Protein AF-0000000075098647 (afdb_homodimer)

Radius of gyration: 39.61 Å; Cα contacts (8 Å, |Δi|>4): 464; chains: 2; bounding box: 93×156×138 Å

pLDDT: mean 81.9, std 24.17, range [17.69, 98.62]

Structure (mmCIF, N/CA/C/O backbone):
data_AF-0000000075098647-model_v1
#
loop_
_entity.id
_entity.type
_entity.pdbx_description
1 polymer 'Serine/threonine-protein phosphatase 6 regulatory subunit 3-B'
#
loop_
_atom_site.group_PDB
_atom_site.id
_atom_site.type_symbol
_atom_site.label_atom_id
_atom_site.label_alt_id
_atom_site.label_comp_id
_atom_site.label_asym_id
_atom_site.label_entity_id
_atom_site.label_seq_id
_atom_site.pdbx_PDB_ins_code
_atom_site.Cartn_x
_atom_site.Cartn_y
_atom_site.Cartn_z
_atom_site.occupancy
_atom_site.B_iso_or_equiv
_atom_site.auth_seq_id
_atom_site.auth_comp_id
_atom_site.auth_asym_id
_atom_site.auth_atom_id
_atom_site.pdbx_PDB_model_num
ATOM 1 N N . MET A 1 1 ? 39.938 -48.656 -31.016 1 31.88 1 MET A N 1
ATOM 2 C CA . MET A 1 1 ? 39.312 -47.531 -30.344 1 31.88 1 MET A CA 1
ATOM 3 C C . MET A 1 1 ? 37.781 -47.656 -30.406 1 31.88 1 MET A C 1
ATOM 5 O O . MET A 1 1 ? 37.219 -47.656 -31.5 1 31.88 1 MET A O 1
ATOM 9 N N . PHE A 1 2 ? 37.094 -48.531 -29.656 1 39.03 2 PHE A N 1
ATOM 10 C CA . PHE A 1 2 ? 35.656 -48.781 -29.531 1 39.03 2 PHE A CA 1
ATOM 11 C C . PHE A 1 2 ? 34.938 -47.5 -29.188 1 39.03 2 PHE A C 1
ATOM 13 O O . PHE A 1 2 ? 35.188 -46.875 -28.141 1 39.03 2 PHE A O 1
ATOM 20 N N . TRP A 1 3 ? 34.656 -46.594 -30.109 1 39.22 3 TRP A N 1
ATOM 21 C CA . TRP A 1 3 ? 33.688 -45.5 -29.891 1 39.22 3 TRP A CA 1
ATOM 22 C C . TRP A 1 3 ? 32.469 -46.031 -29.125 1 39.22 3 TRP A C 1
ATOM 24 O O . TRP A 1 3 ? 31.75 -46.906 -29.609 1 39.22 3 TRP A O 1
ATOM 34 N N . SER A 1 4 ? 32.531 -46.312 -27.906 1 43.91 4 SER A N 1
ATOM 35 C CA . SER A 1 4 ? 31.312 -46.406 -27.109 1 43.91 4 SER A CA 1
ATOM 36 C C . SER A 1 4 ? 30.328 -45.312 -27.516 1 43.91 4 SER A C 1
ATOM 38 O O . SER A 1 4 ? 30.578 -44.125 -27.281 1 43.91 4 SER A O 1
ATOM 40 N N . GLY A 1 5 ? 29.734 -45.281 -28.672 1 44.09 5 GLY A N 1
ATOM 41 C CA . GLY A 1 5 ? 28.641 -44.406 -29.062 1 44.09 5 GLY A CA 1
ATOM 42 C C . GLY A 1 5 ? 27.734 -44.031 -27.906 1 44.09 5 GLY A C 1
ATOM 43 O O . GLY A 1 5 ? 27.094 -44.906 -27.312 1 44.09 5 GLY A O 1
ATOM 44 N N . ASN A 1 6 ? 28.094 -43.219 -27.016 1 45.75 6 ASN A N 1
ATOM 45 C CA . ASN A 1 6 ? 27.188 -42.562 -26.078 1 45.75 6 ASN A CA 1
ATOM 46 C C . ASN A 1 6 ? 25.812 -42.312 -26.703 1 45.75 6 ASN A C 1
ATOM 48 O O . ASN A 1 6 ? 25.641 -41.344 -27.438 1 45.75 6 ASN A O 1
ATOM 52 N N . TYR A 1 7 ? 25.031 -43.219 -27.172 1 46.91 7 TYR A N 1
ATOM 53 C CA . TYR A 1 7 ? 23.641 -43.125 -27.578 1 46.91 7 TYR A CA 1
ATOM 54 C C . TYR A 1 7 ? 22.859 -42.219 -26.625 1 46.91 7 TYR A C 1
ATOM 56 O O 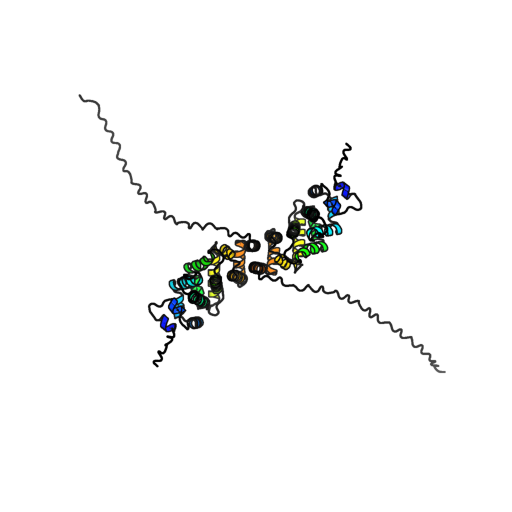. TYR A 1 7 ? 22.641 -42.594 -25.469 1 46.91 7 TYR A O 1
ATOM 64 N N . ILE A 1 8 ? 23.094 -41 -26.656 1 53.91 8 ILE A N 1
ATOM 65 C CA . ILE A 1 8 ? 22.188 -40.094 -25.953 1 53.91 8 ILE A CA 1
ATOM 66 C C . ILE A 1 8 ? 20.75 -40.5 -26.203 1 53.91 8 ILE A C 1
ATOM 68 O O . ILE A 1 8 ? 20.266 -40.438 -27.328 1 53.91 8 ILE A O 1
ATOM 72 N N . VAL A 1 9 ? 20.281 -41.438 -25.594 1 59.53 9 VAL A N 1
ATOM 73 C CA . VAL A 1 9 ? 18.891 -41.906 -25.672 1 59.53 9 VAL A CA 1
ATOM 74 C C . VAL A 1 9 ? 17.953 -40.719 -25.562 1 59.53 9 VAL A C 1
ATOM 76 O O . VAL A 1 9 ? 17.922 -40.031 -24.547 1 59.53 9 VAL A O 1
ATOM 79 N N . VAL A 1 10 ? 17.734 -40.125 -26.75 1 66.88 10 VAL A N 1
ATOM 80 C CA . VAL A 1 10 ? 16.703 -39.094 -26.797 1 66.88 10 VAL A CA 1
ATOM 81 C C . VAL A 1 10 ? 15.406 -39.625 -26.203 1 66.88 10 VAL A C 1
ATOM 83 O O . VAL A 1 10 ? 14.875 -40.625 -26.641 1 66.88 10 VAL A O 1
ATOM 86 N N . ARG A 1 11 ? 15.07 -39.125 -25.031 1 78.94 11 ARG A N 1
ATOM 87 C CA . ARG A 1 11 ? 13.812 -39.469 -24.391 1 78.94 11 ARG A CA 1
ATOM 88 C C . ARG A 1 11 ? 12.648 -38.656 -24.953 1 78.94 11 ARG A C 1
ATOM 90 O O . ARG A 1 11 ? 12.453 -37.5 -24.578 1 78.94 11 ARG A O 1
ATOM 97 N N . GLU A 1 12 ? 11.969 -39.312 -25.969 1 88.44 12 GLU A N 1
ATOM 98 C CA . GLU A 1 12 ? 10.82 -38.656 -26.594 1 88.44 12 GLU A CA 1
ATOM 99 C C . GLU A 1 12 ? 9.539 -38.906 -25.797 1 88.44 12 GLU A C 1
ATOM 101 O O . GLU A 1 12 ? 9.25 -40.062 -25.422 1 88.44 12 GLU A O 1
ATOM 106 N N . LEU A 1 13 ? 8.797 -37.906 -25.609 1 92.31 13 LEU A N 1
ATOM 107 C CA . LEU A 1 13 ? 7.652 -37.906 -24.703 1 92.31 13 LEU A CA 1
ATOM 108 C C . LEU A 1 13 ? 6.574 -38.875 -25.188 1 92.31 13 LEU A C 1
ATOM 110 O O . LEU A 1 13 ? 5.996 -39.625 -24.406 1 92.31 13 LEU A O 1
ATOM 114 N N . ASN A 1 14 ? 6.348 -38.906 -26.516 1 91.81 14 ASN A N 1
ATOM 115 C CA . ASN A 1 14 ? 5.277 -39.719 -27.062 1 91.81 14 ASN A CA 1
ATOM 116 C C . ASN A 1 14 ? 5.52 -41.188 -26.781 1 91.81 14 ASN A C 1
ATOM 118 O O . ASN A 1 14 ? 4.574 -41.969 -26.562 1 91.81 14 ASN A O 1
ATOM 122 N N . PHE A 1 15 ? 6.719 -41.531 -26.844 1 91.12 15 PHE A N 1
ATOM 123 C CA . PHE A 1 15 ? 7.059 -42.938 -26.547 1 91.12 15 PHE A CA 1
ATOM 124 C C . PHE A 1 15 ? 6.926 -43.188 -25.047 1 91.12 15 PHE A C 1
ATOM 126 O O . PHE A 1 15 ? 6.43 -44.25 -24.656 1 91.12 15 PHE A O 1
ATOM 133 N N . LEU A 1 16 ? 7.332 -42.312 -24.312 1 93 16 LEU A N 1
ATOM 134 C CA . LEU A 1 16 ? 7.281 -42.406 -22.859 1 93 16 LEU A CA 1
ATOM 135 C C . LEU A 1 16 ? 5.84 -42.562 -22.375 1 93 16 LEU A C 1
ATOM 137 O O . LEU A 1 16 ? 5.555 -43.375 -21.5 1 93 16 LEU A O 1
ATOM 141 N N . LEU A 1 17 ? 4.926 -41.875 -22.938 1 94.56 17 LEU A N 1
ATOM 142 C CA . LEU A 1 17 ? 3.543 -41.812 -22.484 1 94.56 17 LEU A CA 1
ATOM 143 C C . LEU A 1 17 ? 2.807 -43.125 -22.812 1 94.56 17 LEU A C 1
ATOM 145 O O . LEU A 1 17 ? 1.731 -43.375 -22.266 1 94.56 17 LEU A O 1
ATOM 149 N N . LYS A 1 18 ? 3.371 -43.875 -23.656 1 91.75 18 LYS A N 1
ATOM 150 C CA . LYS A 1 18 ? 2.775 -45.156 -24.016 1 91.75 18 LYS A CA 1
ATOM 151 C C . LYS A 1 18 ? 3.166 -46.25 -23.016 1 91.75 18 LYS A C 1
ATOM 153 O O . LYS A 1 18 ? 2.549 -47.312 -22.984 1 91.75 18 LYS A O 1
ATOM 158 N N . GLU A 1 19 ? 4.082 -45.938 -22.297 1 91 19 GLU A N 1
ATOM 159 C CA . GLU A 1 19 ? 4.531 -46.906 -21.281 1 91 19 GLU A CA 1
ATOM 160 C C . GLU A 1 19 ? 3.543 -47 -20.125 1 91 19 GLU A C 1
ATOM 162 O O . GLU A 1 19 ? 2.902 -46 -19.781 1 91 19 GLU A O 1
ATOM 167 N N . GLU A 1 20 ? 3.291 -48.125 -19.453 1 88.25 20 GLU A N 1
ATOM 168 C CA . GLU A 1 20 ? 2.279 -48.375 -18.438 1 88.25 20 GLU A CA 1
ATOM 169 C C . GLU A 1 20 ? 2.627 -47.656 -17.125 1 88.25 20 GLU A C 1
ATOM 171 O O . GLU A 1 20 ? 1.74 -47.156 -16.422 1 88.25 20 GLU A O 1
ATOM 176 N N . ASN A 1 21 ? 3.861 -47.5 -16.734 1 90.81 21 ASN A N 1
ATOM 177 C CA . ASN A 1 21 ? 4.215 -46.938 -15.43 1 90.81 21 ASN A CA 1
ATOM 178 C C . ASN A 1 21 ? 5.109 -45.719 -15.57 1 90.81 21 ASN A C 1
ATOM 180 O O . ASN A 1 21 ? 6.102 -45.562 -14.852 1 90.81 21 ASN A O 1
ATOM 184 N N . VAL A 1 22 ? 4.594 -44.875 -16.438 1 94.56 22 VAL A N 1
ATOM 185 C CA . VAL A 1 22 ? 5.402 -43.656 -16.656 1 94.56 22 VAL A CA 1
ATOM 186 C C . VAL A 1 22 ? 5.246 -42.719 -15.453 1 94.56 22 VAL A C 1
ATOM 188 O O . VAL A 1 22 ? 4.145 -42.562 -14.93 1 94.56 22 VAL A O 1
ATOM 191 N N . THR A 1 23 ? 6.328 -42.156 -14.977 1 94.94 23 THR A N 1
ATOM 192 C CA . THR A 1 23 ? 6.32 -41.25 -13.844 1 94.94 23 THR A CA 1
ATOM 193 C C . THR A 1 23 ? 6.449 -39.812 -14.305 1 94.94 23 THR A C 1
ATOM 195 O O . THR A 1 23 ? 6.891 -39.562 -15.43 1 94.94 23 THR A O 1
ATOM 198 N N . LEU A 1 24 ? 6.043 -38.938 -13.461 1 96 24 LEU A N 1
ATOM 199 C CA . LEU A 1 24 ? 6.188 -37.5 -13.781 1 96 24 LEU A CA 1
ATOM 200 C C . LEU A 1 24 ? 7.652 -37.156 -14 1 96 24 LEU A C 1
ATOM 202 O O . LEU A 1 24 ? 7.973 -36.375 -14.906 1 96 24 LEU A O 1
ATOM 206 N N . THR A 1 25 ? 8.531 -37.656 -13.164 1 92.94 25 THR A N 1
ATOM 207 C CA . THR A 1 25 ? 9.953 -37.406 -13.289 1 92.94 25 THR A CA 1
ATOM 208 C C . THR A 1 25 ? 10.453 -37.719 -14.688 1 92.94 25 THR A C 1
ATOM 210 O O . THR A 1 25 ? 11.164 -36.938 -15.312 1 92.94 25 THR A O 1
ATOM 213 N N . GLN A 1 26 ? 10.07 -38.844 -15.172 1 93.88 26 GLN A N 1
ATOM 214 C CA . GLN A 1 26 ? 10.453 -39.25 -16.516 1 93.88 26 GLN A CA 1
ATOM 215 C C . GLN A 1 26 ? 9.898 -38.281 -17.562 1 93.88 26 GLN A C 1
ATOM 217 O O . GLN A 1 26 ? 10.594 -37.938 -18.531 1 93.88 26 GLN A O 1
ATOM 222 N N . VAL A 1 27 ? 8.695 -37.906 -17.359 1 96.12 27 VAL A N 1
ATOM 223 C CA . VAL A 1 27 ? 8.047 -37 -18.297 1 96.12 27 VAL A CA 1
ATOM 224 C C . VAL A 1 27 ? 8.758 -35.625 -18.297 1 96.12 27 VAL A C 1
ATOM 226 O O . VAL A 1 27 ? 9.031 -35.062 -19.359 1 96.12 27 VAL A O 1
ATOM 229 N N . LEU A 1 28 ? 9.133 -35.125 -17.109 1 95.19 28 LEU A N 1
ATOM 230 C CA . LEU A 1 28 ? 9.781 -33.844 -16.984 1 95.19 28 LEU A CA 1
ATOM 231 C C . LEU A 1 28 ? 11.188 -33.875 -17.562 1 95.19 28 LEU A C 1
ATOM 233 O O . LEU A 1 28 ? 11.742 -32.844 -17.922 1 95.19 28 LEU A O 1
ATOM 237 N N . GLU A 1 29 ? 11.742 -35.031 -17.672 1 92.75 29 GLU A N 1
ATOM 238 C CA . GLU A 1 29 ? 13.102 -35.188 -18.172 1 92.75 29 GLU A CA 1
ATOM 239 C C . GLU A 1 29 ? 13.102 -35.438 -19.688 1 92.75 29 GLU A C 1
ATOM 241 O O . GLU A 1 29 ? 14.164 -35.469 -20.297 1 92.75 29 GLU A O 1
ATOM 246 N N . ALA A 1 30 ? 11.891 -35.562 -20.219 1 95.19 30 ALA A N 1
ATOM 247 C CA . ALA A 1 30 ? 11.812 -35.75 -21.656 1 95.19 30 ALA A CA 1
ATOM 248 C C . ALA A 1 30 ? 12.383 -34.531 -22.391 1 95.19 30 ALA A C 1
ATOM 250 O O . ALA A 1 30 ? 12.141 -33.375 -22 1 95.19 30 ALA A O 1
ATOM 251 N N . ASP A 1 31 ? 13.125 -34.75 -23.438 1 93.44 31 ASP A N 1
ATOM 252 C CA . ASP A 1 31 ? 13.844 -33.688 -24.156 1 93.44 31 ASP A CA 1
ATOM 253 C C . ASP A 1 31 ? 12.867 -32.719 -24.828 1 93.44 31 ASP A C 1
ATOM 255 O O . ASP A 1 31 ? 13.188 -31.547 -25 1 93.44 31 ASP A O 1
ATOM 259 N N . ASP A 1 32 ? 11.703 -33.219 -25.125 1 96.25 32 ASP A N 1
ATOM 260 C CA . ASP A 1 32 ? 10.789 -32.406 -25.922 1 96.25 32 ASP A CA 1
ATOM 261 C C . ASP A 1 32 ? 9.555 -32 -25.125 1 96.25 32 ASP A C 1
ATOM 263 O O . ASP A 1 32 ? 8.508 -31.703 -25.703 1 96.25 32 ASP A O 1
ATOM 267 N N . ILE A 1 33 ? 9.617 -32.094 -23.844 1 96.62 33 ILE A N 1
ATOM 268 C CA . ILE A 1 33 ? 8.445 -31.875 -23 1 96.62 33 ILE A CA 1
ATOM 269 C C . ILE A 1 33 ? 7.859 -30.5 -23.281 1 96.62 33 ILE A C 1
ATOM 271 O O . ILE A 1 33 ? 6.645 -30.359 -23.453 1 96.62 33 ILE A O 1
ATOM 275 N N . LEU A 1 34 ? 8.664 -29.484 -23.312 1 96.31 34 LEU A N 1
ATOM 276 C CA . LEU A 1 34 ? 8.172 -28.125 -23.516 1 96.31 34 LEU A CA 1
ATOM 277 C C . LEU A 1 34 ? 7.617 -27.953 -24.922 1 96.31 34 LEU A C 1
ATOM 279 O O . LEU A 1 34 ? 6.641 -27.219 -25.125 1 96.31 34 LEU A O 1
ATOM 283 N N . GLN A 1 35 ? 8.188 -28.578 -25.875 1 96.06 35 GLN A N 1
ATOM 284 C CA . GLN A 1 35 ? 7.676 -28.578 -27.234 1 96.06 35 GLN A CA 1
ATOM 285 C C . GLN A 1 35 ? 6.297 -29.219 -27.312 1 96.06 35 GLN A C 1
ATOM 287 O O . GLN A 1 35 ? 5.398 -28.703 -27.984 1 96.06 35 GLN A O 1
ATOM 292 N N . GLU A 1 36 ? 6.219 -30.281 -26.656 1 96.38 36 GLU A N 1
ATOM 293 C CA . GLU A 1 36 ? 4.945 -31 -26.641 1 96.38 36 GLU A CA 1
ATOM 294 C C . GLU A 1 36 ? 3.865 -30.203 -25.922 1 96.38 36 GLU A C 1
ATOM 296 O O . GLU A 1 36 ? 2.688 -30.266 -26.281 1 96.38 36 GLU A O 1
ATOM 301 N N . CYS A 1 37 ? 4.238 -29.484 -24.906 1 95.69 37 CYS A N 1
ATOM 302 C CA . CYS A 1 37 ? 3.293 -28.578 -24.25 1 95.69 37 CYS A CA 1
ATOM 303 C C . CYS A 1 37 ? 2.791 -27.531 -25.234 1 95.69 37 CYS A C 1
ATOM 305 O O . CYS A 1 37 ? 1.588 -27.281 -25.328 1 95.69 37 CYS A O 1
ATOM 307 N N . LYS A 1 38 ? 3.682 -26.922 -25.922 1 94 38 LYS A N 1
ATOM 308 C CA . LYS A 1 38 ? 3.328 -25.906 -26.922 1 94 38 LYS A CA 1
ATOM 309 C C . LYS A 1 38 ? 2.406 -26.484 -27.984 1 94 38 LYS A C 1
ATOM 311 O O . LYS A 1 38 ? 1.498 -25.812 -28.469 1 94 38 LYS A O 1
ATOM 316 N N . ALA A 1 39 ? 2.607 -27.719 -28.312 1 94.19 39 ALA A N 1
ATOM 317 C CA . ALA A 1 39 ? 1.833 -28.406 -29.344 1 94.19 39 ALA A CA 1
ATOM 318 C C . ALA A 1 39 ? 0.483 -28.859 -28.797 1 94.19 39 ALA A C 1
ATOM 320 O O . ALA A 1 39 ? -0.333 -29.422 -29.531 1 94.19 39 ALA A O 1
ATOM 321 N N . ASP A 1 40 ? 0.302 -28.641 -27.609 1 95.38 40 ASP A N 1
ATOM 322 C CA . ASP A 1 40 ? -0.944 -29.016 -26.938 1 95.38 40 ASP A CA 1
ATOM 323 C C . ASP A 1 40 ? -1.213 -30.516 -27.109 1 95.38 40 ASP A C 1
ATOM 325 O O . ASP A 1 40 ? -2.314 -30.922 -27.5 1 95.38 40 ASP A O 1
ATOM 329 N N . ASN A 1 41 ? -0.28 -31.328 -26.812 1 95.06 41 ASN A N 1
ATOM 330 C CA . ASN A 1 41 ? -0.353 -32.781 -26.938 1 95.06 41 ASN A CA 1
ATOM 331 C C . ASN A 1 41 ? -1.434 -33.375 -26.031 1 95.06 41 ASN A C 1
ATOM 333 O O . ASN A 1 41 ? -1.358 -33.25 -24.812 1 95.06 41 ASN A O 1
ATOM 337 N N . LYS A 1 42 ? -2.369 -34.062 -26.578 1 94.62 42 LYS A N 1
ATOM 338 C CA . LYS A 1 42 ? -3.555 -34.531 -25.875 1 94.62 42 LYS A CA 1
ATOM 339 C C . LYS A 1 42 ? -3.188 -35.594 -24.828 1 94.62 42 LYS A C 1
ATOM 341 O O . LYS A 1 42 ? -3.738 -35.594 -23.734 1 94.62 42 LYS A O 1
ATOM 346 N N . ALA A 1 43 ? -2.326 -36.469 -25.25 1 94.94 43 ALA A N 1
ATOM 347 C CA . ALA A 1 43 ? -1.898 -37.5 -24.328 1 94.94 43 ALA A CA 1
ATOM 348 C C . ALA A 1 43 ? -1.191 -36.906 -23.109 1 94.94 43 ALA A C 1
ATOM 350 O O . ALA A 1 43 ? -1.364 -37.406 -22 1 94.94 43 ALA A O 1
ATOM 351 N N . LEU A 1 44 ? -0.411 -35.906 -23.375 1 96.69 44 LEU A N 1
ATOM 352 C CA . LEU A 1 44 ? 0.28 -35.219 -22.297 1 96.69 44 LEU A CA 1
ATOM 353 C C . LEU A 1 44 ? -0.715 -34.562 -21.359 1 96.69 44 LEU A C 1
ATOM 355 O O . LEU A 1 44 ? -0.584 -34.625 -20.141 1 96.69 44 LEU A O 1
ATOM 359 N N . ILE A 1 45 ? -1.696 -33.938 -21.922 1 96.19 45 ILE A N 1
ATOM 360 C CA . ILE A 1 45 ? -2.734 -33.281 -21.141 1 96.19 45 ILE A CA 1
ATOM 361 C C . ILE A 1 45 ? -3.43 -34.312 -20.234 1 96.19 45 ILE A C 1
ATOM 363 O O . ILE A 1 45 ? -3.621 -34.062 -19.031 1 96.19 45 ILE A O 1
ATOM 367 N N . GLN A 1 46 ? -3.73 -35.406 -20.812 1 95.12 46 GLN A N 1
ATOM 368 C CA . GLN A 1 46 ? -4.398 -36.469 -20.047 1 95.12 46 GLN A CA 1
ATOM 369 C C . GLN A 1 46 ? -3.527 -36.938 -18.906 1 95.12 46 GLN A C 1
ATOM 371 O O . GLN A 1 46 ? -4.02 -37.188 -17.797 1 95.12 46 GLN A O 1
ATOM 376 N N . PHE A 1 47 ? -2.342 -37.062 -19.172 1 96.81 47 PHE A N 1
ATOM 377 C CA . PHE A 1 47 ? -1.405 -37.5 -18.156 1 96.81 47 PHE A CA 1
ATOM 378 C C . PHE A 1 47 ? -1.282 -36.469 -17.047 1 96.81 47 PHE A C 1
ATOM 380 O O . PHE A 1 47 ? -1.395 -36.812 -15.859 1 96.81 47 PHE A O 1
ATOM 387 N N . LEU A 1 48 ? -1.082 -35.219 -17.406 1 97.25 48 LEU A N 1
ATOM 388 C CA . LEU A 1 48 ? -0.783 -34.156 -16.453 1 97.25 48 LEU A CA 1
ATOM 389 C C . LEU A 1 48 ? -2.01 -33.812 -15.617 1 97.25 48 LEU A C 1
ATOM 391 O O . LEU A 1 48 ? -1.883 -33.25 -14.516 1 97.25 48 LEU A O 1
ATOM 395 N N . THR A 1 49 ? -3.197 -34.094 -16.094 1 95.69 49 THR A N 1
ATOM 396 C CA . THR A 1 49 ? -4.418 -33.688 -15.406 1 95.69 49 THR A CA 1
ATOM 397 C C . THR A 1 49 ? -4.902 -34.781 -14.461 1 95.69 49 THR A C 1
ATOM 399 O O . THR A 1 49 ? -5.934 -34.625 -13.797 1 95.69 49 THR A O 1
ATOM 402 N N . LYS A 1 50 ? -4.145 -35.906 -14.461 1 95.25 50 LYS A N 1
ATOM 403 C CA . LYS A 1 50 ? -4.414 -36.875 -13.406 1 95.25 50 LYS A CA 1
ATOM 404 C C . LYS A 1 50 ? -4.207 -36.25 -12.023 1 95.25 50 LYS A C 1
ATOM 406 O O . LYS A 1 50 ? -3.246 -35.5 -11.805 1 95.25 50 LYS A O 1
ATOM 411 N N . PRO A 1 51 ? -5.062 -36.594 -11.07 1 95.31 51 PRO A N 1
ATOM 412 C CA . PRO A 1 51 ? -4.98 -35.969 -9.75 1 95.31 51 PRO A CA 1
ATOM 413 C C . PRO A 1 51 ? -3.623 -36.156 -9.078 1 95.31 51 PRO A C 1
ATOM 415 O O . PRO A 1 51 ? -3.062 -35.219 -8.508 1 95.31 51 PRO A O 1
ATOM 418 N N . GLU A 1 52 ? -3.158 -37.375 -9.195 1 96.62 52 GLU A N 1
ATOM 419 C CA . GLU A 1 52 ? -1.891 -37.688 -8.539 1 96.62 52 GLU A CA 1
ATOM 420 C C . GLU A 1 52 ? -0.736 -36.906 -9.188 1 96.62 52 GLU A C 1
ATOM 422 O O . GLU A 1 52 ? 0.223 -36.531 -8.508 1 96.62 52 GLU A O 1
ATOM 427 N N . VAL A 1 53 ? -0.8 -36.781 -10.492 1 97.38 53 VAL A N 1
ATOM 428 C CA . VAL A 1 53 ? 0.255 -36.062 -11.211 1 97.38 53 VAL A CA 1
ATOM 429 C C . VAL A 1 53 ? 0.188 -34.562 -10.898 1 97.38 53 VAL A C 1
ATOM 431 O O . VAL A 1 53 ? 1.218 -33.938 -10.664 1 97.38 53 VAL A O 1
ATOM 434 N N . LEU A 1 54 ? -1.015 -34.031 -10.852 1 97.25 54 LEU A N 1
ATOM 435 C CA . LEU A 1 54 ? -1.193 -32.625 -10.477 1 97.25 54 LEU A CA 1
ATOM 436 C C . LEU A 1 54 ? -0.646 -32.375 -9.07 1 97.25 54 LEU A C 1
ATOM 438 O O . LEU A 1 54 ? 0 -31.344 -8.828 1 97.25 54 LEU A O 1
ATOM 442 N N . ALA A 1 55 ? -0.906 -33.281 -8.195 1 97.94 55 ALA A N 1
ATOM 443 C CA . ALA A 1 55 ? -0.39 -33.188 -6.836 1 97.94 55 ALA A CA 1
ATOM 444 C C . ALA A 1 55 ? 1.133 -33.094 -6.832 1 97.94 55 ALA A C 1
ATOM 446 O O . ALA A 1 55 ? 1.706 -32.25 -6.133 1 97.94 55 ALA A O 1
ATOM 447 N N . GLU A 1 56 ? 1.702 -33.906 -7.617 1 97.25 56 GLU A N 1
ATOM 448 C CA . GLU A 1 56 ? 3.16 -33.906 -7.691 1 97.25 56 GLU A CA 1
ATOM 449 C C . GLU A 1 56 ? 3.686 -32.625 -8.305 1 97.25 56 GLU A C 1
ATOM 451 O O . GLU A 1 56 ? 4.695 -32.062 -7.848 1 97.25 56 GLU A O 1
ATOM 456 N N . LEU A 1 57 ? 3.078 -32.156 -9.344 1 97.62 57 LEU A N 1
ATOM 457 C CA . LEU A 1 57 ? 3.471 -30.906 -9.984 1 97.62 57 LEU A CA 1
ATOM 458 C C . LEU A 1 57 ? 3.434 -29.75 -8.992 1 97.62 57 LEU A C 1
ATOM 460 O O . LEU A 1 57 ? 4.398 -29 -8.883 1 97.62 57 LEU A O 1
ATOM 464 N N . ILE A 1 58 ? 2.338 -29.656 -8.234 1 98.25 58 ILE A N 1
ATOM 465 C CA . ILE A 1 58 ? 2.176 -28.562 -7.27 1 98.25 58 ILE A CA 1
ATOM 466 C C . ILE A 1 58 ? 3.211 -28.703 -6.156 1 98.25 58 ILE A C 1
ATOM 468 O O . ILE A 1 58 ? 3.783 -27.703 -5.707 1 98.25 58 ILE A O 1
ATOM 472 N N . THR A 1 59 ? 3.451 -29.875 -5.738 1 97 59 THR A N 1
ATOM 473 C CA . THR A 1 59 ? 4.441 -30.125 -4.695 1 97 59 THR A CA 1
ATOM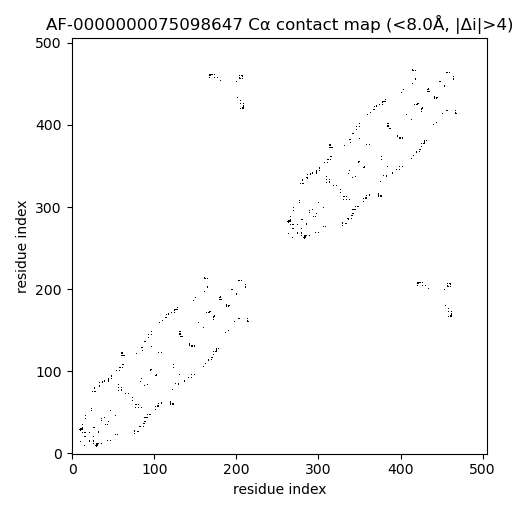 474 C C . THR A 1 59 ? 5.828 -29.672 -5.148 1 97 59 THR A C 1
ATOM 476 O O . THR A 1 59 ? 6.551 -29.031 -4.387 1 97 59 THR A O 1
ATOM 479 N N . LEU A 1 60 ? 6.191 -29.938 -6.344 1 95.5 60 LEU A N 1
ATOM 480 C CA . LEU A 1 60 ? 7.504 -29.594 -6.875 1 95.5 60 LEU A CA 1
ATOM 481 C C . LEU A 1 60 ? 7.723 -28.078 -6.836 1 95.5 60 LEU A C 1
ATOM 483 O O . LEU A 1 60 ? 8.836 -27.625 -6.582 1 95.5 60 LEU A O 1
ATOM 487 N N . ILE A 1 61 ? 6.66 -27.328 -7.023 1 97.31 61 ILE A N 1
ATOM 488 C CA . ILE A 1 61 ? 6.859 -25.891 -7.172 1 97.31 61 ILE A CA 1
ATOM 489 C C . ILE A 1 61 ? 6.625 -25.203 -5.832 1 97.31 61 ILE A C 1
ATOM 491 O O . ILE A 1 61 ? 6.836 -23.984 -5.707 1 97.31 61 ILE A O 1
ATOM 495 N N . THR A 1 62 ? 6.211 -25.938 -4.77 1 97.12 62 THR A N 1
ATOM 496 C CA . THR A 1 62 ? 5.863 -25.266 -3.52 1 97.12 62 THR A CA 1
ATOM 497 C C . THR A 1 62 ? 6.703 -25.812 -2.365 1 97.12 62 THR A C 1
ATOM 499 O O . THR A 1 62 ? 6.707 -25.234 -1.272 1 97.12 62 THR A O 1
ATOM 502 N N . GLU A 1 63 ? 7.32 -26.906 -2.604 1 94.5 63 GLU A N 1
ATOM 503 C CA . GLU A 1 63 ? 8.109 -27.5 -1.531 1 94.5 63 GLU A CA 1
ATOM 504 C C . GLU A 1 63 ? 9.594 -27.547 -1.89 1 94.5 63 GLU A C 1
ATOM 506 O O . GLU A 1 63 ? 9.953 -27.844 -3.029 1 94.5 63 GLU A O 1
ATOM 511 N N . GLU A 1 64 ? 10.359 -27.156 -0.94 1 90.56 64 GLU A N 1
ATOM 512 C CA . GLU A 1 64 ? 11.805 -27.234 -1.137 1 90.56 64 GLU A CA 1
ATOM 513 C C . GLU A 1 64 ? 12.273 -28.688 -1.255 1 90.56 64 GLU A C 1
ATOM 515 O O . GLU A 1 64 ? 11.797 -29.547 -0.525 1 90.56 64 GLU A O 1
ATOM 520 N N . PRO A 1 65 ? 13.164 -28.922 -2.227 1 82.69 65 PRO A N 1
ATOM 521 C CA . PRO A 1 65 ? 13.695 -30.281 -2.344 1 82.69 65 PRO A CA 1
ATOM 522 C C . PRO A 1 65 ? 14.523 -30.703 -1.129 1 82.69 65 PRO A C 1
ATOM 524 O O . PRO A 1 65 ? 15.023 -29.844 -0.397 1 82.69 65 PRO A O 1
ATOM 527 N N . PRO A 1 66 ? 14.477 -32 -0.931 1 75.75 66 PRO A N 1
ATOM 528 C CA . PRO A 1 66 ? 15.312 -32.5 0.176 1 75.75 66 PRO A CA 1
ATOM 529 C C . PRO A 1 66 ? 16.797 -32.156 -0.017 1 75.75 66 PRO A C 1
ATOM 531 O O . PRO A 1 66 ? 17.266 -32.062 -1.152 1 75.75 66 PRO A O 1
ATOM 534 N N . LYS A 1 67 ? 17.453 -31.75 1.027 1 70.88 67 LYS A N 1
ATOM 535 C CA . LYS A 1 67 ? 18.844 -31.312 1.036 1 70.88 67 LYS A CA 1
ATOM 536 C C . LYS A 1 67 ? 19.766 -32.406 0.497 1 70.88 67 LYS A C 1
ATOM 538 O O . LYS A 1 67 ? 20.891 -32.125 0.05 1 70.88 67 LYS A O 1
ATOM 543 N N . ASN A 1 68 ? 19.391 -33.625 0.483 1 67.69 68 ASN A N 1
ATOM 544 C CA . ASN A 1 68 ? 20.281 -34.719 0.095 1 67.69 68 ASN A CA 1
ATOM 545 C C . ASN A 1 68 ? 20.406 -34.812 -1.422 1 67.69 68 ASN A C 1
ATOM 547 O O . ASN A 1 68 ? 21.125 -35.688 -1.931 1 67.69 68 ASN A O 1
ATOM 551 N N . VAL A 1 69 ? 19.688 -34.062 -2.143 1 61.97 69 VAL A N 1
ATOM 552 C CA . VAL A 1 69 ? 19.75 -34.125 -3.6 1 61.97 69 VAL A CA 1
ATOM 553 C C . VAL A 1 69 ? 20.672 -33.031 -4.133 1 61.97 69 VAL A C 1
ATOM 555 O O . VAL A 1 69 ? 20.844 -32 -3.504 1 61.97 69 VAL A O 1
ATOM 558 N N . GLU A 1 70 ? 21.438 -33.344 -5.09 1 60.66 70 GLU A N 1
ATOM 559 C CA . GLU A 1 70 ? 22.344 -32.406 -5.742 1 60.66 70 GLU A CA 1
ATOM 560 C C . GLU A 1 70 ? 21.609 -31.094 -6.113 1 60.66 70 GLU A C 1
ATOM 562 O O . GLU A 1 70 ? 20.5 -31.141 -6.645 1 60.66 70 GLU A O 1
ATOM 567 N N . LEU A 1 71 ? 22.156 -30 -5.652 1 56.59 71 LEU A N 1
ATOM 568 C CA . LEU A 1 71 ? 21.594 -28.672 -5.766 1 56.59 71 LEU A CA 1
ATOM 569 C C . LEU A 1 71 ? 21.125 -28.391 -7.191 1 56.59 71 LEU A C 1
ATOM 571 O O . LEU A 1 71 ? 20.031 -27.844 -7.398 1 56.59 71 LEU A O 1
ATOM 575 N N . ALA A 1 72 ? 22.031 -28.781 -8.102 1 58.34 72 ALA A N 1
ATOM 576 C CA . ALA A 1 72 ? 21.797 -28.484 -9.508 1 58.34 72 ALA A CA 1
ATOM 577 C C . ALA A 1 72 ? 20.516 -29.141 -10 1 58.34 72 ALA A C 1
ATOM 579 O O . ALA A 1 72 ? 19.781 -28.562 -10.805 1 58.34 72 ALA A O 1
ATOM 580 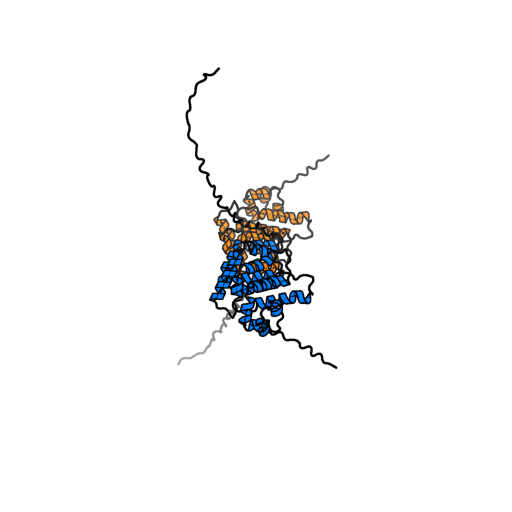N N . SER A 1 73 ? 20.297 -30.281 -9.461 1 64.69 73 SER A N 1
ATOM 581 C CA . SER A 1 73 ? 19.141 -31.047 -9.922 1 64.69 73 SER A CA 1
ATOM 582 C C . SER A 1 73 ? 17.891 -30.703 -9.117 1 64.69 73 SER A C 1
ATOM 584 O O . SER A 1 73 ? 16.766 -30.875 -9.602 1 64.69 73 SER A O 1
ATOM 586 N N . GLN A 1 74 ? 18.188 -30.125 -7.996 1 65.06 74 GLN A N 1
ATOM 587 C CA . GLN A 1 74 ? 17.109 -29.969 -7.031 1 65.06 74 GLN A CA 1
ATOM 588 C C . GLN A 1 74 ? 16.016 -29.062 -7.582 1 65.06 74 GLN A C 1
ATOM 590 O O . GLN A 1 74 ? 14.828 -29.406 -7.523 1 65.06 74 GLN A O 1
ATOM 595 N N . TYR A 1 75 ? 16.5 -28.062 -8.352 1 81.88 75 TYR A N 1
ATOM 596 C CA . TYR A 1 75 ? 15.445 -27.141 -8.75 1 81.88 75 TYR A CA 1
ATOM 597 C C . TYR A 1 75 ? 15.141 -27.266 -10.242 1 81.88 75 TYR A C 1
ATOM 599 O O . TYR A 1 75 ? 14.258 -26.578 -10.766 1 81.88 75 TYR A O 1
ATOM 607 N N . ARG A 1 76 ? 15.812 -28.281 -10.758 1 89.31 76 ARG A N 1
ATOM 608 C CA . ARG A 1 76 ? 15.547 -28.469 -12.18 1 89.31 76 ARG A CA 1
ATOM 609 C C . ARG A 1 76 ? 14.117 -28.938 -12.414 1 89.31 76 ARG A C 1
ATOM 611 O O . ARG A 1 76 ? 13.406 -28.391 -13.258 1 89.31 76 ARG A O 1
ATOM 618 N N . HIS A 1 77 ? 13.734 -29.938 -11.703 1 92.44 77 HIS A N 1
ATOM 619 C CA . HIS A 1 77 ? 12.383 -30.469 -11.867 1 92.44 77 HIS A CA 1
ATOM 620 C C . HIS A 1 77 ? 11.344 -29.422 -11.484 1 92.44 77 HIS A C 1
ATOM 622 O O . HIS A 1 77 ? 10.305 -29.297 -12.141 1 92.44 77 HIS A O 1
ATOM 628 N N . ALA A 1 78 ? 11.672 -28.719 -10.477 1 94.62 78 ALA A N 1
ATOM 629 C CA . ALA A 1 78 ? 10.758 -27.656 -10.078 1 94.62 78 ALA A CA 1
ATOM 630 C C . ALA A 1 78 ? 10.609 -26.625 -11.18 1 94.62 78 ALA A C 1
ATOM 632 O O . ALA A 1 78 ? 9.5 -26.172 -11.484 1 94.62 78 ALA A O 1
ATOM 633 N N . ASN A 1 79 ? 11.719 -26.297 -11.766 1 96 79 ASN A N 1
ATOM 634 C CA . ASN A 1 79 ? 11.727 -25.328 -12.852 1 96 79 ASN A CA 1
ATOM 635 C C . ASN A 1 79 ? 10.914 -25.828 -14.047 1 96 79 ASN A C 1
ATOM 637 O O . ASN A 1 79 ? 10.078 -25.094 -14.586 1 96 79 ASN A O 1
ATOM 641 N N . ILE A 1 80 ? 11.133 -27 -14.453 1 96.69 80 ILE A N 1
ATOM 642 C CA . ILE A 1 80 ? 10.43 -27.562 -15.602 1 96.69 80 ILE A CA 1
ATOM 643 C C . ILE A 1 80 ? 8.945 -27.703 -15.273 1 96.69 80 ILE A C 1
ATOM 645 O O . ILE A 1 80 ? 8.086 -27.438 -16.109 1 96.69 80 ILE A O 1
ATOM 649 N N . ALA A 1 81 ? 8.688 -28.141 -14.07 1 96.94 81 ALA A N 1
ATOM 650 C CA . ALA A 1 81 ? 7.301 -28.266 -13.633 1 96.94 81 ALA A CA 1
ATOM 651 C C . ALA A 1 81 ? 6.578 -26.922 -13.75 1 96.94 81 ALA A C 1
ATOM 653 O O . ALA A 1 81 ? 5.445 -26.859 -14.227 1 96.94 81 ALA A O 1
ATOM 654 N N . CYS A 1 82 ? 7.25 -25.922 -13.281 1 97.88 82 CYS A N 1
ATOM 655 C CA . CYS A 1 82 ? 6.668 -24.594 -13.367 1 97.88 82 CYS A CA 1
ATOM 656 C C . CYS A 1 82 ? 6.426 -24.203 -14.82 1 97.88 82 CYS A C 1
ATOM 658 O O . CYS A 1 82 ? 5.359 -23.672 -15.156 1 97.88 82 CYS A O 1
ATOM 660 N N . GLU A 1 83 ? 7.344 -24.438 -15.703 1 97.69 83 GLU A N 1
ATOM 661 C CA . GLU A 1 83 ? 7.203 -24.125 -17.125 1 97.69 83 GLU A CA 1
ATOM 662 C C . GLU A 1 83 ? 6.039 -24.891 -17.734 1 97.69 83 GLU A C 1
ATOM 664 O O . GLU A 1 83 ? 5.301 -24.359 -18.562 1 97.69 83 GLU A O 1
ATOM 669 N N . VAL A 1 84 ? 5.938 -26.094 -17.328 1 97.56 84 VAL A N 1
ATOM 670 C CA . VAL A 1 84 ? 4.855 -26.938 -17.828 1 97.56 84 VAL A CA 1
ATOM 671 C C . VAL A 1 84 ? 3.512 -26.375 -17.375 1 97.56 84 VAL A C 1
ATOM 673 O O . VAL A 1 84 ? 2.604 -26.188 -18.172 1 97.56 84 VAL A O 1
ATOM 676 N N . LEU A 1 85 ? 3.428 -26.047 -16.125 1 97.25 85 LEU A N 1
ATOM 677 C CA . LEU A 1 85 ? 2.191 -25.516 -15.555 1 97.25 85 LEU A CA 1
ATOM 678 C C . LEU A 1 85 ? 1.802 -24.203 -16.219 1 97.25 85 LEU A C 1
ATOM 680 O O . LEU A 1 85 ? 0.614 -23.922 -16.391 1 97.25 85 LEU A O 1
ATOM 684 N N . THR A 1 86 ? 2.777 -23.484 -16.625 1 96.69 86 THR A N 1
ATOM 685 C CA . THR A 1 86 ? 2.5 -22.156 -17.141 1 96.69 86 THR A CA 1
ATOM 686 C C . THR A 1 86 ? 2.635 -22.125 -18.656 1 96.69 86 THR A C 1
ATOM 688 O O . THR A 1 86 ? 2.781 -21.047 -19.25 1 96.69 86 THR A O 1
ATOM 691 N N . SER A 1 87 ? 2.619 -23.25 -19.328 1 95.12 87 SER A N 1
ATOM 692 C CA . SER A 1 87 ? 2.811 -23.375 -20.766 1 95.12 87 SER A CA 1
ATOM 693 C C . SER A 1 87 ? 1.505 -23.141 -21.531 1 95.12 87 SER A C 1
ATOM 695 O O . SER A 1 87 ? 1.479 -23.172 -22.75 1 95.12 87 SER A O 1
ATOM 697 N N . HIS A 1 88 ? 0.335 -22.938 -20.844 1 92 88 HIS A N 1
ATOM 698 C CA . HIS A 1 88 ? -0.986 -22.703 -21.422 1 92 88 HIS A CA 1
ATOM 699 C C . HIS A 1 88 ? -1.518 -23.938 -22.125 1 92 88 HIS A C 1
ATOM 701 O O . HIS A 1 88 ? -2.111 -23.844 -23.203 1 92 88 HIS A O 1
ATOM 707 N N . LEU A 1 89 ? -1.158 -25.094 -21.531 1 92.44 89 LEU A N 1
ATOM 708 C CA . LEU A 1 89 ? -1.789 -26.328 -21.984 1 92.44 89 LEU A CA 1
ATOM 709 C C . LEU A 1 89 ? -3.307 -26.25 -21.859 1 92.44 89 LEU A C 1
ATOM 711 O O . LEU A 1 89 ? -3.82 -25.781 -20.828 1 92.44 89 LEU A O 1
ATOM 715 N N . SER A 1 90 ? -3.92 -26.703 -22.922 1 88.5 90 SER A N 1
ATOM 716 C CA . SER A 1 90 ? -5.379 -26.703 -22.922 1 88.5 90 SER A CA 1
ATOM 717 C C . SER A 1 90 ? -5.926 -27.438 -21.703 1 88.5 90 SER A C 1
ATOM 719 O O . SER A 1 90 ? -5.406 -28.484 -21.312 1 88.5 90 SER A O 1
ATOM 721 N N . MET A 1 91 ? -6.906 -26.875 -21.047 1 89.69 91 MET A N 1
ATOM 722 C CA . MET A 1 91 ? -7.734 -27.453 -20 1 89.69 91 MET A CA 1
ATOM 723 C C . MET A 1 91 ? -6.965 -27.547 -18.688 1 89.69 91 MET A C 1
ATOM 725 O O . MET A 1 91 ? -7.527 -27.906 -17.641 1 89.69 91 MET A O 1
ATOM 729 N N . LEU A 1 92 ? -5.672 -27.344 -18.734 1 93.88 92 LEU A N 1
ATOM 730 C CA . LEU A 1 92 ? -4.891 -27.5 -17.516 1 93.88 92 LEU A CA 1
ATOM 731 C C . LEU A 1 92 ? -5.391 -26.562 -16.422 1 93.88 92 LEU A C 1
ATOM 733 O O . LEU A 1 92 ? -5.609 -26.969 -15.289 1 93.88 92 LEU A O 1
ATOM 737 N N . SER A 1 93 ? -5.543 -25.297 -16.75 1 95.5 93 SER A N 1
ATOM 738 C CA . SER A 1 93 ? -6.039 -24.312 -15.789 1 95.5 93 SER A CA 1
ATOM 739 C C . SER A 1 93 ? -7.43 -24.688 -15.281 1 95.5 93 SER A C 1
ATOM 741 O O . SER A 1 93 ? -7.723 -24.547 -14.094 1 95.5 93 SER A O 1
ATOM 743 N N . ASP A 1 94 ? -8.227 -25.172 -16.219 1 95.88 94 ASP A N 1
ATOM 744 C CA . ASP A 1 94 ? -9.578 -25.594 -15.859 1 95.88 94 ASP A CA 1
ATOM 745 C C . ASP A 1 94 ? -9.547 -26.766 -14.867 1 95.88 94 ASP A C 1
ATOM 747 O O . ASP A 1 94 ? -10.195 -26.703 -13.828 1 95.88 94 ASP A O 1
ATOM 751 N N . ARG A 1 95 ? -8.781 -27.703 -15.172 1 96.06 95 ARG A N 1
ATOM 752 C CA . ARG A 1 95 ? -8.688 -28.891 -14.328 1 96.06 95 ARG A CA 1
ATOM 753 C C . ARG A 1 95 ? -8.109 -28.547 -12.961 1 96.06 95 ARG A C 1
ATOM 755 O O . ARG A 1 95 ? -8.633 -28.984 -11.93 1 96.06 95 ARG A O 1
ATOM 762 N N . LEU A 1 96 ? -7.078 -27.797 -12.969 1 97.31 96 LEU A N 1
ATOM 763 C CA . LEU A 1 96 ? -6.461 -27.406 -11.703 1 97.31 96 LEU A CA 1
ATOM 764 C C . LEU A 1 96 ? -7.426 -26.578 -10.867 1 97.31 96 LEU A C 1
ATOM 766 O O . LEU A 1 96 ? -7.57 -26.812 -9.664 1 97.31 96 LEU A O 1
ATOM 770 N N . SER A 1 97 ? -8.117 -25.625 -11.438 1 97.62 97 SER A N 1
ATOM 771 C CA . SER A 1 97 ? -9.023 -24.75 -10.711 1 97.62 97 SER A CA 1
ATOM 772 C C . SER A 1 97 ? -10.18 -25.531 -10.102 1 97.62 97 SER A C 1
ATOM 774 O O . SER A 1 97 ? -10.773 -25.094 -9.109 1 97.62 97 SER A O 1
ATOM 776 N N . MET A 1 98 ? -10.461 -26.688 -10.641 1 97.31 98 MET A N 1
ATOM 777 C CA . MET A 1 98 ? -11.562 -27.516 -10.164 1 97.31 98 MET A CA 1
ATOM 778 C C . MET A 1 98 ? -11.102 -28.453 -9.055 1 97.31 98 MET A C 1
ATOM 780 O O . MET A 1 98 ? -11.93 -29.062 -8.367 1 97.31 98 MET A O 1
ATOM 784 N N . ASP A 1 99 ? -9.891 -28.594 -8.953 1 97.75 99 ASP A N 1
ATOM 785 C CA . ASP A 1 99 ? -9.328 -29.516 -7.969 1 97.75 99 ASP A CA 1
ATOM 786 C C . ASP A 1 99 ? -9.031 -28.797 -6.652 1 97.75 99 ASP A C 1
ATOM 788 O O . ASP A 1 99 ? -7.934 -28.281 -6.453 1 97.75 99 ASP A O 1
ATOM 792 N N . ALA A 1 100 ? -9.922 -28.844 -5.719 1 97.56 100 ALA A N 1
ATOM 793 C CA . ALA A 1 100 ? -9.828 -28.125 -4.453 1 97.56 100 ALA A CA 1
ATOM 794 C C . ALA A 1 100 ? -8.602 -28.562 -3.66 1 97.56 100 ALA A C 1
ATOM 796 O O . ALA A 1 100 ? -7.965 -27.75 -2.988 1 97.56 100 ALA A O 1
ATOM 797 N N . THR A 1 101 ? -8.359 -29.812 -3.758 1 97.94 101 THR A N 1
ATOM 798 C CA . THR A 1 101 ? -7.227 -30.344 -3.016 1 97.94 101 THR A CA 1
ATOM 799 C C . THR A 1 101 ? -5.926 -29.688 -3.475 1 97.94 101 THR A C 1
ATOM 801 O O . THR A 1 101 ? -5.137 -29.219 -2.654 1 97.94 101 THR A O 1
ATOM 804 N N . GLN A 1 102 ? -5.719 -29.641 -4.738 1 97.75 102 GLN A N 1
ATOM 805 C CA . GLN A 1 102 ? -4.48 -29.062 -5.27 1 97.75 102 GLN A CA 1
ATOM 806 C C . GLN A 1 102 ? -4.469 -27.547 -5.133 1 97.75 102 GLN A C 1
ATOM 808 O O . GLN A 1 102 ? -3.414 -26.953 -4.906 1 97.75 102 GLN A O 1
ATOM 813 N N . MET A 1 103 ? -5.617 -26.922 -5.254 1 98.38 103 MET A N 1
ATOM 814 C CA . MET A 1 103 ? -5.703 -25.484 -5.016 1 98.38 103 MET A CA 1
ATOM 815 C C . MET A 1 103 ? -5.312 -25.141 -3.582 1 98.38 103 MET A C 1
ATOM 817 O O . MET A 1 103 ? -4.598 -24.156 -3.346 1 98.38 103 MET A O 1
ATOM 821 N N . ASN A 1 104 ? -5.781 -25.938 -2.662 1 98.38 104 ASN A N 1
ATOM 822 C CA . ASN A 1 104 ? -5.387 -25.75 -1.272 1 98.38 104 ASN A CA 1
ATOM 823 C C . ASN A 1 104 ? -3.881 -25.938 -1.088 1 98.38 104 ASN A C 1
ATOM 825 O O . ASN A 1 104 ? -3.236 -25.141 -0.394 1 98.38 104 ASN A O 1
ATOM 829 N N . ARG A 1 105 ? -3.408 -26.953 -1.693 1 97.62 105 ARG A N 1
ATOM 830 C CA . ARG A 1 105 ? -1.974 -27.203 -1.604 1 97.62 105 ARG A CA 1
ATOM 831 C C . ARG A 1 105 ? -1.175 -26.016 -2.131 1 97.62 105 ARG A C 1
ATOM 833 O O . ARG A 1 105 ? -0.191 -25.594 -1.515 1 97.62 105 ARG A O 1
ATOM 840 N N . LEU A 1 106 ? -1.559 -25.5 -3.229 1 98.5 106 LEU A N 1
ATOM 841 C CA . LEU A 1 106 ? -0.926 -24.328 -3.812 1 98.5 106 LEU A CA 1
ATOM 842 C C . LEU A 1 106 ? -0.968 -23.156 -2.842 1 98.5 106 LEU A C 1
ATOM 844 O O . LEU A 1 106 ? 0.065 -22.547 -2.555 1 98.5 106 LEU A O 1
ATOM 848 N N . CYS A 1 107 ? -2.102 -22.906 -2.25 1 98.31 107 CYS A N 1
ATOM 849 C CA . CYS A 1 107 ? -2.309 -21.75 -1.375 1 98.31 107 CYS A CA 1
ATOM 850 C C . CYS A 1 107 ? -1.558 -21.938 -0.06 1 98.31 107 CYS A C 1
ATOM 852 O O . CYS A 1 107 ? -1.132 -20.953 0.551 1 98.31 107 CYS A O 1
ATOM 854 N N . ASP A 1 108 ? -1.347 -23.109 0.334 1 97.81 108 ASP A N 1
ATOM 855 C CA . ASP A 1 108 ? -0.677 -23.391 1.602 1 97.81 108 ASP A CA 1
ATOM 856 C C . ASP A 1 108 ? 0.791 -22.969 1.55 1 97.81 108 ASP A C 1
ATOM 858 O O . ASP A 1 108 ? 1.446 -22.859 2.588 1 97.81 108 ASP A O 1
ATOM 862 N N . PHE A 1 109 ? 1.345 -22.828 0.443 1 98.19 109 PHE A N 1
ATOM 863 C CA . PHE A 1 109 ? 2.723 -22.375 0.274 1 98.19 109 PHE A CA 1
ATOM 864 C C . PHE A 1 109 ? 2.982 -21.109 1.07 1 98.19 109 PHE A C 1
ATOM 866 O O . PHE A 1 109 ? 4.031 -20.953 1.699 1 98.19 109 PHE A O 1
ATOM 873 N N . ILE A 1 110 ? 2.016 -20.203 1.093 1 97.62 110 ILE A N 1
ATOM 874 C CA . ILE A 1 110 ? 2.227 -18.875 1.677 1 97.62 110 ILE A CA 1
ATOM 875 C C . ILE A 1 110 ? 1.926 -18.922 3.174 1 97.62 110 ILE A C 1
ATOM 877 O O . ILE A 1 110 ? 1.974 -17.891 3.852 1 97.62 110 ILE A O 1
ATOM 881 N N . ASN A 1 111 ? 1.592 -20.094 3.693 1 96.31 111 ASN A N 1
ATOM 882 C CA . ASN A 1 111 ? 1.414 -20.25 5.133 1 96.31 111 ASN A CA 1
ATOM 883 C C . ASN A 1 111 ? 2.752 -20.406 5.852 1 96.31 111 ASN A C 1
ATOM 885 O O . ASN A 1 111 ? 2.818 -20.297 7.074 1 96.31 111 ASN A O 1
ATOM 889 N N . LYS A 1 112 ? 3.752 -20.531 5.105 1 95.75 112 LYS A N 1
ATOM 890 C CA . LYS A 1 112 ? 5.086 -20.656 5.684 1 95.75 112 LYS A CA 1
ATOM 891 C C . LYS A 1 112 ? 5.551 -19.344 6.297 1 95.75 112 LYS A C 1
ATOM 893 O O . LYS A 1 112 ? 5.047 -18.281 5.941 1 95.75 112 LYS A O 1
ATOM 898 N N . ASP A 1 113 ? 6.578 -19.438 7.141 1 94.44 113 ASP A N 1
ATOM 899 C CA . ASP A 1 113 ? 7.133 -18.234 7.754 1 94.44 113 ASP A CA 1
ATOM 900 C C . ASP A 1 113 ? 7.949 -17.438 6.742 1 94.44 113 ASP A C 1
ATOM 902 O O . ASP A 1 113 ? 8.617 -18 5.879 1 94.44 113 ASP A O 1
ATOM 906 N N . PRO A 1 114 ? 7.859 -16.156 6.809 1 93.12 114 PRO A N 1
ATOM 907 C CA . PRO A 1 114 ? 8.719 -15.328 5.961 1 93.12 114 PRO A CA 1
ATOM 908 C C . PRO A 1 114 ? 10.195 -15.43 6.34 1 93.12 114 PRO A C 1
ATOM 910 O O . PRO A 1 114 ? 10.523 -15.672 7.504 1 93.12 114 PRO A O 1
ATOM 913 N N . PRO A 1 115 ? 11.109 -15.219 5.453 1 92.94 115 PRO A N 1
ATOM 914 C CA . PRO A 1 115 ? 10.867 -15 4.023 1 92.94 115 PRO A CA 1
ATOM 915 C C . PRO A 1 115 ? 10.664 -16.312 3.258 1 92.94 115 PRO A C 1
ATOM 917 O O . PRO A 1 115 ? 11.219 -17.344 3.631 1 92.94 115 PRO A O 1
ATOM 920 N N . LEU A 1 116 ? 9.93 -16.281 2.205 1 96.06 116 LEU A N 1
ATOM 921 C CA . LEU A 1 116 ? 9.758 -17.422 1.315 1 96.06 116 LEU A CA 1
ATOM 922 C C . LEU A 1 116 ? 11.008 -17.641 0.47 1 96.06 116 LEU A C 1
ATOM 924 O O . LEU A 1 116 ? 11.773 -16.703 0.222 1 96.06 116 LEU A O 1
ATOM 928 N N . ASN A 1 117 ? 11.211 -18.938 0.124 1 94.31 117 ASN A N 1
ATOM 929 C CA . ASN A 1 117 ? 12.195 -19.188 -0.928 1 94.31 117 ASN A CA 1
ATOM 930 C C . ASN A 1 117 ? 11.859 -18.422 -2.201 1 94.31 117 ASN A C 1
ATOM 932 O O . ASN A 1 117 ? 10.781 -18.594 -2.777 1 94.31 117 ASN A O 1
ATOM 936 N N . PRO A 1 118 ? 12.742 -17.547 -2.602 1 95.44 118 PRO A N 1
ATOM 937 C CA . PRO A 1 118 ? 12.414 -16.656 -3.727 1 95.44 118 PRO A CA 1
ATOM 938 C C . PRO A 1 118 ? 12.07 -17.438 -5 1 95.44 118 PRO A C 1
ATOM 940 O O . PRO A 1 118 ? 11.203 -17.016 -5.766 1 95.44 118 PRO A O 1
ATOM 943 N N . LEU A 1 119 ? 12.758 -18.484 -5.234 1 95.81 119 LEU A N 1
ATOM 944 C CA . LEU A 1 119 ? 12.508 -19.281 -6.434 1 95.81 119 LEU A CA 1
ATOM 945 C C . LEU A 1 119 ? 11.125 -19.922 -6.387 1 95.81 119 LEU A C 1
ATOM 947 O O . LEU A 1 119 ? 10.352 -19.797 -7.34 1 95.81 119 LEU A O 1
ATOM 951 N N . LEU A 1 120 ? 10.805 -20.516 -5.312 1 96.81 120 LEU A N 1
ATOM 952 C CA . LEU A 1 120 ? 9.492 -21.141 -5.156 1 96.81 120 LEU A CA 1
ATOM 953 C C . LEU A 1 120 ? 8.391 -20.094 -5.156 1 96.81 120 LEU A C 1
ATOM 955 O O . LEU A 1 120 ? 7.293 -20.344 -5.664 1 96.81 120 LEU A O 1
ATOM 959 N N . ALA A 1 121 ? 8.711 -18.938 -4.566 1 98.19 121 ALA A N 1
ATOM 960 C CA . ALA A 1 121 ? 7.754 -17.828 -4.609 1 98.19 121 ALA A CA 1
ATOM 961 C C . ALA A 1 121 ? 7.449 -17.422 -6.051 1 98.19 121 ALA A C 1
ATOM 963 O O . ALA A 1 121 ? 6.301 -17.141 -6.391 1 98.19 121 ALA A O 1
ATOM 964 N N . SER A 1 122 ? 8.445 -17.422 -6.836 1 98.12 122 SER A N 1
ATOM 965 C CA . SER A 1 122 ? 8.266 -17.094 -8.25 1 98.12 122 SER A CA 1
ATOM 966 C C . SER A 1 122 ? 7.387 -18.125 -8.945 1 98.12 122 SER A C 1
ATOM 968 O O . SER A 1 122 ? 6.531 -17.781 -9.758 1 98.12 122 SER A O 1
ATOM 970 N N . TYR A 1 123 ? 7.625 -19.406 -8.617 1 98.06 123 TYR A N 1
ATOM 971 C CA . TYR A 1 123 ? 6.809 -20.469 -9.203 1 98.06 123 TYR A CA 1
ATOM 972 C C . TYR A 1 123 ? 5.355 -20.344 -8.766 1 98.06 123 TYR A C 1
ATOM 974 O O . TYR A 1 123 ? 4.438 -20.484 -9.578 1 98.06 123 TYR A O 1
ATOM 982 N N . PHE A 1 124 ? 5.207 -20.094 -7.512 1 98.56 124 PHE A N 1
ATOM 983 C CA . PHE A 1 124 ? 3.873 -19.844 -6.98 1 98.56 124 PHE A CA 1
ATOM 984 C C . PHE A 1 124 ? 3.191 -18.703 -7.734 1 98.56 124 PHE A C 1
ATOM 986 O O . PHE A 1 124 ? 2.078 -18.859 -8.234 1 98.56 124 PHE A O 1
ATOM 993 N N . SER A 1 125 ? 3.822 -17.578 -7.805 1 98.62 125 SER A N 1
ATOM 994 C CA . SER A 1 125 ? 3.287 -16.375 -8.453 1 98.62 125 SER A CA 1
ATOM 995 C C . SER A 1 125 ? 2.91 -16.656 -9.898 1 98.62 125 SER A C 1
ATOM 997 O O . SER A 1 125 ? 1.797 -16.344 -10.328 1 98.62 125 SER A O 1
ATOM 999 N N . LYS A 1 126 ? 3.783 -17.281 -10.617 1 98.31 126 LYS A N 1
ATOM 1000 C CA . LYS A 1 126 ? 3.539 -17.594 -12.016 1 98.31 126 LYS A CA 1
ATOM 1001 C C . LYS A 1 126 ? 2.33 -18.516 -12.172 1 98.31 126 LYS A C 1
ATOM 1003 O O . LYS A 1 126 ? 1.541 -18.359 -13.102 1 98.31 126 LYS A O 1
ATOM 1008 N N . THR A 1 127 ? 2.248 -19.453 -11.344 1 98.31 127 THR A N 1
ATOM 1009 C CA . THR A 1 127 ? 1.147 -20.406 -11.406 1 98.31 127 THR A CA 1
ATOM 1010 C C . THR A 1 127 ? -0.184 -19.719 -11.117 1 98.31 127 THR A C 1
ATOM 1012 O O . THR A 1 127 ? -1.173 -19.953 -11.812 1 98.31 127 THR A O 1
ATOM 1015 N N . VAL A 1 128 ? -0.205 -18.875 -10.109 1 98.5 128 VAL A N 1
ATOM 1016 C CA . VAL A 1 128 ? -1.406 -18.109 -9.805 1 98.5 128 VAL A CA 1
ATOM 1017 C C . VAL A 1 128 ? -1.787 -17.234 -11 1 98.5 128 VAL A C 1
ATOM 1019 O O . VAL A 1 128 ? -2.955 -17.188 -11.398 1 98.5 128 VAL A O 1
ATOM 1022 N N . GLU A 1 129 ? -0.822 -16.625 -11.578 1 97.56 129 GLU A N 1
ATOM 1023 C CA . GLU A 1 129 ? -1.062 -15.781 -12.742 1 97.56 129 GLU A CA 1
ATOM 1024 C C . GLU A 1 129 ? -1.598 -16.594 -13.914 1 97.56 129 GLU A C 1
ATOM 1026 O O . GLU A 1 129 ? -2.504 -16.156 -14.625 1 97.56 129 GLU A O 1
ATOM 1031 N N . MET A 1 130 ? -1.033 -17.781 -14.117 1 96.88 130 MET A N 1
ATOM 1032 C CA . MET A 1 130 ? -1.473 -18.672 -15.188 1 96.88 130 MET A CA 1
ATOM 1033 C C . MET A 1 130 ? -2.947 -19.031 -15.031 1 96.88 130 MET A C 1
ATOM 1035 O O . MET A 1 130 ? -3.682 -19.094 -16.016 1 96.88 130 MET A O 1
ATOM 1039 N N . LEU A 1 131 ? -3.42 -19.172 -13.844 1 97.25 131 LEU A N 1
ATOM 1040 C CA . LEU A 1 131 ? -4.812 -19.516 -13.57 1 97.25 131 LEU A CA 1
ATOM 1041 C C . LEU A 1 131 ? -5.734 -18.359 -13.938 1 97.25 131 LEU A C 1
ATOM 1043 O O . LEU A 1 131 ? -6.91 -18.562 -14.25 1 97.25 131 LEU A O 1
ATOM 1047 N N . LEU A 1 132 ? -5.184 -17.172 -13.938 1 96.5 132 LEU A N 1
ATOM 1048 C CA . LEU A 1 132 ? -6.008 -15.984 -14.117 1 96.5 132 LEU A CA 1
ATOM 1049 C C . LEU A 1 132 ? -5.711 -15.32 -15.461 1 96.5 132 LEU A C 1
ATOM 1051 O O . LEU A 1 132 ? -6.277 -14.266 -15.773 1 96.5 132 LEU A O 1
ATOM 1055 N N . GLU A 1 133 ? -4.852 -15.852 -16.172 1 94.5 133 GLU A N 1
ATOM 1056 C CA . GLU A 1 133 ? -4.449 -15.305 -17.453 1 94.5 133 GLU A CA 1
ATOM 1057 C C . GLU A 1 133 ? -5.234 -15.945 -18.594 1 94.5 133 GLU A C 1
ATOM 1059 O O . GLU A 1 133 ? -5.473 -17.156 -18.594 1 94.5 133 GLU A O 1
ATOM 1064 N N . ARG A 1 134 ? -5.527 -15.133 -19.547 1 90.75 134 ARG A N 1
ATOM 1065 C CA . ARG A 1 134 ? -6.227 -15.664 -20.703 1 90.75 134 ARG A CA 1
ATOM 1066 C C . ARG A 1 134 ? -5.266 -16.406 -21.625 1 90.75 134 ARG A C 1
ATOM 1068 O O . ARG A 1 134 ? -4.324 -15.82 -22.156 1 90.75 134 ARG A O 1
ATOM 1075 N N . SER A 1 135 ? -5.539 -17.625 -21.781 1 88.5 135 SER A N 1
ATOM 1076 C CA . SER A 1 135 ? -4.754 -18.438 -22.703 1 88.5 135 SER A CA 1
ATOM 1077 C C . SER A 1 135 ? -5.234 -18.281 -24.141 1 88.5 135 SER A C 1
ATOM 1079 O O . SER A 1 135 ? -6.438 -18.203 -24.391 1 88.5 135 SER A O 1
ATOM 1081 N N . PRO A 1 136 ? -4.254 -18.219 -25.047 1 85.56 136 PRO A N 1
ATOM 1082 C CA . PRO A 1 136 ? -4.66 -18.156 -26.453 1 85.56 136 PRO A CA 1
ATOM 1083 C C . PRO A 1 136 ? -5.469 -19.375 -26.875 1 85.56 136 PRO A C 1
ATOM 1085 O O . PRO A 1 136 ? -6.199 -19.312 -27.875 1 85.56 136 PRO A O 1
ATOM 1088 N N . LYS A 1 137 ? -5.469 -20.453 -26.203 1 82.69 137 LYS A N 1
ATOM 1089 C CA . LYS A 1 137 ? -6.105 -21.719 -26.562 1 82.69 137 LYS A CA 1
ATOM 1090 C C . LYS A 1 137 ? -7.461 -21.875 -25.875 1 82.69 137 LYS A C 1
ATOM 1092 O O . LYS A 1 137 ? -8.18 -22.844 -26.109 1 82.69 137 LYS A O 1
ATOM 1097 N N . GLN A 1 138 ? -7.805 -20.984 -25.094 1 81.81 138 GLN A N 1
ATOM 1098 C CA . GLN A 1 138 ? -9.039 -21.031 -24.312 1 81.81 138 GLN A CA 1
ATOM 1099 C C . GLN A 1 138 ? -10.102 -20.125 -24.922 1 81.81 138 GLN A C 1
ATOM 1101 O O . GLN A 1 138 ? -9.781 -19.078 -25.484 1 81.81 138 GLN A O 1
ATOM 1106 N N . ASP A 1 139 ? -11.297 -20.609 -24.812 1 87.56 139 ASP A N 1
ATOM 1107 C CA . ASP A 1 139 ? -12.375 -19.703 -25.203 1 87.56 139 ASP A CA 1
ATOM 1108 C C . ASP A 1 139 ? -12.719 -18.75 -24.078 1 87.56 139 ASP A C 1
ATOM 1110 O O . ASP A 1 139 ? -12.43 -19.016 -22.906 1 87.56 139 ASP A O 1
ATOM 1114 N N . CYS A 1 140 ? -13.391 -17.703 -24.484 1 89.38 140 CYS A N 1
ATOM 1115 C CA . CYS A 1 140 ? -13.68 -16.594 -23.578 1 89.38 140 CYS A CA 1
ATOM 1116 C C . CYS A 1 140 ? -14.586 -17.062 -22.438 1 89.38 140 CYS A C 1
ATOM 1118 O O . CYS A 1 140 ? -14.43 -16.625 -21.297 1 89.38 140 CYS A O 1
ATOM 1120 N N . TYR A 1 141 ? -15.445 -17.922 -22.719 1 93 141 TYR A N 1
ATOM 1121 C CA . TYR A 1 141 ? -16.359 -18.406 -21.703 1 93 141 TYR A CA 1
ATOM 1122 C C . TYR A 1 141 ? -15.633 -19.219 -20.641 1 93 141 TYR A C 1
ATOM 1124 O O . TYR A 1 141 ? -15.797 -18.984 -19.438 1 93 141 TYR A O 1
ATOM 1132 N N . LEU A 1 142 ? -14.828 -20.141 -21.125 1 93.06 142 LEU A N 1
ATOM 1133 C CA . LEU A 1 142 ? -14.055 -20.969 -20.203 1 93.06 142 LEU A CA 1
ATOM 1134 C C . LEU A 1 142 ? -13.086 -20.125 -19.375 1 93.06 142 LEU A C 1
ATOM 1136 O O . LEU A 1 142 ? -12.945 -20.328 -18.172 1 93.06 142 LEU A O 1
ATOM 1140 N N . TYR A 1 143 ? -12.477 -19.156 -20.062 1 94.19 143 TYR A N 1
ATOM 1141 C CA . TYR A 1 143 ? -11.617 -18.203 -19.359 1 94.19 143 TYR A CA 1
ATOM 1142 C C . TYR A 1 143 ? -12.367 -17.531 -18.219 1 94.19 143 TYR A C 1
ATOM 1144 O O . TYR A 1 143 ? -11.891 -17.5 -17.094 1 94.19 143 TYR A O 1
ATOM 1152 N N . HIS A 1 144 ? -13.555 -17.047 -18.406 1 94.69 144 HIS A N 1
ATOM 1153 C CA . HIS A 1 144 ? -14.367 -16.359 -17.406 1 94.69 144 HIS A CA 1
ATOM 1154 C C . HIS A 1 144 ? -14.727 -17.281 -16.25 1 94.69 144 HIS A C 1
ATOM 1156 O O . HIS A 1 144 ? -14.625 -16.891 -15.086 1 94.69 144 HIS A O 1
ATOM 1162 N N . ILE A 1 145 ? -15.047 -18.453 -16.625 1 95.44 145 ILE A N 1
ATOM 1163 C CA . ILE A 1 145 ? -15.469 -19.422 -15.617 1 95.44 145 ILE A CA 1
ATOM 1164 C C . ILE A 1 145 ? -14.289 -19.75 -14.703 1 95.44 145 ILE A C 1
ATOM 1166 O O . ILE A 1 145 ? -14.43 -19.781 -13.477 1 95.44 145 ILE A O 1
ATOM 1170 N N . VAL A 1 146 ? -13.164 -20.016 -15.289 1 96 146 VAL A N 1
ATOM 1171 C CA . VAL A 1 146 ? -11.977 -20.359 -14.523 1 96 146 VAL A CA 1
ATOM 1172 C C . VAL A 1 146 ? -11.586 -19.203 -13.617 1 96 146 VAL A C 1
ATOM 1174 O O . VAL A 1 146 ? -11.352 -19.391 -12.414 1 96 146 VAL A O 1
ATOM 1177 N N . CYS A 1 147 ? -11.547 -17.984 -14.156 1 96.25 147 CYS A N 1
ATOM 1178 C CA . CYS A 1 147 ? -11.18 -16.797 -13.383 1 96.25 147 CYS A CA 1
ATOM 1179 C C . CYS A 1 147 ? -12.094 -16.625 -12.18 1 96.25 147 CYS A C 1
ATOM 1181 O O . CYS A 1 147 ? -11.625 -16.391 -11.062 1 96.25 147 CYS A O 1
ATOM 1183 N N . LEU A 1 148 ? -13.383 -16.766 -12.414 1 96.75 148 LEU A N 1
ATOM 1184 C CA . LEU A 1 148 ? -14.344 -16.625 -11.328 1 96.75 148 LEU A CA 1
ATOM 1185 C C . LEU A 1 148 ? -14.125 -17.703 -10.273 1 96.75 148 LEU A C 1
ATOM 1187 O O . LEU A 1 148 ? -14.148 -17.406 -9.07 1 96.75 148 LEU A O 1
ATOM 1191 N N . ARG A 1 149 ? -13.945 -18.875 -10.719 1 97.75 149 ARG A N 1
ATOM 1192 C CA . ARG A 1 149 ? -13.75 -20 -9.82 1 97.75 149 ARG A CA 1
ATOM 1193 C C . ARG A 1 149 ? -12.492 -19.797 -8.969 1 97.75 149 ARG A C 1
ATOM 1195 O O . ARG A 1 149 ? -12.516 -20.031 -7.762 1 97.75 149 ARG A O 1
ATOM 1202 N N . VAL A 1 150 ? -11.453 -19.391 -9.617 1 98.06 150 VAL A N 1
ATOM 1203 C CA . VAL A 1 150 ? -10.18 -19.203 -8.93 1 98.06 150 VAL A CA 1
ATOM 1204 C C . VAL A 1 150 ? -10.305 -18.062 -7.918 1 98.06 150 VAL A C 1
ATOM 1206 O O . VAL A 1 150 ? -9.914 -18.219 -6.758 1 98.06 150 VAL A O 1
ATOM 1209 N N . LEU A 1 151 ? -10.859 -16.938 -8.32 1 98 151 LEU A N 1
ATOM 1210 C CA . LEU A 1 151 ? -11.031 -15.805 -7.426 1 98 151 LEU A CA 1
ATOM 1211 C C . LEU A 1 151 ? -11.945 -16.156 -6.258 1 98 151 LEU A C 1
ATOM 1213 O O . LEU A 1 151 ? -11.656 -15.797 -5.113 1 98 151 LEU A O 1
ATOM 1217 N N . ASP A 1 152 ? -13.008 -16.844 -6.578 1 97.69 152 ASP A N 1
ATOM 1218 C CA . ASP A 1 152 ? -13.914 -17.281 -5.52 1 97.69 152 ASP A CA 1
ATOM 1219 C C . ASP A 1 152 ? -13.195 -18.188 -4.523 1 97.69 152 ASP A C 1
ATOM 1221 O O . ASP A 1 152 ? -13.43 -18.094 -3.314 1 97.69 152 ASP A O 1
ATOM 1225 N N . PHE A 1 153 ? -12.398 -19.047 -5.02 1 98.44 153 PHE A N 1
ATOM 1226 C CA . PHE A 1 153 ? -11.641 -19.953 -4.16 1 98.44 153 PHE A CA 1
ATOM 1227 C C . PHE A 1 153 ? -10.727 -19.156 -3.23 1 98.44 153 PHE A C 1
ATOM 1229 O O . PHE A 1 153 ? -10.727 -19.375 -2.018 1 98.44 153 PHE A O 1
ATOM 1236 N N . PHE A 1 154 ? -9.953 -18.234 -3.77 1 98.12 154 PHE A N 1
ATOM 1237 C CA . PHE A 1 154 ? -9.055 -17.422 -2.963 1 98.12 154 PHE A CA 1
ATOM 1238 C C . PHE A 1 154 ? -9.82 -16.641 -1.902 1 98.12 154 PHE A C 1
ATOM 1240 O O . PHE A 1 154 ? -9.398 -16.562 -0.748 1 98.12 154 PHE A O 1
ATOM 1247 N N . LYS A 1 155 ? -10.898 -16.094 -2.264 1 97.12 155 LYS A N 1
ATOM 1248 C CA . LYS A 1 155 ? -11.719 -15.289 -1.364 1 97.12 155 LYS A CA 1
ATOM 1249 C C . LYS A 1 155 ? -12.32 -16.156 -0.255 1 97.12 155 LYS A C 1
ATOM 1251 O O . LYS A 1 155 ? -12.539 -15.672 0.858 1 97.12 155 LYS A O 1
ATOM 1256 N N . SER A 1 156 ? -12.602 -17.344 -0.585 1 96.94 156 SER A N 1
ATOM 1257 C CA . SER A 1 156 ? -13.219 -18.25 0.388 1 96.94 156 SER A CA 1
ATOM 1258 C C . SER A 1 156 ? -12.219 -18.641 1.475 1 96.94 156 SER A C 1
ATOM 1260 O O . SER A 1 156 ? -12.617 -19.031 2.576 1 96.94 156 SER A O 1
ATOM 1262 N N . ARG A 1 157 ? -11 -18.625 1.171 1 96.06 157 ARG A N 1
ATOM 1263 C CA . ARG A 1 157 ? -9.945 -18.859 2.148 1 96.06 157 ARG A CA 1
ATOM 1264 C C . ARG A 1 157 ? -9.594 -17.594 2.91 1 96.06 157 ARG A C 1
ATOM 1266 O O . ARG A 1 157 ? -8.734 -16.828 2.479 1 96.06 157 ARG A O 1
ATOM 1273 N N . ARG A 1 158 ? -10.016 -17.406 4.062 1 92.56 158 ARG A N 1
ATOM 1274 C CA . ARG A 1 158 ? -9.914 -16.156 4.812 1 92.56 158 ARG A CA 1
ATOM 1275 C C . ARG A 1 158 ? -8.461 -15.859 5.188 1 92.56 158 ARG A C 1
ATOM 1277 O O . ARG A 1 158 ? -8.094 -14.703 5.395 1 92.56 158 ARG A O 1
ATOM 1284 N N . ASP A 1 159 ? -7.699 -16.906 5.25 1 94.62 159 ASP A N 1
ATOM 1285 C CA . ASP A 1 159 ? -6.301 -16.734 5.641 1 94.62 159 ASP A CA 1
ATOM 1286 C C . ASP A 1 159 ? -5.43 -16.391 4.434 1 94.62 159 ASP A C 1
ATOM 1288 O O . ASP A 1 159 ? -4.277 -15.984 4.59 1 94.62 159 ASP A O 1
ATOM 1292 N N . PHE A 1 160 ? -5.965 -16.516 3.25 1 97.38 160 PHE A N 1
ATOM 1293 C CA . PHE A 1 160 ? -5.137 -16.422 2.055 1 97.38 160 PHE A CA 1
ATOM 1294 C C . PHE A 1 160 ? -4.566 -15.008 1.911 1 97.38 160 PHE A C 1
ATOM 1296 O O . PHE A 1 160 ? -3.348 -14.828 1.838 1 97.38 160 PHE A O 1
ATOM 1303 N N . LEU A 1 161 ? -5.422 -14.023 1.893 1 97 161 LEU A N 1
ATOM 1304 C CA . LEU A 1 161 ? -4.977 -12.656 1.629 1 97 161 LEU A CA 1
ATOM 1305 C C . LEU A 1 161 ? -4.066 -12.156 2.742 1 97 161 LEU A C 1
ATOM 1307 O O . LEU A 1 161 ? -2.979 -11.641 2.475 1 97 161 LEU A O 1
ATOM 1311 N N . PRO A 1 162 ? -4.383 -12.336 4.059 1 96.06 162 PRO A N 1
ATOM 1312 C CA . PRO A 1 162 ? -3.471 -11.922 5.129 1 96.06 162 PRO A CA 1
ATOM 1313 C C . PRO A 1 162 ? -2.107 -12.602 5.035 1 96.06 162 PRO A C 1
ATOM 1315 O O . PRO A 1 162 ? -1.077 -11.961 5.25 1 96.06 162 PRO A O 1
ATOM 1318 N N . ASN A 1 163 ? -2.131 -13.875 4.707 1 95.94 163 ASN A N 1
ATOM 1319 C CA . ASN A 1 163 ? -0.866 -14.586 4.59 1 95.94 163 ASN A CA 1
ATOM 1320 C C . ASN A 1 163 ? -0.065 -14.117 3.379 1 95.94 163 ASN A C 1
ATOM 1322 O O . ASN A 1 163 ? 1.164 -14.055 3.43 1 95.94 163 ASN A O 1
ATOM 1326 N N . LEU A 1 164 ? -0.741 -13.883 2.297 1 97.38 164 LEU A N 1
ATOM 1327 C CA . LEU A 1 164 ? -0.063 -13.32 1.133 1 97.38 164 LEU A CA 1
ATOM 1328 C C . LEU A 1 164 ? 0.6 -11.992 1.479 1 97.38 164 LEU A C 1
ATOM 1330 O O . LEU A 1 164 ? 1.747 -11.742 1.098 1 97.38 164 LEU A O 1
ATOM 1334 N N . LEU A 1 165 ? -0.059 -11.164 2.254 1 96.31 165 LEU A N 1
ATOM 1335 C CA . LEU A 1 165 ? 0.427 -9.852 2.67 1 96.31 165 LEU A CA 1
ATOM 1336 C C . LEU A 1 165 ? 1.694 -9.984 3.51 1 96.31 165 LEU A C 1
ATOM 1338 O O . LEU A 1 165 ? 2.604 -9.156 3.402 1 96.31 165 LEU A O 1
ATOM 1342 N N . ARG A 1 166 ? 1.767 -11.031 4.289 1 94.75 166 ARG A N 1
ATOM 1343 C CA . ARG A 1 166 ? 2.936 -11.273 5.129 1 94.75 166 ARG A CA 1
ATOM 1344 C C . ARG A 1 166 ? 4.199 -11.406 4.281 1 94.75 166 ARG A C 1
ATOM 1346 O O . ARG A 1 166 ? 5.309 -11.195 4.777 1 94.75 166 ARG A O 1
ATOM 1353 N N . HIS A 1 167 ? 4.023 -11.781 3.078 1 95.62 167 HIS A N 1
ATOM 1354 C CA . HIS A 1 167 ? 5.172 -12.039 2.215 1 95.62 167 HIS A CA 1
ATOM 1355 C C . HIS A 1 167 ? 5.336 -10.938 1.174 1 95.62 167 HIS A C 1
ATOM 1357 O O . HIS A 1 167 ? 6.043 -11.117 0.179 1 95.62 167 HIS A O 1
ATOM 1363 N N . MET A 1 168 ? 4.754 -9.781 1.375 1 93.25 168 MET A N 1
ATOM 1364 C CA . MET A 1 168 ? 4.711 -8.695 0.405 1 93.25 168 MET A CA 1
ATOM 1365 C C . MET A 1 168 ? 6.117 -8.234 0.039 1 93.25 168 MET A C 1
ATOM 1367 O O . MET A 1 168 ? 6.34 -7.727 -1.061 1 93.25 168 MET A O 1
ATOM 1371 N N . CYS A 1 169 ? 7.02 -8.43 0.929 1 90.88 169 CYS A N 1
ATOM 1372 C CA . CYS A 1 169 ? 8.383 -7.969 0.69 1 90.88 169 CYS A CA 1
ATOM 1373 C C . CYS A 1 169 ? 9.094 -8.875 -0.31 1 90.88 169 CYS A C 1
ATOM 1375 O O . CYS A 1 169 ? 10.148 -8.523 -0.831 1 90.88 169 CYS A O 1
ATOM 1377 N N . THR A 1 170 ? 8.555 -10.062 -0.556 1 94 170 THR A N 1
ATOM 1378 C CA . THR A 1 170 ? 9.062 -10.93 -1.612 1 94 170 THR A CA 1
ATOM 1379 C C . THR A 1 170 ? 8.625 -10.43 -2.984 1 94 170 THR A C 1
ATOM 1381 O O . THR A 1 170 ? 7.43 -10.297 -3.25 1 94 170 THR A O 1
ATOM 1384 N N . SER A 1 171 ? 9.555 -10.203 -3.873 1 93.31 171 SER A N 1
ATOM 1385 C CA . SER A 1 171 ? 9.297 -9.555 -5.156 1 93.31 171 SER A CA 1
ATOM 1386 C C . SER A 1 171 ? 8.219 -10.297 -5.941 1 93.31 171 SER A C 1
ATOM 1388 O O . SER A 1 171 ? 7.309 -9.68 -6.492 1 93.31 171 SER A O 1
ATOM 1390 N N . ALA A 1 172 ? 8.375 -11.602 -5.938 1 96.88 172 ALA A N 1
ATOM 1391 C CA . ALA A 1 172 ? 7.418 -12.391 -6.707 1 96.88 172 ALA A CA 1
ATOM 1392 C C . ALA A 1 172 ? 6.004 -12.25 -6.145 1 96.88 172 ALA A C 1
ATOM 1394 O O . ALA A 1 172 ? 5.027 -12.242 -6.895 1 96.88 172 ALA A O 1
ATOM 1395 N N . ILE A 1 173 ? 5.891 -12.156 -4.836 1 97.81 173 ILE A N 1
ATOM 1396 C CA . ILE A 1 173 ? 4.594 -11.984 -4.191 1 97.81 173 ILE A CA 1
ATOM 1397 C C . ILE A 1 173 ? 4.039 -10.594 -4.492 1 97.81 173 ILE A C 1
ATOM 1399 O O . ILE A 1 173 ? 2.848 -10.438 -4.766 1 97.81 173 ILE A O 1
ATOM 1403 N N . ALA A 1 174 ? 4.895 -9.602 -4.453 1 95.81 174 ALA A N 1
ATOM 1404 C CA . ALA A 1 174 ? 4.496 -8.258 -4.871 1 95.81 174 ALA A CA 1
ATOM 1405 C C . ALA A 1 174 ? 3.955 -8.273 -6.297 1 95.81 174 ALA A C 1
ATOM 1407 O O . ALA A 1 174 ? 2.943 -7.625 -6.586 1 95.81 174 ALA A O 1
ATOM 1408 N N . ASP A 1 175 ? 4.574 -9.016 -7.168 1 96.19 175 ASP A N 1
ATOM 1409 C CA . ASP A 1 175 ? 4.133 -9.148 -8.555 1 96.19 175 ASP A CA 1
ATOM 1410 C C . ASP A 1 175 ? 2.736 -9.758 -8.633 1 96.19 175 ASP A C 1
ATOM 1412 O O . ASP A 1 175 ? 1.927 -9.367 -9.477 1 96.19 175 ASP A O 1
ATOM 1416 N N . THR A 1 176 ? 2.535 -10.695 -7.793 1 97.56 176 THR A N 1
ATOM 1417 C CA . THR A 1 176 ? 1.217 -11.32 -7.746 1 97.56 176 THR A CA 1
ATOM 1418 C C . THR A 1 176 ? 0.144 -10.289 -7.395 1 97.56 176 THR A C 1
ATOM 1420 O O . THR A 1 176 ? -0.919 -10.258 -8.016 1 97.56 176 THR A O 1
ATOM 1423 N N . PHE A 1 177 ? 0.424 -9.438 -6.445 1 96.81 177 PHE A N 1
ATOM 1424 C CA . PHE A 1 177 ? -0.512 -8.383 -6.078 1 96.81 177 PHE A CA 1
ATOM 1425 C C . PHE A 1 177 ? -0.734 -7.426 -7.242 1 96.81 177 PHE A C 1
ATOM 1427 O O . PHE A 1 177 ? -1.87 -7.047 -7.535 1 96.81 177 PHE A O 1
ATOM 1434 N N . LYS A 1 178 ? 0.368 -7.039 -7.852 1 95.06 178 LYS A N 1
ATOM 1435 C CA . LYS A 1 178 ? 0.26 -6.168 -9.016 1 95.06 178 LYS A CA 1
ATOM 1436 C C . LYS A 1 178 ? -0.598 -6.809 -10.102 1 95.06 178 LYS A C 1
ATOM 1438 O O . LYS A 1 178 ? -1.361 -6.121 -10.781 1 95.06 178 LYS A O 1
ATOM 1443 N N . TYR A 1 179 ? -0.483 -8.07 -10.273 1 96.44 179 TYR A N 1
ATOM 1444 C CA . TYR A 1 179 ? -1.284 -8.789 -11.258 1 96.44 179 TYR A CA 1
ATOM 1445 C C . TYR A 1 179 ? -2.768 -8.711 -10.914 1 96.44 179 TYR A C 1
ATOM 1447 O O . TYR A 1 179 ? -3.598 -8.43 -11.781 1 96.44 179 TYR A O 1
ATOM 1455 N N . PHE A 1 180 ? -3.107 -8.914 -9.625 1 96.5 180 PHE A N 1
ATOM 1456 C CA . PHE A 1 180 ? -4.488 -8.82 -9.172 1 96.5 180 PHE A CA 1
ATOM 1457 C C . PHE A 1 180 ? -5.086 -7.465 -9.516 1 96.5 180 PHE A C 1
ATOM 1459 O O . PHE A 1 180 ? -6.211 -7.383 -10.008 1 96.5 180 PHE A O 1
ATOM 1466 N N . ILE A 1 181 ? -4.359 -6.426 -9.289 1 93.38 181 ILE A N 1
ATOM 1467 C CA . ILE A 1 181 ? -4.859 -5.066 -9.438 1 93.38 181 ILE A CA 1
ATOM 1468 C C . ILE A 1 181 ? -5.008 -4.727 -10.914 1 93.38 181 ILE A C 1
ATOM 1470 O O . ILE A 1 181 ? -5.793 -3.854 -11.289 1 93.38 181 ILE A O 1
ATOM 1474 N N . ARG A 1 182 ? -4.336 -5.426 -11.781 1 92.81 182 ARG A N 1
ATOM 1475 C CA . ARG A 1 182 ? -4.332 -5.129 -13.211 1 92.81 182 ARG A CA 1
ATOM 1476 C C . ARG A 1 182 ? -5.285 -6.051 -13.961 1 92.81 182 ARG A C 1
ATOM 1478 O O . ARG A 1 182 ? -5.363 -6.004 -15.195 1 92.81 182 ARG A O 1
ATOM 1485 N N . LEU A 1 183 ? -5.906 -6.93 -13.289 1 93.62 183 LEU A N 1
ATOM 1486 C CA . LEU A 1 183 ? -6.859 -7.828 -13.93 1 93.62 183 LEU A CA 1
ATOM 1487 C C . LEU A 1 183 ? -7.895 -7.039 -14.727 1 93.62 183 LEU A C 1
ATOM 1489 O O . LEU A 1 183 ? -8.156 -5.871 -14.43 1 93.62 183 LEU A O 1
ATOM 1493 N N . ASP A 1 184 ? -8.461 -7.688 -15.68 1 86.25 184 ASP A N 1
ATOM 1494 C CA . ASP A 1 184 ? -9.5 -7.098 -16.516 1 86.25 184 ASP A CA 1
ATOM 1495 C C . ASP A 1 184 ? -10.602 -6.473 -15.672 1 86.25 184 ASP A C 1
ATOM 1497 O O . ASP A 1 184 ? -10.867 -6.922 -14.555 1 86.25 184 ASP A O 1
ATOM 1501 N N . ASP A 1 185 ? -11.305 -5.551 -16.297 1 84.38 185 ASP A N 1
ATOM 1502 C CA . ASP A 1 185 ? -12.336 -4.766 -15.625 1 84.38 185 ASP A CA 1
ATOM 1503 C C . ASP A 1 185 ? -13.438 -5.668 -15.078 1 84.38 185 ASP A C 1
ATOM 1505 O O . ASP A 1 185 ? -14.031 -5.363 -14.039 1 84.38 185 ASP A O 1
ATOM 1509 N N . LEU A 1 186 ? -13.641 -6.73 -15.797 1 89.31 186 LEU A N 1
ATOM 1510 C CA . LEU A 1 186 ? -14.695 -7.645 -15.375 1 89.31 186 LEU A CA 1
ATOM 1511 C C . LEU A 1 186 ? -14.414 -8.195 -13.984 1 89.31 186 LEU A C 1
ATOM 1513 O O . LEU A 1 186 ? -15.344 -8.461 -13.219 1 89.31 186 LEU A O 1
ATOM 1517 N N . PHE A 1 187 ? -13.172 -8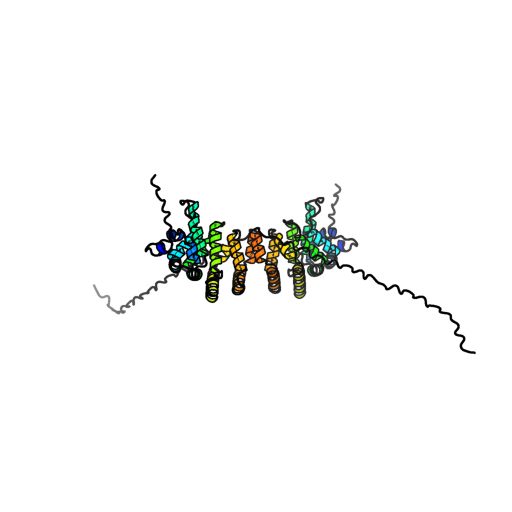.312 -13.727 1 93.81 187 PHE A N 1
ATOM 1518 C CA . PHE A 1 187 ? -12.805 -8.953 -12.469 1 93.81 187 PHE A CA 1
ATOM 1519 C C . PHE A 1 187 ? -12.25 -7.934 -11.484 1 93.81 187 PHE A C 1
ATOM 1521 O O . PHE A 1 187 ? -12.164 -8.203 -10.281 1 93.81 187 PHE A O 1
ATOM 1528 N N . LYS A 1 188 ? -11.883 -6.832 -11.953 1 91.31 188 LYS A N 1
ATOM 1529 C CA . LYS A 1 188 ? -11.242 -5.797 -11.148 1 91.31 188 LYS A CA 1
ATOM 1530 C C . LYS A 1 188 ? -12.109 -5.402 -9.953 1 91.31 188 LYS A C 1
ATOM 1532 O O . LYS A 1 188 ? -11.617 -5.289 -8.836 1 91.31 188 LYS A O 1
ATOM 1537 N N . LYS A 1 189 ? -13.375 -5.16 -10.211 1 90.88 189 LYS A N 1
ATOM 1538 C CA . LYS A 1 189 ? -14.289 -4.77 -9.141 1 90.88 189 LYS A CA 1
ATOM 1539 C C . LYS A 1 189 ? -14.32 -5.816 -8.031 1 90.88 189 LYS A C 1
ATOM 1541 O O . LYS A 1 189 ? -14.266 -5.473 -6.848 1 90.88 189 LYS A O 1
ATOM 1546 N N . SER A 1 190 ? -14.422 -7.031 -8.461 1 94.06 190 SER A N 1
ATOM 1547 C CA . SER A 1 190 ? -14.461 -8.141 -7.508 1 94.06 190 SER A CA 1
ATOM 1548 C C . SER A 1 190 ? -13.188 -8.18 -6.66 1 94.06 190 SER A C 1
ATOM 1550 O O . SER A 1 190 ? -13.258 -8.344 -5.441 1 94.06 190 SER A O 1
ATOM 1552 N N . VAL A 1 191 ? -12.109 -8 -7.246 1 96.06 191 VAL A N 1
ATOM 1553 C CA . VAL A 1 191 ? -10.82 -8.023 -6.559 1 96.06 191 VAL A CA 1
ATOM 1554 C C . VAL A 1 191 ? -10.727 -6.848 -5.59 1 96.06 191 VAL A C 1
ATOM 1556 O O . VAL A 1 191 ? -10.305 -7.012 -4.441 1 96.06 191 VAL A O 1
ATOM 1559 N N . MET A 1 192 ? -11.172 -5.664 -6.016 1 92.19 192 MET A N 1
ATOM 1560 C CA . MET A 1 192 ? -11.102 -4.469 -5.184 1 92.19 192 MET A CA 1
ATOM 1561 C C . MET A 1 192 ? -12.016 -4.598 -3.969 1 92.19 192 MET A C 1
ATOM 1563 O O . MET A 1 192 ? -11.664 -4.172 -2.869 1 92.19 192 MET A O 1
ATOM 1567 N N . GLU A 1 193 ? -13.148 -5.141 -4.203 1 92.94 193 GLU A N 1
ATOM 1568 C CA . GLU A 1 193 ? -14.055 -5.398 -3.084 1 92.94 193 GLU A CA 1
ATOM 1569 C C . GLU A 1 193 ? -13.43 -6.371 -2.086 1 92.94 193 GLU A C 1
ATOM 1571 O O . GLU A 1 193 ? -13.539 -6.176 -0.874 1 92.94 193 GLU A O 1
ATOM 1576 N N . TRP A 1 194 ? -12.852 -7.406 -2.623 1 96.38 194 TRP A N 1
ATOM 1577 C CA . TRP A 1 194 ? -12.141 -8.383 -1.804 1 96.38 194 TRP A CA 1
ATOM 1578 C C . TRP A 1 194 ? -11.055 -7.707 -0.968 1 96.38 194 TRP A C 1
ATOM 1580 O O . TRP A 1 194 ? -10.953 -7.941 0.238 1 96.38 194 TRP A O 1
ATOM 1590 N N . PHE A 1 195 ? -10.281 -6.836 -1.59 1 94.75 195 PHE A N 1
ATOM 1591 C CA . PHE A 1 195 ? -9.219 -6.086 -0.919 1 94.75 195 PHE A CA 1
ATOM 1592 C C . PHE A 1 195 ? -9.797 -5.188 0.169 1 94.75 195 PHE A C 1
ATOM 1594 O O . PHE A 1 195 ? -9.258 -5.121 1.274 1 94.75 195 PHE A O 1
ATOM 1601 N N . GLU A 1 196 ? -10.844 -4.488 -0.148 1 90.12 196 GLU A N 1
ATOM 1602 C CA . GLU A 1 196 ? -11.477 -3.566 0.791 1 90.12 196 GLU A CA 1
ATOM 1603 C C . GLU A 1 196 ? -11.984 -4.301 2.027 1 90.12 196 GLU A C 1
ATOM 1605 O O . GLU A 1 196 ? -11.828 -3.822 3.15 1 90.12 196 GLU A O 1
ATOM 1610 N N . GLU A 1 197 ? -12.547 -5.461 1.771 1 92.88 197 GLU A N 1
ATOM 1611 C CA . GLU A 1 197 ? -13.07 -6.281 2.861 1 92.88 197 GLU A CA 1
ATOM 1612 C C . GLU A 1 197 ? -11.977 -6.645 3.855 1 92.88 197 GLU A C 1
ATOM 1614 O O . GLU A 1 197 ? -12.242 -6.84 5.043 1 92.88 197 GLU A O 1
ATOM 1619 N N . HIS A 1 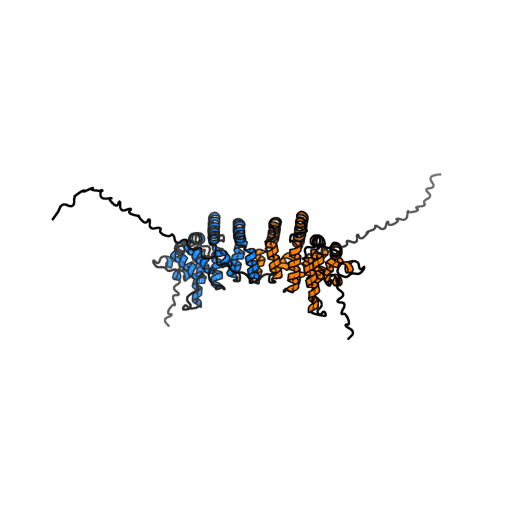198 ? -10.805 -6.715 3.418 1 93.5 198 HIS A N 1
ATOM 1620 C CA . HIS A 1 198 ? -9.68 -7.098 4.262 1 93.5 198 HIS A CA 1
ATOM 1621 C C . HIS A 1 198 ? -8.844 -5.887 4.645 1 93.5 198 HIS A C 1
ATOM 1623 O O . HIS A 1 198 ? -7.707 -6.031 5.105 1 93.5 198 HIS A O 1
ATOM 1629 N N . GLN A 1 199 ? -9.297 -4.699 4.445 1 91.56 199 GLN A N 1
ATOM 1630 C CA . GLN A 1 199 ? -8.594 -3.463 4.785 1 91.56 199 GLN A CA 1
ATOM 1631 C C . GLN A 1 199 ? -7.188 -3.447 4.184 1 91.56 199 GLN A C 1
ATOM 1633 O O . GLN A 1 199 ? -6.219 -3.127 4.871 1 91.56 199 GLN A O 1
ATOM 1638 N N . PHE A 1 200 ? -7.211 -3.828 3.004 1 93.81 200 PHE A N 1
ATOM 1639 C CA . PHE A 1 200 ? -5.961 -4.07 2.291 1 93.81 200 PHE A CA 1
ATOM 1640 C C . PHE A 1 200 ? -5.066 -2.838 2.338 1 93.81 200 PHE A C 1
ATOM 1642 O O . PHE A 1 200 ? -3.873 -2.941 2.627 1 93.81 200 PHE A O 1
ATOM 1649 N N . LEU A 1 201 ? -5.598 -1.674 2.062 1 91.88 201 LEU A N 1
ATOM 1650 C CA . LEU A 1 201 ? -4.832 -0.433 2.029 1 91.88 201 LEU A CA 1
ATOM 1651 C C . LEU A 1 201 ? -4.184 -0.158 3.381 1 91.88 201 LEU A C 1
ATOM 1653 O O . LEU A 1 201 ? -2.996 0.171 3.449 1 91.88 201 LEU A O 1
ATOM 1657 N N . GLU A 1 202 ? -4.875 -0.257 4.426 1 92.38 202 GLU A N 1
ATOM 1658 C CA . GLU A 1 202 ? -4.348 -0.064 5.773 1 92.38 202 GLU A CA 1
ATOM 1659 C C . GLU A 1 202 ? -3.234 -1.061 6.078 1 92.38 202 GLU A C 1
ATOM 1661 O O . GLU A 1 202 ? -2.217 -0.699 6.676 1 92.38 202 GLU A O 1
ATOM 1666 N N . CYS A 1 203 ? -3.475 -2.268 5.695 1 94.12 203 CYS A N 1
ATOM 1667 C CA . CYS A 1 203 ? -2.469 -3.301 5.902 1 94.12 203 CYS A CA 1
ATOM 1668 C C . CYS A 1 203 ? -1.174 -2.955 5.176 1 94.12 203 CYS A C 1
ATOM 1670 O O . CYS A 1 203 ? -0.084 -3.127 5.727 1 94.12 203 CYS A O 1
ATOM 1672 N N . LEU A 1 204 ? -1.274 -2.512 3.934 1 94.69 204 LEU A N 1
ATOM 1673 C CA . LEU A 1 204 ? -0.09 -2.131 3.172 1 94.69 204 LEU A CA 1
ATOM 1674 C C . LEU A 1 204 ? 0.678 -1.019 3.879 1 94.69 204 LEU A C 1
ATOM 1676 O O . LEU A 1 204 ? 1.909 -1.051 3.941 1 94.69 204 LEU A O 1
ATOM 1680 N N . ILE A 1 205 ? -0.04 -0.021 4.387 1 94.12 205 ILE A N 1
ATOM 1681 C CA . ILE A 1 205 ? 0.587 1.082 5.105 1 94.12 205 ILE A CA 1
ATOM 1682 C C . ILE A 1 205 ? 1.306 0.548 6.344 1 94.12 205 ILE A C 1
ATOM 1684 O O . ILE A 1 205 ? 2.43 0.959 6.641 1 94.12 205 ILE A O 1
ATOM 1688 N N . GLN A 1 206 ? 0.66 -0.359 7.043 1 93.12 206 GLN A N 1
ATOM 1689 C CA . GLN A 1 206 ? 1.271 -0.98 8.211 1 93.12 206 GLN A CA 1
ATOM 1690 C C . GLN A 1 206 ? 2.541 -1.735 7.836 1 93.12 206 GLN A C 1
ATOM 1692 O O . GLN A 1 206 ? 3.508 -1.76 8.602 1 93.12 206 GLN A O 1
ATOM 1697 N N . ILE A 1 207 ? 2.502 -2.348 6.723 1 93.69 207 ILE A N 1
ATOM 1698 C CA . ILE A 1 207 ? 3.672 -3.082 6.258 1 93.69 207 ILE A CA 1
ATOM 1699 C C . ILE A 1 207 ? 4.816 -2.109 5.988 1 93.69 207 ILE A C 1
ATOM 1701 O O . ILE A 1 207 ? 5.957 -2.35 6.398 1 93.69 207 ILE A O 1
ATOM 1705 N N . VAL A 1 208 ? 4.543 -1.045 5.328 1 90.75 208 VAL A N 1
ATOM 1706 C CA . VAL A 1 208 ? 5.543 -0.033 5.012 1 90.75 208 VAL A CA 1
ATOM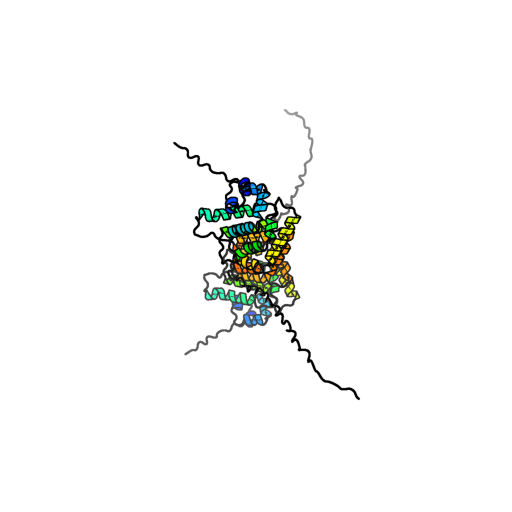 1707 C C . VAL A 1 208 ? 6.16 0.505 6.305 1 90.75 208 VAL A C 1
ATOM 1709 O O . VAL A 1 208 ? 7.367 0.736 6.371 1 90.75 208 VAL A O 1
ATOM 1712 N N . CYS A 1 209 ? 5.32 0.591 7.301 1 88.94 209 CYS A N 1
ATOM 1713 C CA . CYS A 1 209 ? 5.762 1.171 8.562 1 88.94 209 CYS A CA 1
ATOM 1714 C C . CYS A 1 209 ? 6.379 0.108 9.469 1 88.94 209 CYS A C 1
ATOM 1716 O O . CYS A 1 209 ? 6.875 0.419 10.547 1 88.94 209 CYS A O 1
ATOM 1718 N N . GLY A 1 210 ? 6.266 -1.117 9.086 1 88.25 210 GLY A N 1
ATOM 1719 C CA . GLY A 1 210 ? 6.828 -2.193 9.883 1 88.25 210 GLY A CA 1
ATOM 1720 C C . GLY A 1 210 ? 5.941 -2.596 11.047 1 88.25 210 GLY A C 1
ATOM 1721 O O . GLY A 1 210 ? 6.418 -3.168 12.031 1 88.25 210 GLY A O 1
ATOM 1722 N N . THR A 1 211 ? 4.648 -2.285 11 1 87.31 211 THR A N 1
ATOM 1723 C CA . THR A 1 211 ? 3.758 -2.549 12.125 1 87.31 211 THR A CA 1
ATOM 1724 C C . THR A 1 211 ? 2.715 -3.6 11.75 1 87.31 211 THR A C 1
ATOM 1726 O O . THR A 1 211 ? 1.807 -3.885 12.539 1 87.31 211 THR A O 1
ATOM 1729 N N . TYR A 1 212 ? 2.797 -4.211 10.609 1 90.5 212 TYR A N 1
ATOM 1730 C CA . TYR A 1 212 ? 1.807 -5.18 10.148 1 90.5 212 TYR A CA 1
ATOM 1731 C C . TYR A 1 212 ? 1.916 -6.484 10.93 1 90.5 212 TYR A C 1
ATOM 1733 O O . TYR A 1 212 ? 3.01 -7.031 11.086 1 90.5 212 TYR A O 1
ATOM 1741 N N . VAL A 1 213 ? 0.815 -6.871 11.594 1 83.62 213 VAL A N 1
ATOM 1742 C CA . VAL A 1 213 ? 0.677 -8.164 12.25 1 83.62 213 VAL A CA 1
ATOM 1743 C C . VAL A 1 213 ? -0.518 -8.914 11.672 1 83.62 213 VAL A C 1
ATOM 1745 O O . VAL A 1 213 ? -1.652 -8.438 11.727 1 83.62 213 VAL A O 1
ATOM 1748 N N . ALA A 1 214 ? -0.082 -9.961 11 1 77 214 ALA A N 1
ATOM 1749 C CA . ALA A 1 214 ? -1.156 -10.766 10.422 1 77 214 ALA A CA 1
ATOM 1750 C C . ALA A 1 214 ? -2.031 -11.375 11.508 1 77 214 ALA A C 1
ATOM 1752 O O . ALA A 1 214 ? -1.527 -11.828 12.539 1 77 214 ALA A O 1
ATOM 1753 N N . GLU A 1 215 ? -3.254 -10.906 11.719 1 67 215 GLU A N 1
ATOM 1754 C CA . GLU A 1 215 ? -4.117 -11.484 12.742 1 67 215 GLU A CA 1
ATOM 1755 C C . GLU A 1 215 ? -4.223 -13 12.578 1 67 215 GLU A C 1
ATOM 1757 O O . GLU A 1 215 ? -4.32 -13.5 11.461 1 67 215 GLU A O 1
ATOM 1762 N N . ASP A 1 216 ? -3.709 -13.633 13.531 1 57.44 216 ASP A N 1
ATOM 1763 C CA . ASP A 1 216 ? -3.877 -15.086 13.555 1 57.44 216 ASP A CA 1
ATOM 1764 C C . ASP A 1 216 ? -5.348 -15.469 13.414 1 57.44 216 ASP A C 1
ATOM 1766 O O . ASP A 1 216 ? -6.184 -15.062 14.227 1 57.44 216 ASP A O 1
ATOM 1770 N N . GLN A 1 217 ? -5.852 -15.266 12.438 1 51.06 217 GLN A N 1
ATOM 1771 C CA . GLN A 1 217 ? -7.18 -15.867 12.469 1 51.06 217 GLN A CA 1
ATOM 1772 C C . GLN A 1 217 ? -7.141 -17.25 13.109 1 51.06 217 GLN A C 1
ATOM 1774 O O . GLN A 1 217 ? -6.324 -18.094 12.734 1 51.06 217 GLN A O 1
ATOM 1779 N N . ALA A 1 218 ? -7.473 -17.281 14.359 1 44.53 218 ALA A N 1
ATOM 1780 C CA . ALA A 1 218 ? -7.699 -18.594 14.961 1 44.53 218 ALA A CA 1
ATOM 1781 C C . ALA A 1 218 ? -8.172 -19.594 13.914 1 44.53 218 ALA A C 1
ATOM 1783 O O . ALA A 1 218 ? -9.008 -19.281 13.062 1 44.53 218 ALA A O 1
ATOM 1784 N N . PRO A 1 219 ? -7.379 -20.609 13.672 1 42.75 219 PRO A N 1
ATOM 1785 C CA . PRO A 1 219 ? -7.875 -21.672 12.789 1 42.75 219 PRO A CA 1
ATOM 1786 C C . PRO A 1 219 ? -9.398 -21.797 12.836 1 42.75 219 PRO A C 1
ATOM 1788 O O . PRO A 1 219 ? -10.008 -21.609 13.891 1 42.75 219 PRO A O 1
ATOM 1791 N N . LEU A 1 220 ? -10.078 -21.422 11.891 1 38.38 220 LEU A N 1
ATOM 1792 C CA . LEU A 1 220 ? -11.453 -21.906 11.93 1 38.38 220 LEU A CA 1
ATOM 1793 C C . LEU A 1 220 ? -11.531 -23.266 12.633 1 38.38 220 LEU A C 1
ATOM 1795 O O . LEU A 1 220 ? -10.852 -24.219 12.234 1 38.38 220 LEU A O 1
ATOM 1799 N N . GLU A 1 221 ? -11.688 -23.406 13.906 1 38.31 221 GLU A N 1
ATOM 1800 C CA . GLU A 1 221 ? -12.062 -24.703 14.461 1 38.31 221 GLU A CA 1
ATOM 1801 C C . GLU A 1 221 ? -12.906 -25.5 13.469 1 38.31 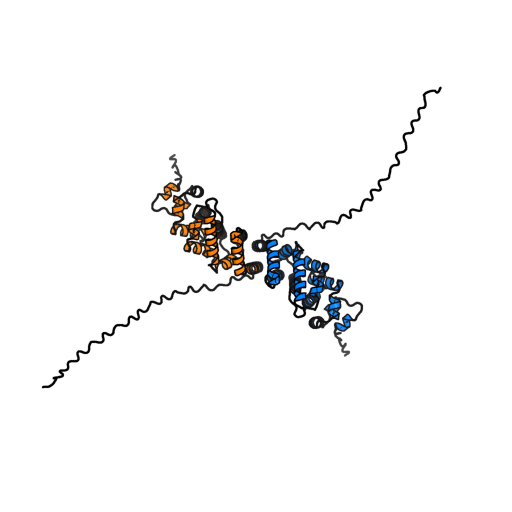221 GLU A C 1
ATOM 1803 O O . GLU A 1 221 ? -13.938 -25.031 12.992 1 38.31 221 GLU A O 1
ATOM 1808 N N . SER A 1 222 ? -12.273 -26.219 12.562 1 36.41 222 SER A N 1
ATOM 1809 C CA . SER A 1 222 ? -13.055 -27.266 11.906 1 36.41 222 SER A CA 1
ATOM 1810 C C . SER A 1 222 ? -14.188 -27.75 12.805 1 36.41 222 SER A C 1
ATOM 1812 O O . SER A 1 222 ? -13.961 -28.156 13.938 1 36.41 222 SER A O 1
ATOM 1814 N N . HIS A 1 223 ? -15.32 -27.203 12.719 1 37.16 223 HIS A N 1
ATOM 1815 C CA . HIS A 1 223 ? -16.469 -27.859 13.312 1 37.16 223 HIS A CA 1
ATOM 1816 C C . HIS A 1 223 ? -16.359 -29.375 13.211 1 37.16 223 HIS A C 1
ATOM 1818 O O . HIS A 1 223 ? -16.312 -29.922 12.109 1 37.16 223 HIS A O 1
ATOM 1824 N N . GLU A 1 224 ? -15.555 -30.047 13.969 1 37.53 224 GLU A N 1
ATOM 1825 C CA . GLU A 1 224 ? -15.75 -31.484 14.195 1 37.53 224 GLU A CA 1
ATOM 1826 C C . GLU A 1 224 ? -17.234 -31.859 14.07 1 37.53 224 GLU A C 1
ATOM 1828 O O . GLU A 1 224 ? -18.062 -31.359 14.828 1 37.53 224 GLU A O 1
ATOM 1833 N N . LYS A 1 225 ? -17.625 -32.219 12.844 1 37.06 225 LYS A N 1
ATOM 1834 C CA . LYS A 1 225 ? -18.844 -33 12.758 1 37.06 225 LYS A CA 1
ATOM 1835 C C . LYS A 1 225 ? -18.953 -34 13.914 1 37.06 225 LYS A C 1
ATOM 1837 O O . LYS A 1 225 ? -18.188 -34.969 13.992 1 37.06 225 LYS A O 1
ATOM 1842 N N . ALA A 1 226 ? -19.219 -33.594 15.148 1 36.84 226 ALA A N 1
ATOM 1843 C CA . ALA A 1 226 ? -19.656 -34.531 16.188 1 36.84 226 ALA A CA 1
ATOM 1844 C C . ALA A 1 226 ? -20.656 -35.531 15.633 1 36.84 226 ALA A C 1
ATOM 1846 O O . ALA A 1 226 ? -21.734 -35.156 15.172 1 36.84 226 ALA A O 1
ATOM 1847 N N . ASP A 1 227 ? -20.234 -36.625 15.047 1 33.81 227 ASP A N 1
ATOM 1848 C CA . ASP A 1 227 ? -21.016 -37.844 14.828 1 33.81 227 ASP A CA 1
ATOM 1849 C C . ASP A 1 227 ? -21.953 -38.094 16 1 33.81 227 ASP A C 1
ATOM 1851 O O . ASP A 1 227 ? -21.5 -38.5 17.078 1 33.81 227 ASP A O 1
ATOM 1855 N N . HIS A 1 228 ? -22.828 -37.125 16.281 1 37.47 228 HIS A N 1
ATOM 1856 C CA . HIS A 1 228 ? -23.891 -37.5 17.203 1 37.47 228 HIS A CA 1
ATOM 1857 C C . HIS A 1 228 ? -24.484 -38.844 16.859 1 37.47 228 HIS A C 1
ATOM 1859 O O . HIS A 1 228 ? -25.156 -39 15.828 1 37.47 228 HIS A O 1
ATOM 1865 N N . GLU A 1 229 ? -23.719 -39.969 17.172 1 35.31 229 GLU A N 1
ATOM 1866 C CA . GLU A 1 229 ? -24.297 -41.312 17.219 1 35.31 229 GLU A CA 1
ATOM 1867 C C . GLU A 1 229 ? -25.688 -41.281 17.844 1 35.31 229 GLU A C 1
ATOM 1869 O O . GLU A 1 229 ? -25.875 -40.75 18.938 1 35.31 229 GLU A O 1
ATOM 1874 N N . PRO A 1 230 ? -26.703 -41.281 17.016 1 37.22 230 PRO A N 1
ATOM 1875 C CA . PRO A 1 230 ? -28.078 -41.406 17.531 1 37.22 230 PRO A CA 1
ATOM 1876 C C . PRO A 1 230 ? -28.203 -42.406 18.672 1 37.22 230 PRO A C 1
ATOM 1878 O O . PRO A 1 230 ? -27.859 -43.594 18.5 1 37.22 230 PRO A O 1
ATOM 1881 N N . SER A 1 231 ? -27.797 -42 19.906 1 34.62 231 SER A N 1
ATOM 1882 C CA . SER A 1 231 ? -28.047 -42.875 21.047 1 34.62 231 SER A CA 1
ATOM 1883 C C . SER A 1 231 ? -29.453 -43.5 20.984 1 34.62 231 SER A C 1
ATOM 1885 O O . SER A 1 231 ? -30.453 -42.75 20.938 1 34.62 231 SER A O 1
ATOM 1887 N N . GLU A 1 232 ? -29.625 -44.594 20.328 1 29.69 232 GLU A N 1
ATOM 1888 C CA . GLU A 1 232 ? -30.812 -45.438 20.422 1 29.69 232 GLU A CA 1
ATOM 1889 C C . GLU A 1 232 ? -31.203 -45.688 21.875 1 29.69 232 GLU A C 1
ATOM 1891 O O . GLU A 1 232 ? -30.484 -46.375 22.609 1 29.69 232 GLU A O 1
ATOM 1896 N N . LYS A 1 233 ? -31.406 -44.531 22.688 1 34 233 LYS A N 1
ATOM 1897 C CA . LYS A 1 233 ? -32.031 -44.719 24 1 34 233 LYS A CA 1
ATOM 1898 C C . LYS A 1 233 ? -33.125 -45.781 23.938 1 34 233 LYS A C 1
ATOM 1900 O O . LYS A 1 233 ? -34.156 -45.531 23.312 1 34 233 LYS A O 1
ATOM 1905 N N . THR A 1 234 ? -32.812 -47.156 23.844 1 28.41 234 THR A N 1
ATOM 1906 C CA . THR A 1 234 ? -33.688 -48.281 24.047 1 28.41 234 THR A CA 1
ATOM 1907 C C . THR A 1 234 ? -34.438 -48.188 25.375 1 28.41 234 THR A C 1
ATOM 1909 O O . THR A 1 234 ? -33.812 -48.219 26.438 1 28.41 234 THR A O 1
ATOM 1912 N N . GLU A 1 235 ? -35.312 -47.156 25.562 1 29.2 235 GLU A N 1
ATOM 1913 C CA . GLU A 1 235 ? -36.25 -47.125 26.688 1 29.2 235 GLU A CA 1
ATOM 1914 C C . GLU A 1 235 ? -36.844 -48.5 26.969 1 29.2 235 GLU A C 1
ATOM 1916 O O . GLU A 1 235 ? -37.531 -49.062 26.141 1 29.2 235 GLU A O 1
ATOM 1921 N N . ALA A 1 236 ? -36.031 -49.312 27.656 1 29.14 236 ALA A N 1
ATOM 1922 C CA . ALA A 1 236 ? -36.5 -50.594 28.219 1 29.14 236 ALA A CA 1
ATOM 1923 C C . ALA A 1 236 ? -37.812 -50.406 28.969 1 29.14 236 ALA A C 1
ATOM 1925 O O . ALA A 1 236 ? -37.938 -49.562 29.828 1 29.14 236 ALA A O 1
ATOM 1926 N N . ALA A 1 237 ? -38.938 -50.719 28.438 1 26.75 237 ALA A N 1
ATOM 1927 C CA . ALA A 1 237 ? -40.312 -50.844 28.875 1 26.75 237 ALA A CA 1
ATOM 1928 C C . ALA A 1 237 ? -40.406 -51.625 30.188 1 26.75 237 ALA A C 1
ATOM 1930 O O . ALA A 1 237 ? -40.156 -52.844 30.203 1 26.75 237 ALA A O 1
ATOM 1931 N N . GLU A 1 238 ? -39.781 -51.125 31.391 1 27.86 238 GLU A N 1
ATOM 1932 C CA . GLU A 1 238 ? -39.938 -51.781 32.688 1 27.86 238 GLU A CA 1
ATOM 1933 C C . GLU A 1 238 ? -41.375 -52.188 32.938 1 27.86 238 GLU A C 1
ATOM 1935 O O . GLU A 1 238 ? -42.281 -51.344 32.812 1 27.86 238 GLU A O 1
ATOM 1940 N N . GLU A 1 239 ? -41.719 -53.406 32.75 1 24 239 GLU A N 1
ATOM 1941 C CA . GLU A 1 239 ? -42.938 -54.156 33.062 1 24 239 GLU A CA 1
ATOM 1942 C C . GLU A 1 239 ? -43.281 -54.031 34.531 1 24 239 GLU A C 1
ATOM 1944 O O . GLU A 1 239 ? -42.531 -54.531 35.406 1 24 239 GLU A O 1
ATOM 1949 N N . ARG A 1 240 ? -43.781 -52.906 35.062 1 25.41 240 ARG A N 1
ATOM 1950 C CA . ARG A 1 240 ? -44.312 -52.719 36.406 1 25.41 240 ARG A CA 1
ATOM 1951 C C . ARG A 1 240 ? -45.219 -53.844 36.812 1 25.41 240 ARG A C 1
ATOM 1953 O O . ARG A 1 240 ? -46.25 -54.094 36.156 1 25.41 240 ARG A O 1
ATOM 1960 N N . LYS A 1 241 ? -44.594 -54.938 37.531 1 24.59 241 LYS A N 1
ATOM 1961 C CA . LYS A 1 241 ? -45.281 -56.062 38.125 1 24.59 241 LYS A CA 1
ATOM 1962 C C . LYS A 1 241 ? -46.375 -55.625 39.094 1 24.59 241 LYS A C 1
ATOM 1964 O O . LYS A 1 241 ? -46.188 -54.688 39.875 1 24.59 241 LYS A O 1
ATOM 1969 N N . PRO A 1 242 ? -47.625 -56.125 39.062 1 25.94 242 PRO A N 1
ATOM 1970 C CA . PRO A 1 242 ? -48.875 -55.781 39.75 1 25.94 242 PRO A CA 1
ATOM 1971 C C . PRO A 1 242 ? -48.781 -56.031 41.25 1 25.94 242 PRO A C 1
ATOM 1973 O O . PRO A 1 242 ? -47.969 -56.812 41.719 1 25.94 242 PRO A O 1
ATOM 1976 N N . ASP A 1 243 ? -49.406 -55.25 42.156 1 26.41 243 ASP A N 1
ATOM 1977 C CA . ASP A 1 243 ? -49.719 -54.844 43.531 1 26.41 243 ASP A CA 1
ATOM 1978 C C . ASP A 1 243 ? -50.375 -56 44.281 1 26.41 243 ASP A C 1
ATOM 1980 O O . ASP A 1 243 ? -51.219 -55.812 45.156 1 26.41 243 ASP A O 1
ATOM 1984 N N . THR A 1 244 ? -49.906 -57.344 44.188 1 25.92 244 THR A N 1
ATOM 1985 C CA . THR A 1 244 ? -50.875 -58.188 44.812 1 25.92 244 THR A CA 1
ATOM 1986 C C . THR A 1 244 ? -50.875 -58 46.344 1 25.92 244 THR A C 1
ATOM 1988 O O . THR A 1 244 ? -49.812 -57.812 46.938 1 25.92 244 THR A O 1
ATOM 1991 N N . GLY A 1 245 ? -51.906 -57.656 47.156 1 23.3 245 GLY A N 1
ATOM 1992 C CA . GLY A 1 245 ? -52.562 -57.281 48.406 1 23.3 245 GLY A CA 1
ATOM 1993 C C . GLY A 1 245 ? -52.438 -58.344 49.469 1 23.3 245 GLY A C 1
ATOM 1994 O O . GLY A 1 245 ? -53.125 -58.281 50.5 1 23.3 245 GLY A O 1
ATOM 1995 N N . ALA A 1 246 ? -51.531 -59.375 49.469 1 26.56 246 ALA A N 1
ATOM 1996 C CA . ALA A 1 246 ? -52 -60.438 50.375 1 26.56 246 ALA A CA 1
ATOM 1997 C C . ALA A 1 246 ? -51.844 -60.062 51.844 1 26.56 246 ALA A C 1
ATOM 1999 O O . ALA A 1 246 ? -50.781 -59.562 52.219 1 26.56 246 ALA A O 1
ATOM 2000 N N . GLY A 1 247 ? -52.812 -60.188 52.875 1 22.61 247 GLY A N 1
ATOM 2001 C CA . GLY A 1 247 ? -53.438 -59.938 54.156 1 22.61 247 GLY A CA 1
ATOM 2002 C C . GLY A 1 247 ? -52.781 -60.719 55.281 1 22.61 247 GLY A C 1
ATOM 2003 O O . GLY A 1 247 ? -53.094 -60.531 56.469 1 22.61 247 GLY A O 1
ATOM 2004 N N . GLU A 1 248 ? -52 -61.781 55.281 1 24.44 248 GLU A N 1
ATOM 2005 C CA . GLU A 1 248 ? -52.25 -62.812 56.312 1 24.44 248 GLU A CA 1
ATOM 2006 C C . GLU A 1 248 ? -51.656 -62.375 57.625 1 24.44 248 GLU A C 1
ATOM 2008 O O . GLU A 1 248 ? -50.531 -61.844 57.688 1 24.44 248 GLU A O 1
ATOM 2013 N N . LYS A 1 249 ? -52.469 -62.531 58.844 1 27.45 249 LYS A N 1
ATOM 2014 C CA . LYS A 1 249 ? -52.625 -62.375 60.281 1 27.45 249 LYS A CA 1
ATOM 2015 C C . LYS A 1 249 ? -51.625 -63.25 61.031 1 27.45 249 LYS A C 1
ATOM 2017 O O . LYS A 1 249 ? -51.156 -64.25 60.531 1 27.45 249 LYS A O 1
ATOM 2022 N N . GLN A 1 250 ? -51.219 -62.906 62.344 1 26.17 250 GLN A N 1
ATOM 2023 C CA . GLN A 1 250 ? -50.156 -63.125 63.344 1 26.17 250 GLN A CA 1
ATOM 2024 C C . GLN A 1 250 ? -50.406 -64.438 64.125 1 26.17 250 GLN A C 1
ATOM 2026 O O . GLN A 1 250 ? -50.438 -64.438 65.312 1 26.17 250 GLN A O 1
ATOM 2031 N N . GLY A 1 251 ? -51.062 -65.438 63.656 1 21.75 251 GLY A N 1
ATOM 2032 C CA . GLY A 1 251 ? -51.344 -66.438 64.625 1 21.75 251 GLY A CA 1
ATOM 2033 C C . GLY A 1 251 ? -50.094 -67 65.375 1 21.75 251 GLY A C 1
ATOM 2034 O O . GLY A 1 251 ? -50.156 -67.375 66.5 1 21.75 251 GLY A O 1
ATOM 2035 N N . ASN A 1 252 ? -49.094 -67.562 64.75 1 24.81 252 ASN A N 1
ATOM 2036 C CA . ASN A 1 252 ? -48.594 -68.812 65.312 1 24.81 252 ASN A CA 1
ATOM 2037 C C . ASN A 1 252 ? -47.781 -68.562 66.562 1 24.81 252 ASN A C 1
ATOM 2039 O O . ASN A 1 252 ? -47.125 -67.562 66.688 1 24.81 252 ASN A O 1
ATOM 2043 N N . LEU A 1 253 ? -47.5 -69.812 67.375 1 23.58 253 LEU A N 1
ATOM 2044 C CA . LEU A 1 253 ? -46.844 -70.5 68.5 1 23.58 253 LEU A CA 1
ATOM 2045 C C . LEU A 1 253 ? -45.344 -70.188 68.438 1 23.58 253 LEU A C 1
ATOM 2047 O O . LEU A 1 253 ? -44.719 -70.125 67.438 1 23.58 253 LEU A O 1
ATOM 2051 N N . MET B 1 1 ? 19.531 40.219 53.688 1 32.38 1 MET B N 1
ATOM 2052 C CA . MET B 1 1 ? 19.219 39.219 52.688 1 32.38 1 MET B CA 1
ATOM 2053 C C . MET B 1 1 ? 18.141 39.719 51.719 1 32.38 1 MET B C 1
ATOM 2055 O O . MET B 1 1 ? 17 39.969 52.156 1 32.38 1 MET B O 1
ATOM 2059 N N . PHE B 1 2 ? 18.391 40.688 50.781 1 38.91 2 PHE B N 1
ATOM 2060 C CA . PHE B 1 2 ? 17.531 41.25 49.781 1 38.91 2 PHE B CA 1
ATOM 2061 C C . PHE B 1 2 ? 16.906 40.125 48.906 1 38.91 2 PHE B C 1
ATOM 2063 O O . PHE B 1 2 ? 17.625 39.375 48.25 1 38.91 2 PHE B O 1
ATOM 2070 N N . TRP B 1 3 ? 15.867 39.406 49.344 1 39.12 3 TRP B N 1
ATOM 2071 C CA . TRP B 1 3 ? 15.031 38.625 48.438 1 39.12 3 TRP B CA 1
ATOM 2072 C C . TRP B 1 3 ? 14.805 39.344 47.125 1 39.12 3 TRP B C 1
ATOM 2074 O O . TRP B 1 3 ? 14.188 40.406 47.094 1 39.12 3 TRP B O 1
ATOM 2084 N N . SER B 1 4 ? 15.727 39.531 46.281 1 43.53 4 SER B N 1
ATOM 2085 C CA . SER B 1 4 ? 15.383 39.812 44.906 1 43.53 4 SER B CA 1
ATOM 2086 C C . SER B 1 4 ? 14.156 39.031 44.438 1 43.53 4 SER B C 1
ATOM 2088 O O . SER B 1 4 ? 14.211 37.812 44.344 1 43.53 4 SER B O 1
ATOM 2090 N N . GLY B 1 5 ? 12.961 39.281 44.938 1 44.19 5 GLY B N 1
ATOM 2091 C CA . GLY B 1 5 ? 11.719 38.719 44.406 1 44.19 5 GLY B CA 1
ATOM 2092 C C . GLY B 1 5 ? 11.75 38.469 42.906 1 44.19 5 GLY B C 1
ATOM 2093 O O . GLY B 1 5 ? 11.875 39.406 42.125 1 44.19 5 GLY B O 1
ATOM 2094 N N . ASN B 1 6 ? 12.398 37.531 42.406 1 45.88 6 ASN B N 1
ATOM 2095 C CA . ASN B 1 6 ? 12.211 37.031 41.062 1 45.88 6 ASN B CA 1
ATOM 2096 C C . ASN B 1 6 ? 10.758 37.156 40.625 1 45.88 6 ASN B C 1
ATOM 2098 O O . ASN B 1 6 ? 9.922 36.344 40.969 1 45.88 6 ASN B O 1
ATOM 2102 N N . TYR B 1 7 ? 10.109 38.25 40.531 1 46.66 7 TYR B N 1
ATOM 2103 C CA . TYR B 1 7 ? 8.812 38.5 39.906 1 46.66 7 TYR B CA 1
ATOM 2104 C C . TYR B 1 7 ? 8.656 37.719 38.625 1 46.66 7 TYR B C 1
ATOM 2106 O O . TYR B 1 7 ? 9.336 38.031 37.625 1 46.66 7 TYR B O 1
ATOM 2114 N N . ILE B 1 8 ? 8.539 36.469 38.688 1 53.66 8 ILE B N 1
ATOM 2115 C CA . ILE B 1 8 ? 8.133 35.719 37.5 1 53.66 8 ILE B CA 1
ATOM 2116 C C . ILE B 1 8 ? 7.012 36.469 36.781 1 53.66 8 ILE B C 1
ATOM 2118 O O . ILE B 1 8 ? 5.914 36.625 37.312 1 53.66 8 ILE B O 1
ATOM 2122 N N . VAL B 1 9 ? 7.285 37.469 36.094 1 59.53 9 VAL B N 1
ATOM 2123 C CA . VAL B 1 9 ? 6.332 38.219 35.312 1 59.53 9 VAL B CA 1
ATOM 2124 C C . VAL B 1 9 ? 5.441 37.25 34.5 1 59.53 9 VAL B C 1
ATOM 2126 O O . VAL B 1 9 ? 5.926 36.5 33.656 1 59.53 9 VAL B O 1
ATOM 2129 N N . VAL B 1 10 ? 4.383 36.844 35.219 1 66.94 10 VAL B N 1
ATOM 2130 C CA . VAL B 1 10 ? 3.367 36.062 34.5 1 66.94 10 VAL B CA 1
ATOM 2131 C C . VAL B 1 10 ? 2.926 36.812 33.25 1 66.94 10 VAL B C 1
ATOM 2133 O O . VAL B 1 10 ? 2.469 37.938 33.344 1 66.94 10 VAL B O 1
ATOM 2136 N N . ARG B 1 11 ? 3.32 36.281 32.094 1 78.88 11 ARG B N 1
ATOM 2137 C CA . ARG B 1 11 ? 2.904 36.875 30.828 1 78.88 11 ARG B CA 1
ATOM 2138 C C . ARG B 1 11 ? 1.511 36.375 30.438 1 78.88 11 ARG B C 1
ATOM 2140 O O . ARG B 1 11 ? 1.348 35.25 29.953 1 78.88 11 ARG B O 1
ATOM 2147 N N . GLU B 1 12 ? 0.502 37.281 30.812 1 88.44 12 GLU B N 1
ATOM 2148 C CA . GLU B 1 12 ? -0.883 36.938 30.484 1 88.44 12 GLU B CA 1
ATOM 2149 C C . GLU B 1 12 ? -1.238 37.406 29.078 1 88.44 12 GLU B C 1
ATOM 2151 O O . GLU B 1 12 ? -0.952 38.531 28.703 1 88.44 12 GLU B O 1
ATOM 2156 N N . LEU B 1 13 ? -1.857 36.594 28.359 1 92.5 13 LEU B N 1
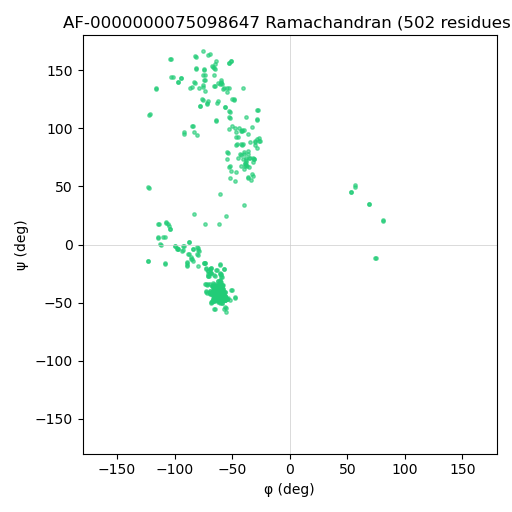ATOM 2157 C CA . LEU B 1 13 ? -2.109 36.75 26.938 1 92.5 13 LEU B CA 1
ATOM 2158 C C . LEU B 1 13 ? -2.996 37.969 26.688 1 92.5 13 LEU B C 1
ATOM 2160 O O . LEU B 1 13 ? -2.732 38.781 25.781 1 92.5 13 LEU B O 1
ATOM 2164 N N . ASN B 1 14 ? -4.023 38.156 27.531 1 91.81 14 ASN B N 1
ATOM 2165 C CA . ASN B 1 14 ? -4.969 39.25 27.312 1 91.81 14 ASN B CA 1
ATOM 2166 C C . ASN B 1 14 ? -4.281 40.625 27.391 1 91.81 14 ASN B C 1
ATOM 2168 O O . ASN B 1 14 ? -4.652 41.531 26.672 1 91.81 14 ASN B O 1
ATOM 2172 N N . PHE B 1 15 ? -3.379 40.656 28.25 1 91.12 15 PHE B N 1
ATOM 2173 C CA . PHE B 1 15 ? -2.625 41.906 28.359 1 91.12 15 PHE B CA 1
ATOM 2174 C C . PHE B 1 15 ? -1.688 42.094 27.172 1 91.12 15 PHE B C 1
ATOM 2176 O O . PHE B 1 15 ? -1.554 43.188 26.625 1 91.12 15 PHE B O 1
ATOM 2183 N N . LEU B 1 16 ? -1.107 41.062 26.797 1 93 16 LEU B N 1
ATOM 2184 C CA . LEU B 1 16 ? -0.174 41.062 25.672 1 93 16 LEU B CA 1
ATOM 2185 C C . LEU B 1 16 ? -0.874 41.5 24.391 1 93 16 LEU B C 1
ATOM 2187 O O . LEU B 1 16 ? -0.329 42.281 23.609 1 93 16 LEU B O 1
ATOM 2191 N N . LEU B 1 17 ? -2.047 41.094 24.172 1 94.62 17 LEU B N 1
ATOM 2192 C CA . LEU B 1 17 ? -2.768 41.312 22.922 1 94.62 17 LEU B CA 1
ATOM 2193 C C . LEU B 1 17 ? -3.223 42.75 22.797 1 94.62 17 LEU B C 1
ATOM 2195 O O . LEU B 1 17 ? -3.584 43.219 21.703 1 94.62 17 LEU B O 1
ATOM 2199 N N . LYS B 1 18 ? -3.199 43.438 23.875 1 91.81 18 LYS B N 1
ATOM 2200 C CA . LYS B 1 18 ? -3.576 44.844 23.859 1 91.81 18 LYS B CA 1
ATOM 2201 C C . LYS B 1 18 ? -2.398 45.75 23.469 1 91.81 18 LYS B C 1
ATOM 2203 O O . LYS B 1 18 ? -2.58 46.906 23.125 1 91.81 18 LYS B O 1
ATOM 2208 N N . GLU B 1 19 ? -1.328 45.156 23.484 1 91 19 GLU B N 1
ATOM 2209 C CA . GLU B 1 19 ? -0.13 45.906 23.109 1 91 19 GLU B CA 1
ATOM 2210 C C . GLU B 1 19 ? -0.069 46.125 21.594 1 91 19 GLU B C 1
ATOM 2212 O O . GLU B 1 19 ? -0.525 45.281 20.828 1 91 19 GLU B O 1
ATOM 2217 N N . GLU B 1 20 ? 0.422 47.188 20.984 1 88.31 20 GLU B N 1
ATOM 2218 C CA . GLU B 1 20 ? 0.41 47.594 19.578 1 88.31 20 GLU B CA 1
ATOM 2219 C C . GLU B 1 20 ? 1.352 46.719 18.766 1 88.31 20 GLU B C 1
ATOM 2221 O O . GLU B 1 20 ? 1.06 46.375 17.609 1 88.31 20 GLU B O 1
ATOM 2226 N N . ASN B 1 21 ? 2.482 46.25 19.266 1 90.75 21 ASN B N 1
ATOM 2227 C CA . ASN B 1 21 ? 3.459 45.531 18.469 1 90.75 21 ASN B CA 1
ATOM 2228 C C . ASN B 1 21 ? 3.742 44.125 19.047 1 90.75 21 ASN B C 1
ATOM 2230 O O . ASN B 1 21 ? 4.898 43.719 19.141 1 90.75 21 ASN B O 1
ATOM 2234 N N . VAL B 1 22 ? 2.609 43.5 19.297 1 94.5 22 VAL B N 1
ATOM 2235 C CA . VAL B 1 22 ? 2.789 42.188 19.875 1 94.5 22 VAL B CA 1
ATOM 2236 C C . VAL B 1 22 ? 3.246 41.219 18.781 1 94.5 22 VAL B C 1
ATOM 2238 O O . VAL B 1 22 ? 2.75 41.25 17.656 1 94.5 22 VAL B O 1
ATOM 2241 N N . THR B 1 23 ? 4.215 40.375 19.094 1 94.94 23 THR B N 1
ATOM 2242 C CA . THR B 1 23 ? 4.742 39.406 18.156 1 94.94 23 THR B CA 1
ATOM 2243 C C . THR B 1 23 ? 4.207 38 18.469 1 94.94 23 THR B C 1
ATOM 2245 O O . THR B 1 23 ? 3.738 37.75 19.578 1 94.94 23 THR B O 1
ATOM 2248 N N . LEU B 1 24 ? 4.27 37.156 17.484 1 96 24 LEU B N 1
ATOM 2249 C CA . LEU B 1 24 ? 3.846 35.781 17.703 1 96 24 LEU B CA 1
ATOM 2250 C C . LEU B 1 24 ? 4.68 35.125 18.797 1 96 24 LEU B C 1
ATOM 2252 O O . LEU B 1 24 ? 4.148 34.375 19.625 1 96 24 LEU B O 1
ATOM 2256 N N . THR B 1 25 ? 5.973 35.344 18.781 1 92.94 25 THR B N 1
ATOM 2257 C CA . THR B 1 25 ? 6.863 34.781 19.781 1 92.94 25 THR B CA 1
ATOM 2258 C C . THR B 1 25 ? 6.383 35.125 21.188 1 92.94 25 THR B C 1
ATOM 2260 O O . THR B 1 25 ? 6.316 34.25 22.062 1 92.94 25 THR B O 1
ATOM 2263 N N . GLN B 1 26 ? 6.047 36.312 21.406 1 93.88 26 GLN B N 1
ATOM 2264 C CA . GLN B 1 26 ? 5.543 36.75 22.703 1 93.88 26 GLN B CA 1
ATOM 2265 C C . GLN B 1 26 ? 4.242 36.031 23.047 1 93.88 26 GLN B C 1
ATOM 2267 O O . GLN B 1 26 ? 4.047 35.625 24.203 1 93.88 26 GLN B O 1
ATOM 2272 N N . VAL B 1 27 ? 3.414 35.906 22.078 1 96.12 27 VAL B N 1
ATOM 2273 C CA . VAL B 1 27 ? 2.127 35.25 22.281 1 96.12 27 VAL B CA 1
ATOM 2274 C C . VAL B 1 27 ? 2.344 33.781 22.625 1 96.12 27 VAL B C 1
ATOM 2276 O O . VAL B 1 27 ? 1.724 33.25 23.562 1 96.12 27 VAL B O 1
ATOM 2279 N N . LEU B 1 28 ? 3.275 33.094 21.938 1 95.25 28 LEU B N 1
ATOM 2280 C CA . LEU B 1 28 ? 3.543 31.688 22.156 1 95.25 28 LEU B CA 1
ATOM 2281 C C . LEU B 1 28 ? 4.195 31.453 23.516 1 95.25 28 LEU B C 1
ATOM 2283 O O . LEU B 1 28 ? 4.125 30.359 24.062 1 95.25 28 LEU B O 1
ATOM 2287 N N . GLU B 1 29 ? 4.77 32.469 24.047 1 92.75 29 GLU B N 1
ATOM 2288 C CA . GLU B 1 29 ? 5.461 32.344 25.328 1 92.75 29 GLU B CA 1
ATOM 2289 C C . GLU B 1 29 ? 4.539 32.719 26.484 1 92.75 29 GLU B C 1
ATOM 2291 O O . GLU B 1 29 ? 4.918 32.594 27.656 1 92.75 29 GLU B O 1
ATOM 2296 N N . ALA B 1 30 ? 3.35 33.188 26.109 1 95.19 30 ALA B N 1
ATOM 2297 C CA . ALA B 1 30 ? 2.389 33.5 27.156 1 95.19 30 ALA B CA 1
ATOM 2298 C C . ALA B 1 30 ? 2.053 32.25 27.984 1 95.19 30 ALA B C 1
ATOM 2300 O O . ALA B 1 30 ? 1.88 31.156 27.422 1 95.19 30 ALA B O 1
ATOM 2301 N N . ASP B 1 31 ? 1.958 32.344 29.266 1 93.5 31 ASP B N 1
ATOM 2302 C CA . ASP B 1 31 ? 1.773 31.234 30.203 1 93.5 31 ASP B CA 1
ATOM 2303 C C . ASP B 1 31 ? 0.418 30.562 29.984 1 93.5 31 ASP B C 1
ATOM 2305 O O . ASP B 1 31 ? 0.268 29.375 30.219 1 93.5 31 ASP B O 1
ATOM 2309 N N . ASP B 1 32 ? -0.514 31.328 29.484 1 96.25 32 ASP B N 1
ATOM 2310 C CA . ASP B 1 32 ? -1.88 30.812 29.438 1 96.25 32 ASP B CA 1
ATOM 2311 C C . ASP B 1 32 ? -2.342 30.641 27.984 1 96.25 32 ASP B C 1
ATOM 2313 O O . ASP B 1 32 ? -3.545 30.641 27.719 1 96.25 32 ASP B O 1
ATOM 2317 N N . ILE B 1 33 ? -1.445 30.609 27.078 1 96.69 33 ILE B N 1
ATOM 2318 C CA . ILE B 1 33 ? -1.797 30.594 25.656 1 96.69 33 ILE B CA 1
ATOM 2319 C C . ILE B 1 33 ? -2.709 29.406 25.359 1 96.69 33 ILE B C 1
ATOM 2321 O O . ILE B 1 33 ? -3.732 29.547 24.688 1 96.69 33 ILE B O 1
ATOM 2325 N N . LEU B 1 34 ? -2.387 28.266 25.828 1 96.38 34 LEU B N 1
ATOM 2326 C CA . LEU B 1 34 ? -3.176 27.062 25.531 1 96.38 34 LEU B CA 1
ATOM 2327 C C . LEU B 1 34 ? -4.531 27.125 26.219 1 96.38 34 LEU B C 1
ATOM 2329 O O . LEU B 1 34 ? -5.535 26.672 25.672 1 96.38 34 LEU B O 1
ATOM 2333 N N . GLN B 1 35 ? -4.586 27.703 27.359 1 96.06 35 GLN B N 1
ATOM 2334 C CA . GLN B 1 35 ? -5.848 27.922 28.062 1 96.06 35 GLN B CA 1
ATOM 2335 C C . GLN B 1 35 ? -6.75 28.859 27.281 1 96.06 35 GLN B C 1
ATOM 2337 O O . GLN B 1 35 ? -7.953 28.625 27.156 1 96.06 35 GLN B O 1
ATOM 2342 N N . GLU B 1 36 ? -6.148 29.844 26.812 1 96.38 36 GLU B N 1
ATOM 2343 C CA . GLU B 1 36 ? -6.902 30.828 26.047 1 96.38 36 GLU B CA 1
ATOM 2344 C C . GLU B 1 36 ? -7.398 30.234 24.734 1 96.38 36 GLU B C 1
ATOM 2346 O O . GLU B 1 36 ? -8.469 30.609 24.234 1 96.38 36 GLU B O 1
ATOM 2351 N N . CYS B 1 37 ? -6.613 29.375 24.141 1 95.62 37 CYS B N 1
ATOM 2352 C CA . CYS B 1 37 ? -7.082 28.656 22.969 1 95.62 37 CYS B CA 1
ATOM 2353 C C . CYS B 1 37 ? -8.32 27.828 23.297 1 95.62 37 CYS B C 1
ATOM 2355 O O . CYS B 1 37 ? -9.312 27.859 22.562 1 95.62 37 CYS B O 1
ATOM 2357 N N . LYS B 1 38 ? -8.258 27.109 24.328 1 94 38 LYS B N 1
ATOM 2358 C CA . LYS B 1 38 ? -9.391 26.281 24.766 1 94 38 LYS B CA 1
ATOM 2359 C C . LYS B 1 38 ? -10.625 27.141 25.016 1 94 38 LYS B C 1
ATOM 2361 O O . LYS B 1 38 ? -11.75 26.719 24.734 1 94 38 LYS B O 1
ATOM 2366 N N . ALA B 1 39 ? -10.406 28.312 25.5 1 94.19 39 ALA B N 1
ATOM 2367 C CA . ALA B 1 39 ? -11.492 29.234 25.828 1 94.19 39 ALA B CA 1
ATOM 2368 C C . ALA B 1 39 ? -12.008 29.953 24.578 1 94.19 39 ALA B C 1
ATOM 2370 O O . ALA B 1 39 ? -12.953 30.734 24.656 1 94.19 39 ALA B O 1
ATOM 2371 N N . ASP B 1 40 ? -11.414 29.672 23.531 1 95.38 40 ASP B N 1
ATOM 2372 C CA . ASP B 1 40 ? -11.805 30.266 22.266 1 95.38 40 ASP B CA 1
ATOM 2373 C C . ASP B 1 40 ? -11.766 31.781 22.328 1 95.38 40 ASP B C 1
ATOM 2375 O O . ASP B 1 40 ? -12.727 32.469 21.938 1 95.38 40 ASP B O 1
ATOM 2379 N N . ASN B 1 41 ? -10.719 32.344 22.797 1 95.06 41 ASN B N 1
ATOM 2380 C CA . ASN B 1 41 ? -10.531 33.781 22.969 1 95.06 41 ASN B CA 1
ATOM 2381 C C . ASN B 1 41 ? -10.594 34.5 21.625 1 95.06 41 ASN B C 1
ATOM 2383 O O . ASN B 1 41 ? -9.766 34.281 20.75 1 95.06 41 ASN B O 1
ATOM 2387 N N . LYS B 1 42 ? -11.461 35.438 21.484 1 94.62 42 LYS B N 1
ATOM 2388 C CA . LYS B 1 42 ? -11.758 36.094 20.219 1 94.62 42 LYS B CA 1
ATOM 2389 C C . LYS B 1 42 ? -10.578 36.969 19.766 1 94.62 42 LYS B C 1
ATOM 2391 O O . LYS B 1 42 ? -10.25 37 18.578 1 94.62 42 LYS B O 1
ATOM 2396 N N . ALA B 1 43 ? -10.039 37.656 20.719 1 95 43 ALA B N 1
ATOM 2397 C CA . ALA B 1 43 ? -8.891 38.5 20.391 1 95 43 ALA B CA 1
ATOM 2398 C C . ALA B 1 43 ? -7.719 37.656 19.891 1 95 43 ALA B C 1
ATOM 2400 O O . ALA B 1 43 ? -7.008 38.062 18.969 1 95 43 ALA B O 1
ATOM 2401 N N . LEU B 1 44 ? -7.551 36.531 20.5 1 96.75 44 LEU B N 1
ATOM 2402 C CA . LEU B 1 44 ? -6.5 35.625 20.078 1 96.75 44 LEU B CA 1
ATOM 2403 C C . LEU B 1 44 ? -6.762 35.094 18.672 1 96.75 44 LEU B C 1
ATOM 2405 O O . LEU B 1 44 ? -5.852 35.062 17.844 1 96.75 44 LEU B O 1
ATOM 2409 N N . ILE B 1 45 ? -7.969 34.781 18.406 1 96.19 45 ILE B N 1
ATOM 2410 C CA . ILE B 1 45 ? -8.359 34.312 17.078 1 96.19 45 ILE B CA 1
ATOM 2411 C C . ILE B 1 45 ? -8.047 35.375 16.031 1 96.19 45 ILE B C 1
ATOM 2413 O O . ILE B 1 45 ? -7.465 35.062 14.984 1 96.19 45 ILE B O 1
ATOM 2417 N N . GLN B 1 46 ? -8.391 36.562 16.359 1 95.19 46 GLN B N 1
ATOM 2418 C CA . GLN B 1 46 ? -8.148 37.688 15.438 1 95.19 46 GLN B CA 1
ATOM 2419 C C . GLN B 1 46 ? -6.652 37.844 15.18 1 95.19 46 GLN B C 1
ATOM 2421 O O . GLN B 1 46 ? -6.238 38.094 14.039 1 95.19 46 GLN B O 1
ATOM 2426 N N . PHE B 1 47 ? -5.957 37.719 16.188 1 96.88 47 PHE B N 1
ATOM 2427 C CA . PHE B 1 47 ? -4.512 37.844 16.062 1 96.88 47 PHE B CA 1
ATOM 2428 C C . PHE B 1 47 ? -3.928 36.719 15.219 1 96.88 47 PHE B C 1
ATOM 2430 O O . PHE B 1 47 ? -3.166 36.969 14.281 1 96.88 47 PHE B O 1
ATOM 2437 N N . LEU B 1 48 ? -4.301 35.5 15.508 1 97.31 48 LEU B N 1
ATOM 2438 C CA . LEU B 1 48 ? -3.707 34.312 14.898 1 97.31 48 LEU B CA 1
ATOM 2439 C C . LEU B 1 48 ? -4.125 34.188 13.438 1 97.31 48 LEU B C 1
ATOM 2441 O O . LEU B 1 48 ? -3.441 33.531 12.648 1 97.31 48 LEU B O 1
ATOM 2445 N N . THR B 1 49 ? -5.223 34.781 13.047 1 95.69 49 THR B N 1
ATOM 2446 C CA . THR B 1 49 ? -5.758 34.594 11.695 1 95.69 49 THR B CA 1
ATOM 2447 C C . THR B 1 49 ? -5.246 35.688 10.758 1 95.69 49 THR B C 1
ATOM 2449 O O . THR B 1 49 ? -5.602 35.719 9.578 1 95.69 49 THR B O 1
ATOM 2452 N N . LYS B 1 50 ? -4.449 36.594 11.344 1 95.19 50 LYS B N 1
ATOM 2453 C CA . LYS B 1 50 ? -3.742 37.5 10.453 1 95.19 50 LYS B CA 1
ATOM 2454 C C . LYS B 1 50 ? -2.826 36.75 9.492 1 95.19 50 LYS B C 1
ATOM 2456 O O . LYS B 1 50 ? -2.156 35.781 9.898 1 95.19 50 LYS B O 1
ATOM 2461 N N . PRO B 1 51 ? -2.76 37.156 8.25 1 95.31 51 PRO B N 1
ATOM 2462 C CA . PRO B 1 51 ? -1.979 36.438 7.25 1 95.31 51 PRO B CA 1
ATOM 2463 C C . PRO B 1 51 ? -0.514 36.281 7.648 1 95.31 51 PRO B C 1
ATOM 2465 O O . PRO B 1 51 ? 0.056 35.188 7.5 1 95.31 51 PRO B O 1
ATOM 2468 N N . GLU B 1 52 ? 0.028 37.344 8.133 1 96.62 52 GLU B N 1
ATOM 2469 C CA . GLU B 1 52 ? 1.443 37.312 8.492 1 96.62 52 GLU B CA 1
ATOM 2470 C C . GLU B 1 52 ? 1.687 36.375 9.672 1 96.62 52 GLU B C 1
ATOM 2472 O O . GLU B 1 52 ? 2.738 35.719 9.758 1 96.62 52 GLU B O 1
ATOM 2477 N N . VAL B 1 53 ? 0.75 36.344 10.602 1 97.38 53 VAL B N 1
ATOM 2478 C CA . VAL B 1 53 ? 0.889 35.5 11.773 1 97.38 53 VAL B CA 1
ATOM 2479 C C . VAL B 1 53 ? 0.711 34.031 11.367 1 97.38 53 VAL B C 1
ATOM 2481 O O . VAL B 1 53 ? 1.469 33.156 11.805 1 97.38 53 VAL B O 1
ATOM 2484 N N . LEU B 1 54 ? -0.253 33.75 10.5 1 97.25 54 LEU B N 1
ATOM 2485 C CA . LEU B 1 54 ? -0.446 32.406 9.977 1 97.25 54 LEU B CA 1
ATOM 2486 C C . LEU B 1 54 ? 0.806 31.922 9.258 1 97.25 54 LEU B C 1
ATOM 2488 O O . LEU B 1 54 ? 1.204 30.766 9.414 1 97.25 54 LEU B O 1
ATOM 2492 N N . ALA B 1 55 ? 1.393 32.812 8.508 1 97.94 55 ALA B N 1
ATOM 2493 C CA . ALA B 1 55 ? 2.629 32.469 7.809 1 97.94 55 ALA B CA 1
ATOM 2494 C C . ALA B 1 55 ? 3.715 32.031 8.789 1 97.94 55 ALA B C 1
ATOM 2496 O O . ALA B 1 55 ? 4.398 31.031 8.562 1 97.94 55 ALA B O 1
ATOM 2497 N N . GLU B 1 56 ? 3.805 32.781 9.828 1 97.25 56 GLU B N 1
ATOM 2498 C CA . GLU B 1 56 ? 4.812 32.469 10.836 1 97.25 56 GLU B CA 1
ATOM 2499 C C . GLU B 1 56 ? 4.504 31.125 11.523 1 97.25 56 GLU B C 1
ATOM 2501 O O . GLU B 1 56 ? 5.41 30.344 11.797 1 97.25 56 GLU B O 1
ATOM 2506 N N . LEU B 1 57 ? 3.283 30.922 11.875 1 97.69 57 LEU B N 1
ATOM 2507 C CA . LEU B 1 57 ? 2.871 29.672 12.508 1 97.69 57 LEU B CA 1
ATOM 2508 C C . LEU B 1 57 ? 3.232 28.469 11.641 1 97.69 57 LEU B C 1
ATOM 2510 O O . LEU B 1 57 ? 3.834 27.5 12.117 1 97.69 57 LEU B O 1
ATOM 2514 N N . ILE B 1 58 ? 2.912 28.547 10.336 1 98.31 58 ILE B N 1
ATOM 2515 C CA . ILE B 1 58 ? 3.176 27.453 9.414 1 98.31 58 ILE B CA 1
ATOM 2516 C C . ILE B 1 58 ? 4.684 27.266 9.258 1 98.31 58 ILE B C 1
ATOM 2518 O O . ILE B 1 58 ? 5.168 26.125 9.203 1 98.31 58 ILE B O 1
ATOM 2522 N N . THR B 1 59 ? 5.391 28.312 9.211 1 97.06 59 THR B N 1
ATOM 2523 C CA . THR B 1 59 ? 6.844 28.234 9.094 1 97.06 59 THR B CA 1
ATOM 2524 C C . THR B 1 59 ? 7.449 27.531 10.297 1 97.06 59 THR B C 1
ATOM 2526 O O . THR B 1 59 ? 8.32 26.672 10.141 1 97.06 59 THR B O 1
ATOM 2529 N N . LEU B 1 60 ? 7 27.812 11.453 1 95.5 60 LEU B N 1
ATOM 2530 C CA . LEU B 1 60 ? 7.527 27.219 12.68 1 95.5 60 LEU B CA 1
ATOM 2531 C C . LEU B 1 60 ? 7.371 25.703 12.664 1 95.5 60 LEU B C 1
ATOM 2533 O O . LEU B 1 60 ? 8.242 24.969 13.156 1 95.5 60 LEU B O 1
ATOM 2537 N N . ILE B 1 61 ? 6.309 25.219 12.055 1 97.31 61 ILE B N 1
ATOM 2538 C CA . ILE B 1 61 ? 6.039 23.797 12.172 1 97.31 61 ILE B CA 1
ATOM 2539 C C . ILE B 1 61 ? 6.586 23.062 10.953 1 97.31 61 ILE B C 1
ATOM 2541 O O . ILE B 1 61 ? 6.547 21.828 10.891 1 97.31 61 ILE B O 1
ATOM 2545 N N . THR B 1 62 ? 7.141 23.781 9.945 1 97.19 62 THR B N 1
ATOM 2546 C CA . THR B 1 62 ? 7.547 23.094 8.719 1 97.19 62 THR B CA 1
ATOM 2547 C C . THR B 1 62 ? 9.031 23.344 8.438 1 97.19 62 THR B C 1
ATOM 2549 O O . THR B 1 62 ? 9.617 22.688 7.57 1 97.19 62 THR B O 1
ATOM 2552 N N . GLU B 1 63 ? 9.57 24.281 9.102 1 94.56 63 GLU B N 1
ATOM 2553 C CA . GLU B 1 63 ? 10.977 24.609 8.859 1 94.56 63 GLU B CA 1
ATOM 2554 C C . GLU B 1 63 ? 11.82 24.344 10.102 1 94.56 63 GLU B C 1
ATOM 2556 O O . GLU B 1 63 ? 11.406 24.641 11.219 1 94.56 63 GLU B O 1
ATOM 2561 N N . GLU B 1 64 ? 12.906 23.703 9.859 1 90.56 64 GLU B N 1
ATOM 2562 C CA . GLU B 1 64 ? 13.844 23.484 10.953 1 90.56 64 GLU B CA 1
ATOM 2563 C C . GLU B 1 64 ? 14.43 24.797 11.469 1 90.56 64 GLU B C 1
ATOM 2565 O O . GLU B 1 64 ? 14.758 25.672 10.68 1 90.56 64 GLU B O 1
ATOM 2570 N N . PRO B 1 65 ? 14.5 24.906 12.805 1 82.69 65 PRO B N 1
ATOM 2571 C CA . PRO B 1 65 ? 15.109 26.125 13.344 1 82.69 65 PRO B CA 1
ATOM 2572 C C . PRO B 1 65 ? 16.594 26.234 13.008 1 82.69 65 PRO B C 1
ATOM 2574 O O . PRO B 1 65 ? 17.25 25.219 12.711 1 82.69 65 PRO B O 1
ATOM 2577 N N . PRO B 1 66 ? 16.984 27.5 12.938 1 75.69 66 PRO B N 1
ATOM 2578 C CA . PRO B 1 66 ? 18.406 27.672 12.688 1 75.69 66 PRO B CA 1
ATOM 2579 C C . PRO B 1 66 ? 19.281 27.047 13.766 1 75.69 66 PRO B C 1
ATOM 2581 O O . PRO B 1 66 ? 18.875 26.938 14.922 1 75.69 66 PRO B O 1
ATOM 2584 N N . LYS B 1 67 ? 20.359 26.406 13.375 1 70.81 67 LYS B N 1
ATOM 2585 C CA . LYS B 1 67 ? 21.281 25.672 14.242 1 70.81 67 LYS B CA 1
ATOM 2586 C C . LYS B 1 67 ? 21.844 26.578 15.336 1 70.81 67 LYS B C 1
ATOM 2588 O O . LYS B 1 67 ? 22.281 26.094 16.375 1 70.81 67 LYS B O 1
ATOM 2593 N N . ASN B 1 68 ? 21.828 27.844 15.195 1 67.69 68 ASN B N 1
ATOM 2594 C CA . ASN B 1 68 ? 22.469 28.719 16.156 1 67.69 68 ASN B CA 1
ATOM 2595 C C . ASN B 1 68 ? 21.609 28.938 17.406 1 67.69 68 ASN B C 1
ATOM 2597 O O . ASN B 1 68 ? 22 29.641 18.328 1 67.69 68 ASN B O 1
ATOM 2601 N N . VAL B 1 69 ? 20.438 28.422 17.391 1 61.97 69 VAL B N 1
ATOM 2602 C CA . VAL B 1 69 ? 19.547 28.625 18.531 1 61.97 69 VAL B CA 1
ATOM 2603 C C . VAL B 1 69 ? 19.625 27.406 19.453 1 61.97 69 VAL B C 1
ATOM 2605 O O . VAL B 1 69 ? 19.922 26.297 19 1 61.97 69 VAL B O 1
ATOM 2608 N N . GLU B 1 70 ? 19.625 27.578 20.703 1 60.34 70 GLU B N 1
ATOM 2609 C CA . GLU B 1 70 ? 19.641 26.531 21.703 1 60.34 70 GLU B CA 1
ATOM 2610 C C . GLU B 1 70 ? 18.594 25.469 21.406 1 60.34 70 GLU B C 1
ATOM 2612 O O . GLU B 1 70 ? 17.438 25.797 21.078 1 60.34 70 GLU B O 1
ATOM 2617 N N . LEU B 1 71 ? 19.031 24.25 21.312 1 56.31 71 LEU B N 1
ATOM 2618 C CA . LEU B 1 71 ? 18.25 23.094 20.922 1 56.31 71 LEU B CA 1
ATOM 2619 C C . LEU B 1 71 ? 16.922 23.047 21.672 1 56.31 71 LEU B C 1
ATOM 2621 O O . LEU B 1 71 ? 15.875 22.781 21.062 1 56.31 71 LEU B O 1
ATOM 2625 N N . ALA B 1 72 ? 17.078 23.281 23 1 58.06 72 ALA B N 1
ATOM 2626 C CA . ALA B 1 72 ? 15.922 23.141 23.875 1 58.06 72 ALA B CA 1
ATOM 2627 C C . ALA B 1 72 ? 14.812 24.109 23.469 1 58.06 72 ALA B C 1
ATOM 2629 O O . ALA B 1 72 ? 13.633 23.781 23.547 1 58.06 72 ALA B O 1
ATOM 2630 N N . SER B 1 73 ? 15.258 25.234 23.016 1 64.12 73 SER B N 1
ATOM 2631 C CA . SER B 1 73 ? 14.297 26.266 22.672 1 64.12 73 SER B CA 1
ATOM 2632 C C . SER B 1 73 ? 13.844 26.156 21.219 1 64.12 73 SER B C 1
ATOM 2634 O O . SER B 1 73 ? 12.766 26.625 20.859 1 64.12 73 SER B O 1
ATOM 2636 N N . GLN B 1 74 ? 14.656 25.438 20.531 1 65 74 GLN B N 1
ATOM 2637 C CA . GLN B 1 74 ? 14.469 25.453 19.078 1 65 74 GLN B CA 1
ATOM 2638 C C . GLN B 1 74 ? 13.109 24.859 18.703 1 65 74 GLN B C 1
ATOM 2640 O O . GLN B 1 74 ? 12.375 25.453 17.906 1 65 74 GLN B O 1
ATOM 2645 N N . TYR B 1 75 ? 12.734 23.844 19.5 1 82.06 75 TYR B N 1
ATOM 2646 C CA . TYR B 1 75 ? 11.5 23.219 19.047 1 82.06 75 TYR B CA 1
ATOM 2647 C C . TYR B 1 75 ? 10.344 23.547 19.984 1 82.06 75 TYR B C 1
ATOM 2649 O O . TYR B 1 75 ? 9.203 23.125 19.75 1 82.06 75 TYR B O 1
ATOM 2657 N N . ARG B 1 76 ? 10.711 24.422 20.906 1 89.31 76 ARG B N 1
ATOM 2658 C CA . ARG B 1 76 ? 9.633 24.781 21.828 1 89.31 76 ARG B CA 1
ATOM 2659 C C . ARG B 1 76 ? 8.547 25.578 21.109 1 89.31 76 ARG B C 1
ATOM 2661 O O . ARG B 1 76 ? 7.359 25.266 21.25 1 89.31 76 ARG B O 1
ATOM 2668 N N . HIS B 1 77 ? 8.969 26.578 20.406 1 92.5 77 HIS B N 1
ATOM 2669 C CA . HIS B 1 77 ? 7.992 27.406 19.703 1 92.5 77 HIS B CA 1
ATOM 2670 C C . HIS B 1 77 ? 7.254 26.594 18.641 1 92.5 77 HIS B C 1
ATOM 2672 O O . HIS B 1 77 ? 6.047 26.766 18.453 1 92.5 77 HIS B O 1
ATOM 2678 N N . ALA B 1 78 ? 7.996 25.75 18.047 1 94.62 78 ALA B N 1
ATOM 2679 C CA . ALA B 1 78 ? 7.352 24.891 17.047 1 94.62 78 ALA B CA 1
ATOM 2680 C C . ALA B 1 78 ? 6.293 24 17.703 1 94.62 78 ALA B C 1
ATOM 2682 O O . ALA B 1 78 ? 5.191 23.844 17.172 1 94.62 78 ALA B O 1
ATOM 2683 N N . ASN B 1 79 ? 6.648 23.5 18.828 1 96 79 ASN B N 1
ATOM 2684 C CA . ASN B 1 79 ? 5.727 22.641 19.578 1 96 79 ASN B CA 1
ATOM 2685 C C . ASN B 1 79 ? 4.473 23.406 19.984 1 96 79 ASN B C 1
ATOM 2687 O O . ASN B 1 79 ? 3.355 22.922 19.797 1 96 79 ASN B O 1
ATOM 2691 N N . ILE B 1 80 ? 4.625 24.531 20.547 1 96.69 80 ILE B N 1
ATOM 2692 C CA . ILE B 1 80 ? 3.494 25.328 21 1 96.69 80 ILE B CA 1
ATOM 2693 C C . ILE B 1 80 ? 2.666 25.781 19.797 1 96.69 80 ILE B C 1
ATOM 2695 O O . ILE B 1 80 ? 1.435 25.781 19.844 1 96.69 80 ILE B O 1
ATOM 2699 N N . ALA B 1 81 ? 3.361 26.156 18.766 1 96.94 81 ALA B N 1
ATOM 2700 C CA . ALA B 1 81 ? 2.664 26.547 17.531 1 96.94 81 ALA B CA 1
ATOM 2701 C C . ALA B 1 81 ? 1.77 25.422 17.031 1 96.94 81 ALA B C 1
ATOM 2703 O O . ALA B 1 81 ? 0.621 25.656 16.656 1 96.94 81 ALA B O 1
ATOM 2704 N N . CYS B 1 82 ? 2.338 24.266 17.047 1 97.88 82 CYS B N 1
ATOM 2705 C CA . CYS B 1 82 ? 1.558 23.109 16.609 1 97.88 82 CYS B CA 1
ATOM 2706 C C . CYS B 1 82 ? 0.347 22.906 17.516 1 97.88 82 CYS B C 1
ATOM 2708 O O . CYS B 1 82 ? -0.76 22.656 17.031 1 97.88 82 CYS B O 1
ATOM 2710 N N . GLU B 1 83 ? 0.49 23 18.797 1 97.75 83 GLU B N 1
ATOM 2711 C CA . GLU B 1 83 ? -0.607 22.844 19.75 1 97.75 83 GLU B CA 1
ATOM 2712 C C . GLU B 1 83 ? -1.681 23.906 19.531 1 97.75 83 GLU B C 1
ATOM 2714 O O . GLU B 1 83 ? -2.875 23.625 19.625 1 97.75 83 GLU B O 1
ATOM 2719 N N . VAL B 1 84 ? -1.217 25.062 19.25 1 97.56 84 VAL B N 1
ATOM 2720 C CA . VAL B 1 84 ? -2.137 26.172 19 1 97.56 84 VAL B CA 1
ATOM 2721 C C . VAL B 1 84 ? -2.939 25.891 17.734 1 97.56 84 VAL B C 1
ATOM 2723 O O . VAL B 1 84 ? -4.168 25.969 17.734 1 97.56 84 VAL B O 1
ATOM 2726 N N . LEU B 1 85 ? -2.262 25.469 16.703 1 97.19 85 LEU B N 1
ATOM 2727 C CA . LEU B 1 85 ? -2.906 25.188 15.43 1 97.19 85 LEU B CA 1
ATOM 2728 C C . LEU B 1 85 ? -3.918 24.062 15.562 1 97.19 85 LEU B C 1
ATOM 2730 O O . LEU B 1 85 ? -4.949 24.062 14.891 1 97.19 85 LEU B O 1
ATOM 2734 N N . THR B 1 86 ? -3.639 23.188 16.438 1 96.69 86 THR B N 1
ATOM 2735 C CA . THR B 1 86 ? -4.473 21.984 16.547 1 96.69 86 THR B CA 1
ATOM 2736 C C . THR B 1 86 ? -5.375 22.062 17.766 1 96.69 86 THR B C 1
ATOM 2738 O O . THR B 1 86 ? -5.902 21.047 18.219 1 96.69 86 THR B O 1
ATOM 2741 N N . SER B 1 87 ? -5.566 23.203 18.359 1 95.06 87 SER B N 1
ATOM 2742 C CA . SER B 1 87 ? -6.34 23.406 19.578 1 95.06 87 SER B CA 1
ATOM 2743 C C . SER B 1 87 ? -7.828 23.547 19.266 1 95.06 87 SER B C 1
ATOM 2745 O O . SER B 1 87 ? -8.641 23.688 20.188 1 95.06 87 SER B O 1
ATOM 2747 N N . HIS B 1 88 ? -8.281 23.562 18 1 91.94 88 HIS B N 1
ATOM 2748 C CA . HIS B 1 88 ? -9.656 23.672 17.547 1 91.94 88 HIS B CA 1
ATOM 2749 C C . HIS B 1 88 ? -10.227 25.047 17.828 1 91.94 88 HIS B C 1
ATOM 2751 O O . HIS B 1 88 ? -11.375 25.188 18.266 1 91.94 88 HIS B O 1
ATOM 2757 N N . LEU B 1 89 ? -9.32 26.047 17.703 1 92.38 89 LEU B N 1
ATOM 2758 C CA . LEU B 1 89 ? -9.789 27.422 17.734 1 92.38 89 LEU B CA 1
ATOM 2759 C C . LEU B 1 89 ? -10.82 27.672 16.641 1 92.38 89 LEU B C 1
ATOM 2761 O O . LEU B 1 89 ? -10.633 27.266 15.5 1 92.38 89 LEU B O 1
ATOM 2765 N N . SER B 1 90 ? -11.875 28.328 17.094 1 88.62 90 SER B N 1
ATOM 2766 C CA . SER B 1 90 ? -12.922 28.656 16.141 1 88.62 90 SER B CA 1
ATOM 2767 C C . SER B 1 90 ? -12.367 29.391 14.93 1 88.62 90 SER B C 1
ATOM 2769 O O . SER B 1 90 ? -11.508 30.266 15.07 1 88.62 90 SER B O 1
ATOM 2771 N N . MET B 1 91 ? -12.773 29.016 13.75 1 89.69 91 MET B N 1
ATOM 2772 C CA . MET B 1 91 ? -12.555 29.672 12.469 1 89.69 91 MET B CA 1
ATOM 2773 C C . MET B 1 91 ? -11.125 29.484 11.992 1 89.69 91 MET B C 1
ATOM 2775 O O . MET B 1 91 ? -10.773 29.875 10.875 1 89.69 91 MET B O 1
ATOM 2779 N N . LEU B 1 92 ? -10.258 29 12.859 1 93.94 92 LEU B N 1
ATOM 2780 C CA . LEU B 1 92 ? -8.859 28.875 12.461 1 93.94 92 LEU B CA 1
ATOM 2781 C C . LEU B 1 92 ? -8.727 27.984 11.234 1 93.94 92 LEU B C 1
ATOM 2783 O O . LEU B 1 92 ? -8.047 28.344 10.266 1 93.94 92 LEU B O 1
ATOM 2787 N N . SER B 1 93 ? -9.328 26.812 11.266 1 95.56 93 SER B N 1
ATOM 2788 C CA . SER B 1 93 ? -9.281 25.891 10.133 1 95.56 93 SER B CA 1
ATOM 2789 C C . SER B 1 93 ? -9.883 26.531 8.883 1 95.56 93 SER B C 1
ATOM 2791 O O . SER B 1 93 ? -9.352 26.344 7.777 1 95.56 93 SER B O 1
ATOM 2793 N N . ASP B 1 94 ? -10.961 27.25 9.109 1 95.94 94 ASP B N 1
ATOM 2794 C CA . ASP B 1 94 ? -11.609 27.938 7.996 1 95.94 94 ASP B CA 1
ATOM 2795 C C . ASP B 1 94 ? -10.68 28.984 7.371 1 95.94 94 ASP B C 1
ATOM 2797 O O . ASP B 1 94 ? -10.484 28.984 6.156 1 95.94 94 ASP B O 1
ATOM 2801 N N . ARG B 1 95 ? -10.109 29.75 8.172 1 96.06 95 ARG B N 1
ATOM 2802 C CA . ARG B 1 95 ? -9.227 30.812 7.695 1 96.06 95 ARG B CA 1
ATOM 2803 C C . ARG B 1 95 ? -7.996 30.234 7.012 1 96.06 95 ARG B C 1
ATOM 2805 O O . ARG B 1 95 ? -7.605 30.688 5.934 1 96.06 95 ARG B O 1
ATOM 2812 N N . LEU B 1 96 ? -7.418 29.266 7.621 1 97.31 96 LEU B N 1
ATOM 2813 C CA . LEU B 1 96 ? -6.234 28.641 7.035 1 97.31 96 LEU B CA 1
ATOM 2814 C C . LEU B 1 96 ? -6.57 27.984 5.703 1 97.31 96 LEU B C 1
ATOM 2816 O O . LEU B 1 96 ? -5.836 28.141 4.727 1 97.31 96 LEU B O 1
ATOM 2820 N N . SER B 1 97 ? -7.656 27.266 5.609 1 97.56 97 SER B N 1
ATOM 2821 C CA . SER B 1 97 ? -8.039 26.547 4.395 1 97.56 97 SER B CA 1
ATOM 2822 C C . SER B 1 97 ? -8.312 27.516 3.246 1 97.56 97 SER B C 1
ATOM 2824 O O . SER B 1 97 ? -8.188 27.156 2.076 1 97.56 97 SER B O 1
ATOM 2826 N N . MET B 1 98 ? -8.609 28.75 3.574 1 97.25 98 MET B N 1
ATOM 2827 C CA . MET B 1 98 ? -8.914 29.75 2.562 1 97.25 98 MET B CA 1
ATOM 2828 C C . MET B 1 98 ? -7.652 30.469 2.105 1 97.25 98 MET B C 1
ATOM 2830 O O . MET B 1 98 ? -7.664 31.188 1.102 1 97.25 98 MET B O 1
ATOM 2834 N N . ASP B 1 99 ? -6.664 30.328 2.832 1 97.75 99 ASP B N 1
ATOM 2835 C CA . ASP B 1 99 ? -5.41 31.016 2.531 1 97.75 99 ASP B CA 1
ATOM 2836 C C . ASP B 1 99 ? -4.5 30.125 1.673 1 97.75 99 ASP B C 1
ATOM 2838 O O . ASP B 1 99 ? -3.689 29.359 2.199 1 97.75 99 ASP B O 1
ATOM 2842 N N . ALA B 1 100 ? -4.523 30.312 0.388 1 97.56 100 ALA B N 1
ATOM 2843 C CA . ALA B 1 100 ? -3.793 29.469 -0.562 1 97.56 100 ALA B CA 1
ATOM 2844 C C . ALA B 1 100 ? -2.289 29.547 -0.319 1 97.56 100 ALA B C 1
ATOM 2846 O O . ALA B 1 100 ? -1.573 28.562 -0.478 1 97.56 100 ALA B O 1
ATOM 2847 N N . THR B 1 101 ? -1.89 30.719 0.006 1 97.94 101 THR B N 1
ATOM 2848 C CA . THR B 1 101 ? -0.462 30.922 0.234 1 97.94 101 THR B CA 1
ATOM 2849 C C . THR B 1 101 ? 0.032 30.031 1.376 1 97.94 101 THR B C 1
ATOM 2851 O O . THR B 1 101 ? 1.031 29.328 1.231 1 97.94 101 THR B O 1
ATOM 2854 N N . GLN B 1 102 ? -0.664 30.047 2.457 1 97.75 102 GLN B N 1
ATOM 2855 C CA . GLN B 1 102 ? -0.241 29.266 3.615 1 97.75 102 GLN B CA 1
ATOM 2856 C C . GLN B 1 102 ? -0.481 27.781 3.395 1 97.75 102 GLN B C 1
ATOM 2858 O O . GLN B 1 102 ? 0.294 26.938 3.863 1 97.75 102 GLN B O 1
ATOM 2863 N N . MET B 1 103 ? -1.529 27.422 2.688 1 98.38 103 MET B N 1
ATOM 2864 C CA . MET B 1 103 ? -1.76 26.031 2.332 1 98.38 103 MET B CA 1
ATOM 2865 C C . MET B 1 103 ? -0.618 25.484 1.478 1 98.38 103 MET B C 1
ATOM 2867 O O . MET B 1 103 ? -0.162 24.359 1.682 1 98.38 103 MET B O 1
ATOM 2871 N N . ASN B 1 104 ? -0.179 26.297 0.544 1 98.38 104 ASN B N 1
ATOM 2872 C CA . ASN B 1 104 ? 0.97 25.906 -0.263 1 98.38 104 ASN B CA 1
ATOM 2873 C C . ASN B 1 104 ? 2.221 25.734 0.593 1 98.38 104 ASN B C 1
ATOM 2875 O O . ASN B 1 104 ? 2.963 24.766 0.422 1 98.38 104 ASN B O 1
ATOM 2879 N N . ARG B 1 105 ? 2.406 26.672 1.435 1 97.62 105 ARG B N 1
ATOM 2880 C CA . ARG B 1 105 ? 3.561 26.578 2.322 1 97.62 105 ARG B CA 1
ATOM 2881 C C . ARG B 1 105 ? 3.531 25.297 3.141 1 97.62 105 ARG B C 1
ATOM 2883 O O . ARG B 1 105 ? 4.551 24.625 3.283 1 97.62 105 ARG B O 1
ATOM 2890 N N . LEU B 1 106 ? 2.422 24.969 3.678 1 98.5 106 LEU B N 1
ATOM 2891 C CA . LEU B 1 106 ? 2.236 23.734 4.43 1 98.5 106 LEU B CA 1
ATOM 2892 C C . LEU B 1 106 ? 2.574 22.516 3.572 1 98.5 106 LEU B C 1
ATOM 2894 O O . LEU B 1 106 ? 3.371 21.672 3.977 1 98.5 106 LEU B O 1
ATOM 2898 N N . CYS B 1 107 ? 2.08 22.484 2.363 1 98.31 107 CYS B N 1
ATOM 2899 C CA . CYS B 1 107 ? 2.242 21.344 1.473 1 98.31 107 CYS B CA 1
ATOM 2900 C C . CYS B 1 107 ? 3.682 21.234 0.986 1 98.31 107 CYS B C 1
ATOM 2902 O O . CYS B 1 107 ? 4.168 20.125 0.72 1 98.31 107 CYS B O 1
ATOM 2904 N N . ASP B 1 108 ? 4.359 22.297 0.924 1 97.81 108 ASP B N 1
ATOM 2905 C CA . ASP B 1 108 ? 5.73 22.312 0.426 1 97.81 108 ASP B CA 1
ATOM 2906 C C . ASP B 1 108 ? 6.668 21.578 1.386 1 97.81 108 ASP B C 1
ATOM 2908 O O . ASP B 1 108 ? 7.793 21.234 1.02 1 97.81 108 ASP B O 1
ATOM 2912 N N . PHE B 1 109 ? 6.309 21.406 2.568 1 98.25 109 PHE B N 1
ATOM 2913 C CA . PHE B 1 109 ? 7.098 20.688 3.555 1 98.25 109 PHE B CA 1
ATOM 2914 C C . PHE B 1 109 ? 7.52 19.328 3.014 1 98.25 109 PHE B C 1
ATOM 2916 O O . PHE B 1 109 ? 8.656 18.891 3.211 1 98.25 109 PHE B O 1
ATOM 2923 N N . ILE B 1 110 ? 6.637 18.656 2.291 1 97.62 110 ILE B N 1
ATOM 2924 C CA . ILE B 1 110 ? 6.871 17.281 1.877 1 97.62 110 ILE B CA 1
ATOM 2925 C C . ILE B 1 110 ? 7.637 17.266 0.555 1 97.62 110 ILE B C 1
ATOM 2927 O O . ILE B 1 110 ? 7.875 16.203 -0.015 1 97.62 110 ILE B O 1
ATOM 2931 N N . ASN B 1 111 ? 7.988 18.438 0.055 1 96.38 111 ASN B N 1
ATOM 2932 C CA . ASN B 1 111 ? 8.828 18.5 -1.134 1 96.38 111 ASN B CA 1
ATOM 2933 C C . ASN B 1 111 ? 10.305 18.281 -0.793 1 96.38 111 ASN B C 1
ATOM 2935 O O . ASN B 1 111 ? 11.125 18.062 -1.685 1 96.38 111 ASN B O 1
ATOM 2939 N N . LYS B 1 112 ? 10.57 18.266 0.421 1 95.75 112 LYS B N 1
ATOM 2940 C CA . LYS B 1 112 ? 11.945 18.031 0.865 1 95.75 112 LYS B CA 1
ATOM 2941 C C . LYS B 1 112 ? 12.383 16.594 0.595 1 95.75 112 LYS B C 1
ATOM 2943 O O . LYS B 1 112 ? 11.547 15.711 0.447 1 95.75 112 LYS B O 1
ATOM 2948 N N . ASP B 1 113 ? 13.703 16.391 0.646 1 94.38 113 ASP B N 1
ATOM 2949 C CA . ASP B 1 113 ? 14.227 15.047 0.444 1 94.38 113 ASP B CA 1
ATOM 2950 C C . ASP B 1 113 ? 13.984 14.172 1.669 1 94.38 113 ASP B C 1
ATOM 2952 O O . ASP B 1 113 ? 14.031 14.648 2.803 1 94.38 113 ASP B O 1
ATOM 2956 N N . PRO B 1 114 ? 13.672 12.938 1.44 1 93.06 114 PRO B N 1
ATOM 2957 C CA . PRO B 1 114 ? 13.562 12.008 2.57 1 93.06 114 PRO B CA 1
ATOM 2958 C C . PRO B 1 114 ? 14.898 11.75 3.254 1 93.06 114 PRO B C 1
ATOM 2960 O O . PRO B 1 114 ? 15.945 11.812 2.607 1 93.06 114 PRO B O 1
ATOM 2963 N N . PRO B 1 115 ? 14.953 11.414 4.508 1 92.88 115 PRO B N 1
ATOM 2964 C CA . PRO B 1 115 ? 13.797 11.383 5.41 1 92.88 115 PRO B CA 1
ATOM 2965 C C . PRO B 1 115 ? 13.438 12.758 5.961 1 92.88 115 PRO B C 1
ATOM 2967 O O . PRO B 1 115 ? 14.32 13.609 6.133 1 92.88 115 PRO B O 1
ATOM 2970 N N . LEU B 1 116 ? 12.219 12.992 6.273 1 96.06 116 LEU B N 1
ATOM 2971 C CA . LEU B 1 116 ? 11.773 14.219 6.93 1 96.06 116 LEU B CA 1
ATOM 2972 C C . LEU B 1 116 ? 12.172 14.219 8.406 1 96.06 116 LEU B C 1
ATOM 2974 O O . LEU B 1 116 ? 12.352 13.156 9 1 96.06 116 LEU B O 1
ATOM 2978 N N . ASN B 1 117 ? 12.375 15.461 8.906 1 94.31 117 ASN B N 1
ATOM 2979 C CA . ASN B 1 117 ? 12.453 15.57 10.359 1 94.31 117 ASN B CA 1
ATOM 2980 C C . ASN B 1 117 ? 11.211 15 11.039 1 94.31 117 ASN B C 1
ATOM 2982 O O . ASN B 1 117 ? 10.094 15.469 10.789 1 94.31 117 ASN B O 1
ATOM 2986 N N . PRO B 1 118 ? 11.391 13.992 11.844 1 95.44 118 PRO B N 1
ATOM 2987 C CA . PRO B 1 118 ? 10.227 13.312 12.398 1 95.44 118 PRO B CA 1
ATOM 2988 C C . PRO B 1 118 ? 9.32 14.242 13.203 1 95.44 118 PRO B C 1
ATOM 2990 O O . PRO B 1 118 ? 8.102 14.102 13.172 1 95.44 118 PRO B O 1
ATOM 2993 N N . LEU B 1 119 ? 9.906 15.125 13.922 1 95.75 119 LEU B N 1
ATOM 2994 C CA . LEU B 1 119 ? 9.125 16.047 14.734 1 95.75 119 LEU B CA 1
ATOM 2995 C C . LEU B 1 119 ? 8.297 16.984 13.844 1 95.75 119 LEU B C 1
ATOM 2997 O O . LEU B 1 119 ? 7.086 17.125 14.055 1 95.75 119 LEU B O 1
ATOM 3001 N N . LEU B 1 120 ? 8.898 17.531 12.883 1 96.81 120 LEU B N 1
ATOM 3002 C CA . LEU B 1 120 ? 8.195 18.422 11.969 1 96.81 120 LEU B CA 1
ATOM 3003 C C . LEU B 1 120 ? 7.156 17.656 11.156 1 96.81 120 LEU B C 1
ATOM 3005 O O . LEU B 1 120 ? 6.082 18.188 10.852 1 96.81 120 LEU B O 1
ATOM 3009 N N . ALA B 1 121 ? 7.512 16.406 10.812 1 98.12 121 ALA B N 1
ATOM 3010 C CA . ALA B 1 121 ? 6.543 15.562 10.133 1 98.12 121 ALA B CA 1
ATOM 3011 C C . ALA B 1 121 ? 5.293 15.352 10.984 1 98.12 121 ALA B C 1
ATOM 3013 O O . ALA B 1 121 ? 4.172 15.359 10.469 1 98.12 121 ALA B O 1
ATOM 3014 N N . SER B 1 122 ? 5.492 15.188 12.227 1 98.12 122 SER B N 1
ATOM 3015 C CA . SER B 1 122 ? 4.371 15.039 13.148 1 98.12 122 SER B CA 1
ATOM 3016 C C . SER B 1 122 ? 3.514 16.297 13.188 1 98.12 122 SER B C 1
ATOM 3018 O O . SER B 1 122 ? 2.283 16.219 13.219 1 98.12 122 SER B O 1
ATOM 3020 N N . TYR B 1 123 ? 4.184 17.453 13.211 1 98.06 123 TYR B N 1
ATOM 3021 C CA . TYR B 1 123 ? 3.451 18.719 13.211 1 98.06 123 TYR B CA 1
ATOM 3022 C C . TYR B 1 123 ? 2.654 18.891 11.922 1 98.06 123 TYR B C 1
ATOM 3024 O O . TYR B 1 123 ? 1.494 19.297 11.953 1 98.06 123 TYR B O 1
ATOM 3032 N N . PHE B 1 124 ? 3.311 18.562 10.859 1 98.56 124 PHE B N 1
ATOM 3033 C CA . PHE B 1 124 ? 2.633 18.578 9.57 1 98.56 124 PHE B CA 1
ATOM 3034 C C . PHE B 1 124 ? 1.395 17.688 9.594 1 98.56 124 PHE B C 1
ATOM 3036 O O . PHE B 1 124 ? 0.296 18.141 9.266 1 98.56 124 PHE B O 1
ATOM 3043 N N . SER B 1 125 ? 1.547 16.453 9.969 1 98.62 125 SER B N 1
ATOM 3044 C CA . SER B 1 125 ? 0.47 15.477 10.008 1 98.62 125 SER B CA 1
ATOM 3045 C C . SER B 1 125 ? -0.686 15.953 10.875 1 98.62 125 SER B C 1
ATOM 3047 O O . SER B 1 125 ? -1.842 15.938 10.453 1 98.62 125 SER B O 1
ATOM 3049 N N . LYS B 1 126 ? -0.374 16.422 12.039 1 98.31 126 LYS B N 1
ATOM 3050 C CA . LYS B 1 126 ? -1.394 16.906 12.969 1 98.31 126 LYS B CA 1
ATOM 3051 C C . LYS B 1 126 ? -2.164 18.078 12.375 1 98.31 126 LYS B C 1
ATOM 3053 O O . LYS B 1 126 ? -3.379 18.188 12.547 1 98.31 126 LYS B O 1
ATOM 3058 N N . THR B 1 127 ? -1.469 18.938 11.766 1 98.31 127 THR B N 1
ATOM 3059 C CA . THR B 1 127 ? -2.094 20.109 11.172 1 98.31 127 THR B CA 1
ATOM 3060 C C . THR B 1 127 ? -3.025 19.719 10.031 1 98.31 127 THR B C 1
ATOM 3062 O O . THR B 1 127 ? -4.145 20.234 9.93 1 98.31 127 THR B O 1
ATOM 3065 N N . VAL B 1 128 ? -2.576 18.812 9.195 1 98.5 128 VAL B N 1
ATOM 3066 C CA . VAL B 1 128 ? -3.416 18.312 8.109 1 98.5 128 VAL B CA 1
ATOM 3067 C C . VAL B 1 128 ? -4.668 17.656 8.695 1 98.5 128 VAL B C 1
ATOM 3069 O O . VAL B 1 128 ? -5.781 17.906 8.227 1 98.5 128 VAL B O 1
ATOM 3072 N N . GLU B 1 129 ? -4.48 16.906 9.703 1 97.56 129 GLU B N 1
ATOM 3073 C CA . GLU B 1 129 ? -5.605 16.234 10.352 1 97.56 129 GLU B CA 1
ATOM 3074 C C . GLU B 1 129 ? -6.574 17.234 10.953 1 97.56 129 GLU B C 1
ATOM 3076 O O . GLU B 1 129 ? -7.793 17.078 10.859 1 97.56 129 GLU B O 1
ATOM 3081 N N . MET B 1 130 ? -6.039 18.281 11.578 1 96.88 130 MET B N 1
ATOM 3082 C CA . MET B 1 130 ? -6.855 19.328 12.172 1 96.88 130 MET B CA 1
ATOM 3083 C C . MET B 1 130 ? -7.742 20 11.125 1 96.88 130 MET B C 1
ATOM 3085 O O . MET B 1 130 ? -8.898 20.312 11.398 1 96.88 130 MET B O 1
ATOM 3089 N N . LEU B 1 131 ? -7.277 20.141 9.93 1 97.25 131 LEU B N 1
ATOM 3090 C CA . LEU B 1 131 ? -8.031 20.75 8.852 1 97.25 131 LEU B CA 1
ATOM 3091 C C . LEU B 1 131 ? -9.195 19.875 8.422 1 97.25 131 LEU B C 1
ATOM 3093 O O . LEU B 1 131 ? -10.203 20.359 7.902 1 97.25 131 LEU B O 1
ATOM 3097 N N . LEU B 1 132 ? -9.062 18.609 8.695 1 96.5 132 LEU B N 1
ATOM 3098 C CA . LEU B 1 132 ? -10.047 17.656 8.195 1 96.5 132 LEU B CA 1
ATOM 3099 C C . LEU B 1 132 ? -10.852 17.047 9.336 1 96.5 132 LEU B C 1
ATOM 3101 O O . LEU B 1 132 ? -11.695 16.188 9.117 1 96.5 132 LEU B O 1
ATOM 3105 N N . GLU B 1 133 ? -10.57 17.438 10.469 1 94.5 133 GLU B N 1
ATOM 3106 C CA . GLU B 1 133 ? -11.25 16.938 11.656 1 94.5 133 GLU B CA 1
ATOM 3107 C C . GLU B 1 133 ? -12.414 17.828 12.062 1 94.5 133 GLU B C 1
ATOM 3109 O O . GLU B 1 133 ? -12.305 19.062 12 1 94.5 133 GLU B O 1
ATOM 3114 N N . ARG B 1 134 ? -13.422 17.172 12.516 1 90.81 134 ARG B N 1
ATOM 3115 C CA . ARG B 1 134 ? -14.57 17.953 12.984 1 90.81 134 ARG B CA 1
ATOM 3116 C C . ARG B 1 134 ? -14.305 18.531 14.367 1 90.81 134 ARG B C 1
ATOM 3118 O O . ARG B 1 134 ? -14.102 17.797 15.328 1 90.81 134 ARG B O 1
ATOM 3125 N N . SER B 1 135 ? -14.336 19.797 14.414 1 88.5 135 SER B N 1
ATOM 3126 C CA . SER B 1 135 ? -14.18 20.5 15.68 1 88.5 135 SER B CA 1
ATOM 3127 C C . SER B 1 135 ? -15.5 20.562 16.438 1 88.5 135 SER B C 1
ATOM 3129 O O . SER B 1 135 ? -16.562 20.781 15.844 1 88.5 135 SER B O 1
ATOM 3131 N N . PRO B 1 136 ? -15.398 20.359 17.75 1 85.5 136 PRO B N 1
ATOM 3132 C CA . PRO B 1 136 ? -16.625 20.516 18.547 1 85.5 136 PRO B CA 1
ATOM 3133 C C . PRO B 1 136 ? -17.203 21.922 18.453 1 85.5 136 PRO B C 1
ATOM 3135 O O . PRO B 1 136 ? -18.406 22.109 18.719 1 85.5 136 PRO B O 1
ATOM 3138 N N . LYS B 1 137 ? -16.516 22.906 18.031 1 82.69 137 LYS B N 1
ATOM 3139 C CA . LYS B 1 137 ? -16.938 24.312 18 1 82.69 137 LYS B CA 1
ATOM 3140 C C . LYS B 1 137 ? -17.438 24.688 16.609 1 82.69 137 LYS B C 1
ATOM 3142 O O . LYS B 1 137 ? -17.906 25.812 16.406 1 82.69 137 LYS B O 1
ATOM 3147 N N . GLN B 1 138 ? -17.359 23.844 15.711 1 81.75 138 GLN B N 1
ATOM 3148 C CA . GLN B 1 138 ? -17.75 24.094 14.328 1 81.75 138 GLN B CA 1
ATOM 3149 C C . GLN B 1 138 ? -19.125 23.5 14.023 1 81.75 138 GLN B C 1
ATOM 3151 O O . GLN B 1 138 ? -19.5 22.469 14.578 1 81.75 138 GLN B O 1
ATOM 3156 N N . ASP B 1 139 ? -19.812 24.234 13.203 1 87.56 139 ASP B N 1
ATOM 3157 C CA . ASP B 1 139 ? -21.047 23.641 12.719 1 87.56 139 ASP B CA 1
ATOM 3158 C C . ASP B 1 139 ? -20.781 22.688 11.562 1 87.56 139 ASP B C 1
ATOM 3160 O O . ASP B 1 139 ? -19.766 22.797 10.875 1 87.56 139 ASP B O 1
ATOM 3164 N N . CYS B 1 140 ? -21.766 21.859 11.344 1 89.31 140 CYS B N 1
ATOM 3165 C CA . CYS B 1 140 ? -21.641 20.781 10.367 1 89.31 140 CYS B CA 1
ATOM 3166 C C . CYS B 1 140 ? -21.438 21.344 8.961 1 89.31 140 CYS B C 1
ATOM 3168 O O . CYS B 1 140 ? -20.672 20.781 8.164 1 89.31 140 CYS B O 1
ATOM 3170 N N . TYR B 1 141 ? -22.047 22.391 8.688 1 92.94 141 TYR B N 1
ATOM 3171 C CA . TYR B 1 141 ? -21.938 22.984 7.363 1 92.94 141 TYR B CA 1
ATOM 3172 C C . TYR B 1 141 ? -20.531 23.516 7.113 1 92.94 141 TYR B C 1
ATOM 3174 O O . TYR B 1 141 ? -19.922 23.219 6.082 1 92.94 141 TYR B O 1
ATOM 3182 N N . LEU B 1 142 ? -20.047 24.281 8.078 1 93 142 LEU B N 1
ATOM 3183 C CA . LEU B 1 142 ? -18.703 24.828 7.957 1 93 142 LEU B CA 1
ATOM 3184 C C . LEU B 1 142 ? -17.672 23.719 7.895 1 93 142 LEU B C 1
ATOM 3186 O O . LEU B 1 142 ? -16.734 23.781 7.094 1 93 142 LEU B O 1
ATOM 3190 N N . TYR B 1 143 ? -17.891 22.703 8.727 1 94.12 143 TYR B N 1
ATOM 3191 C CA . TYR B 1 143 ? -17.031 21.531 8.68 1 94.12 143 TYR B CA 1
ATOM 3192 C C . TYR B 1 143 ? -16.984 20.938 7.27 1 94.12 143 TYR B C 1
ATOM 3194 O O . TYR B 1 143 ? -15.891 20.703 6.727 1 94.12 143 TYR B O 1
ATOM 3202 N N . HIS B 1 144 ? -18.062 20.766 6.594 1 94.75 144 HIS B N 1
ATOM 3203 C CA . HIS B 1 144 ? -18.156 20.188 5.254 1 94.75 144 HIS B CA 1
ATOM 3204 C C . HIS B 1 144 ? -17.453 21.062 4.227 1 94.75 144 HIS B C 1
ATOM 3206 O O . HIS B 1 144 ? -16.703 20.562 3.381 1 94.75 144 HIS B O 1
ATOM 3212 N N . ILE B 1 145 ? -17.656 22.297 4.395 1 95.5 145 ILE B N 1
ATOM 3213 C CA . ILE B 1 145 ? -17.078 23.25 3.449 1 95.5 145 ILE B CA 1
ATOM 3214 C C . ILE B 1 145 ? -15.562 23.234 3.559 1 95.5 145 ILE B C 1
ATOM 3216 O O . ILE B 1 145 ? -14.859 23.188 2.547 1 95.5 145 ILE B O 1
ATOM 3220 N N . VAL B 1 146 ? -15.078 23.281 4.762 1 96.06 146 VAL B N 1
ATOM 3221 C CA . VAL B 1 146 ? -13.633 23.281 4.988 1 96.06 146 VAL B CA 1
ATOM 3222 C C . VAL B 1 146 ? -13.023 21.984 4.461 1 96.06 146 VAL B C 1
ATOM 3224 O O . VAL B 1 146 ? -12.031 22.016 3.725 1 96.06 146 VAL B O 1
ATOM 3227 N N . CYS B 1 147 ? -13.625 20.844 4.785 1 96.25 147 CYS B N 1
ATOM 3228 C CA . CYS B 1 147 ? -13.117 19.547 4.344 1 96.25 147 CYS B CA 1
ATOM 3229 C C . CYS B 1 147 ? -13.039 19.484 2.824 1 96.25 147 CYS B C 1
ATOM 3231 O O . CYS B 1 147 ? -12.031 19.047 2.268 1 96.25 147 CYS B O 1
ATOM 3233 N N . LEU B 1 148 ? -14.094 19.922 2.172 1 96.75 148 LEU B N 1
ATOM 3234 C CA . LEU B 1 148 ? -14.117 19.922 0.714 1 96.75 148 LEU B CA 1
ATOM 3235 C C . LEU B 1 148 ? -13.023 20.812 0.149 1 96.75 148 LEU B C 1
ATOM 3237 O O . LEU B 1 148 ? -12.328 20.438 -0.793 1 96.75 148 LEU B O 1
ATOM 3241 N N . ARG B 1 149 ? -12.93 21.953 0.704 1 97.75 149 ARG B N 1
ATOM 3242 C CA . ARG B 1 149 ? -11.945 22.922 0.25 1 97.75 149 ARG B CA 1
ATOM 3243 C C . ARG B 1 149 ? -10.531 22.375 0.41 1 97.75 149 ARG B C 1
ATOM 3245 O O . ARG B 1 149 ? -9.703 22.516 -0.496 1 97.75 149 ARG B O 1
ATOM 3252 N N . VAL B 1 150 ? -10.289 21.812 1.533 1 98.06 150 VAL B N 1
ATOM 3253 C CA . VAL B 1 150 ? -8.961 21.281 1.833 1 98.06 150 VAL B CA 1
ATOM 3254 C C . VAL B 1 150 ? -8.641 20.109 0.891 1 98.06 150 VAL B C 1
ATOM 3256 O O . VAL B 1 150 ? -7.566 20.078 0.286 1 98.06 150 VAL B O 1
ATOM 3259 N N . LEU B 1 151 ? -9.57 19.188 0.735 1 98 151 LEU B N 1
ATOM 3260 C CA . LEU B 1 151 ? -9.359 18.047 -0.146 1 98 151 LEU B CA 1
ATOM 3261 C C . LEU B 1 151 ? -9.18 18.5 -1.591 1 98 151 LEU B C 1
ATOM 3263 O O . LEU B 1 151 ? -8.312 17.984 -2.301 1 98 151 LEU B O 1
ATOM 3267 N N . ASP B 1 152 ? -10.008 19.422 -1.979 1 97.62 152 ASP B N 1
ATOM 3268 C CA . ASP B 1 152 ? -9.875 19.969 -3.328 1 97.62 152 ASP B CA 1
ATOM 3269 C C . ASP B 1 152 ? -8.5 20.594 -3.533 1 97.62 152 ASP B C 1
ATOM 3271 O O . ASP B 1 152 ? -7.902 20.469 -4.605 1 97.62 152 ASP B O 1
ATOM 3275 N N . PHE B 1 153 ? -8.055 21.297 -2.568 1 98.44 153 PHE B N 1
ATOM 3276 C CA . PHE B 1 153 ? -6.738 21.922 -2.646 1 98.44 153 PHE B CA 1
ATOM 3277 C C . PHE B 1 153 ? -5.645 20.875 -2.82 1 98.44 153 PHE B C 1
ATOM 3279 O O . PHE B 1 153 ? -4.805 20.984 -3.715 1 98.44 153 PHE B O 1
ATOM 3286 N N . PHE B 1 154 ? -5.645 19.844 -1.995 1 98.12 154 PHE B N 1
ATOM 3287 C CA . PHE B 1 154 ? -4.652 18.781 -2.086 1 98.12 154 PHE B CA 1
ATOM 3288 C C . PHE B 1 154 ? -4.691 18.125 -3.457 1 98.12 154 PHE B C 1
ATOM 3290 O O . PHE B 1 154 ? -3.648 17.859 -4.059 1 98.12 154 PHE B O 1
ATOM 3297 N N . LYS B 1 155 ? -5.828 17.859 -3.932 1 97.12 155 LYS B N 1
ATOM 3298 C CA . LYS B 1 155 ? -6.023 17.188 -5.215 1 97.12 155 LYS B CA 1
ATOM 3299 C C . LYS B 1 155 ? -5.543 18.062 -6.367 1 97.12 155 LYS B C 1
ATOM 3301 O O . LYS B 1 155 ? -5.082 17.562 -7.391 1 97.12 155 LYS B O 1
ATOM 3306 N N . SER B 1 156 ? -5.699 19.312 -6.199 1 96.88 156 SER B N 1
ATOM 3307 C CA . SER B 1 156 ? -5.309 20.234 -7.254 1 96.88 156 SER B CA 1
ATOM 3308 C C . SER B 1 156 ? -3.791 20.312 -7.391 1 96.88 156 SER B C 1
ATOM 3310 O O . SER B 1 156 ? -3.275 20.688 -8.445 1 96.88 156 SER B O 1
ATOM 3312 N N . ARG B 1 157 ? -3.107 20.031 -6.379 1 96 157 ARG B N 1
ATOM 3313 C CA . ARG B 1 157 ? -1.65 19.953 -6.406 1 96 157 ARG B CA 1
ATOM 3314 C C . ARG B 1 157 ? -1.186 18.578 -6.867 1 96 157 ARG B C 1
ATOM 3316 O O . ARG B 1 157 ? -1.018 17.672 -6.051 1 96 157 ARG B O 1
ATOM 3323 N N . ARG B 1 158 ? -0.785 18.391 -8.023 1 92.56 158 ARG B N 1
ATOM 3324 C CA . ARG B 1 158 ? -0.497 17.094 -8.633 1 92.56 158 ARG B CA 1
ATOM 3325 C C . ARG B 1 158 ? 0.729 16.453 -7.992 1 92.56 158 ARG B C 1
ATOM 3327 O O . ARG B 1 158 ? 0.873 15.219 -8.008 1 92.56 158 ARG B O 1
ATOM 3334 N N . ASP B 1 159 ? 1.553 17.281 -7.445 1 94.62 159 ASP B N 1
ATOM 3335 C CA . ASP B 1 159 ? 2.781 16.781 -6.848 1 94.62 159 ASP B CA 1
ATOM 3336 C C . ASP B 1 159 ? 2.551 16.344 -5.398 1 94.62 159 ASP B C 1
ATOM 3338 O O . ASP B 1 159 ? 3.396 15.68 -4.801 1 94.62 159 ASP B O 1
ATOM 3342 N N . PHE B 1 160 ? 1.424 16.703 -4.844 1 97.38 160 PHE B N 1
ATOM 3343 C CA . PHE B 1 160 ? 1.222 16.516 -3.414 1 97.38 160 PHE B CA 1
ATOM 3344 C C . PHE B 1 160 ? 1.225 15.031 -3.055 1 97.38 160 PHE B C 1
ATOM 3346 O O . PHE B 1 160 ? 2.021 14.586 -2.225 1 97.38 160 PHE B O 1
ATOM 3353 N N . LEU B 1 161 ? 0.369 14.266 -3.686 1 97.06 161 LEU B N 1
ATOM 3354 C CA . LEU B 1 161 ? 0.212 12.859 -3.312 1 97.06 161 LEU B CA 1
ATOM 3355 C C . LEU B 1 161 ? 1.487 12.078 -3.602 1 97.06 161 LEU B C 1
ATOM 3357 O O . LEU B 1 161 ? 1.982 11.352 -2.74 1 97.06 161 LEU B O 1
ATOM 3361 N N . PRO B 1 162 ? 2.156 12.203 -4.785 1 96.19 162 PRO B N 1
ATOM 3362 C CA . PRO B 1 162 ? 3.42 11.508 -5.035 1 96.19 162 PRO B CA 1
ATOM 3363 C C . PRO B 1 162 ? 4.5 11.867 -4.02 1 96.19 162 PRO B C 1
ATOM 3365 O O . PRO B 1 162 ? 5.242 10.992 -3.568 1 96.19 162 PRO B O 1
ATOM 3368 N N . ASN B 1 163 ? 4.559 13.141 -3.67 1 96.06 163 ASN B N 1
ATOM 3369 C CA . ASN B 1 163 ? 5.559 13.555 -2.695 1 96.06 163 ASN B CA 1
ATOM 3370 C C . ASN B 1 163 ? 5.246 13.016 -1.302 1 96.06 163 ASN B C 1
ATOM 3372 O O . ASN B 1 163 ? 6.156 12.672 -0.545 1 96.06 163 ASN B O 1
ATOM 3376 N N . LEU B 1 164 ? 3.996 13.039 -0.948 1 97.44 164 LEU B N 1
ATOM 3377 C CA . LEU B 1 164 ? 3.605 12.438 0.325 1 97.44 164 LEU B CA 1
ATOM 3378 C C . LEU B 1 164 ? 4.012 10.969 0.385 1 97.44 164 LEU B C 1
ATOM 3380 O O . LEU B 1 164 ? 4.543 10.516 1.399 1 97.44 164 LEU B O 1
ATOM 3384 N N . LEU B 1 165 ? 3.852 10.242 -0.697 1 96.31 165 LEU B N 1
ATOM 3385 C CA . LEU B 1 165 ? 4.18 8.828 -0.804 1 96.31 165 LEU B CA 1
ATOM 3386 C C . LEU B 1 165 ? 5.676 8.602 -0.603 1 96.31 165 LEU B C 1
ATOM 3388 O O . LEU B 1 165 ? 6.078 7.602 -0.002 1 96.31 165 LEU B O 1
ATOM 3392 N N . ARG B 1 166 ? 6.465 9.539 -1.048 1 94.75 166 ARG B N 1
ATOM 3393 C CA . ARG B 1 166 ? 7.914 9.438 -0.9 1 94.75 166 ARG B CA 1
ATOM 3394 C C . ARG B 1 166 ? 8.305 9.359 0.57 1 94.75 166 ARG B C 1
ATOM 3396 O O . ARG B 1 166 ? 9.383 8.859 0.901 1 94.75 166 ARG B O 1
ATOM 3403 N N . HIS B 1 167 ? 7.488 9.859 1.395 1 95.62 167 HIS B N 1
ATOM 3404 C CA . HIS B 1 167 ? 7.82 9.93 2.814 1 95.62 167 HIS B CA 1
ATOM 3405 C C . HIS B 1 167 ? 7.016 8.914 3.615 1 95.62 167 HIS B C 1
ATOM 3407 O O . HIS B 1 167 ? 6.922 9.016 4.84 1 95.62 167 HIS B O 1
ATOM 3413 N N . MET B 1 168 ? 6.461 7.902 2.98 1 93.12 168 MET B N 1
ATOM 3414 C CA . MET B 1 168 ? 5.551 6.941 3.592 1 93.12 168 MET B CA 1
ATOM 3415 C C . MET B 1 168 ? 6.23 6.203 4.742 1 93.12 168 MET B C 1
ATOM 3417 O O . MET B 1 168 ? 5.562 5.746 5.672 1 93.12 168 MET B O 1
ATOM 3421 N N . CYS B 1 169 ? 7.508 6.121 4.676 1 90.81 169 CYS B N 1
ATOM 3422 C CA . CYS B 1 169 ? 8.242 5.391 5.707 1 90.81 169 CYS B CA 1
ATOM 3423 C C . CYS B 1 169 ? 8.305 6.195 7 1 90.81 169 CYS B C 1
ATOM 3425 O O . CYS B 1 169 ? 8.656 5.656 8.055 1 90.81 169 CYS B O 1
ATOM 3427 N N . THR B 1 170 ? 8.023 7.488 6.941 1 93.88 170 THR B N 1
ATOM 3428 C CA . THR B 1 170 ? 7.906 8.305 8.148 1 93.88 170 THR B CA 1
ATOM 3429 C C . THR B 1 170 ? 6.582 8.031 8.852 1 93.88 170 THR B C 1
ATOM 3431 O O . THR B 1 170 ? 5.512 8.195 8.266 1 93.88 170 THR B O 1
ATOM 3434 N N . SER B 1 171 ? 6.629 7.684 10.102 1 93.19 171 SER B N 1
ATOM 3435 C CA . SER B 1 171 ? 5.461 7.227 10.844 1 93.19 171 SER B CA 1
ATOM 3436 C C . SER B 1 171 ? 4.336 8.258 10.797 1 93.19 171 SER B C 1
ATOM 3438 O O . SER B 1 171 ? 3.176 7.902 10.57 1 93.19 171 SER B O 1
ATOM 3440 N N . ALA B 1 172 ? 4.738 9.477 11.008 1 96.88 172 ALA B N 1
ATOM 3441 C CA . ALA B 1 172 ? 3.723 10.531 11.031 1 96.88 172 ALA B CA 1
ATOM 3442 C C . ALA B 1 172 ? 3.033 10.656 9.68 1 96.88 172 ALA B C 1
ATOM 3444 O O . ALA B 1 172 ? 1.833 10.93 9.609 1 96.88 172 ALA B O 1
ATOM 3445 N N . ILE B 1 173 ? 3.773 10.484 8.609 1 97.75 173 ILE B N 1
ATOM 3446 C CA . ILE B 1 173 ? 3.217 10.555 7.262 1 97.75 173 ILE B CA 1
ATOM 3447 C C . ILE B 1 173 ? 2.303 9.359 7.016 1 97.75 173 ILE B C 1
ATOM 3449 O O . ILE B 1 173 ? 1.226 9.5 6.43 1 97.75 173 ILE B O 1
ATOM 3453 N N . ALA B 1 174 ? 2.732 8.211 7.453 1 95.69 174 ALA B N 1
ATOM 3454 C CA . ALA B 1 174 ? 1.868 7.031 7.395 1 95.69 174 ALA B CA 1
ATOM 3455 C C . ALA B 1 174 ? 0.549 7.285 8.117 1 95.69 174 ALA B C 1
ATOM 3457 O O . ALA B 1 174 ? -0.519 6.914 7.625 1 95.69 174 ALA B O 1
ATOM 3458 N N . ASP B 1 175 ? 0.594 7.938 9.25 1 96.12 175 ASP B N 1
ATOM 3459 C CA . ASP B 1 175 ? -0.596 8.281 10.023 1 96.12 175 ASP B CA 1
ATOM 3460 C C . ASP B 1 175 ? -1.521 9.203 9.219 1 96.12 175 ASP B C 1
ATOM 3462 O O . ASP B 1 175 ? -2.744 9.07 9.297 1 96.12 175 ASP B O 1
ATOM 3466 N N . THR B 1 176 ? -0.914 10.062 8.531 1 97.56 176 THR B N 1
ATOM 3467 C CA . THR B 1 176 ? -1.702 10.961 7.695 1 97.56 176 THR B CA 1
ATOM 3468 C C . THR B 1 176 ? -2.48 10.172 6.645 1 97.56 176 THR B C 1
ATOM 3470 O O . THR B 1 176 ? -3.664 10.43 6.418 1 97.56 176 THR B O 1
ATOM 3473 N N . PHE B 1 177 ? -1.85 9.203 6.035 1 96.81 177 PHE B N 1
ATOM 3474 C CA . PHE B 1 177 ? -2.527 8.359 5.059 1 96.81 177 PHE B CA 1
ATOM 3475 C C . PHE B 1 177 ? -3.66 7.578 5.715 1 96.81 177 PHE B C 1
ATOM 3477 O O . PHE B 1 177 ? -4.758 7.488 5.164 1 96.81 177 PHE B O 1
ATOM 3484 N N . LYS B 1 178 ? -3.344 7.012 6.863 1 95.06 178 LYS B N 1
ATOM 3485 C CA . LYS B 1 178 ? -4.375 6.289 7.598 1 95.06 178 LYS B CA 1
ATOM 3486 C C . LYS B 1 178 ? -5.562 7.195 7.91 1 95.06 178 LYS B C 1
ATOM 3488 O O . LYS B 1 178 ? -6.715 6.754 7.867 1 95.06 178 LYS B O 1
ATOM 3493 N N . TYR B 1 179 ? -5.301 8.406 8.219 1 96.38 179 TYR B N 1
ATOM 3494 C CA . TYR B 1 179 ? -6.363 9.367 8.492 1 96.38 179 TYR B CA 1
ATOM 3495 C C . TYR B 1 179 ? -7.234 9.594 7.266 1 96.38 179 TYR B C 1
ATOM 3497 O O . TYR B 1 179 ? -8.461 9.578 7.355 1 96.38 179 TYR B O 1
ATOM 3505 N N . PHE B 1 180 ? -6.594 9.758 6.094 1 96.44 180 PHE B N 1
ATOM 3506 C CA . PHE B 1 180 ? -7.32 9.945 4.844 1 96.44 180 PHE B CA 1
ATOM 3507 C C . PHE B 1 180 ? -8.281 8.789 4.602 1 96.44 180 PHE B C 1
ATOM 3509 O O . PHE B 1 180 ? -9.438 9 4.227 1 96.44 180 PHE B O 1
ATOM 3516 N N . ILE B 1 181 ? -7.832 7.598 4.816 1 93.38 181 ILE B N 1
ATOM 3517 C CA . ILE B 1 181 ? -8.602 6.398 4.484 1 93.38 181 ILE B CA 1
ATOM 3518 C C . ILE B 1 181 ? -9.75 6.23 5.477 1 93.38 181 ILE B C 1
ATOM 3520 O O . ILE B 1 181 ? -10.75 5.59 5.168 1 93.38 181 ILE B O 1
ATOM 3524 N N . ARG B 1 182 ? -9.68 6.828 6.625 1 92.69 182 ARG B N 1
ATOM 3525 C CA . ARG B 1 182 ? -10.672 6.664 7.68 1 92.69 182 ARG B CA 1
ATOM 3526 C C . ARG B 1 182 ? -11.648 7.836 7.703 1 92.69 182 ARG B C 1
ATOM 3528 O O . ARG B 1 182 ? -12.516 7.914 8.578 1 92.69 182 ARG B O 1
ATOM 3535 N N . LEU B 1 183 ? -11.453 8.766 6.855 1 93.56 183 LEU B N 1
ATOM 3536 C CA . LEU B 1 183 ? -12.359 9.906 6.801 1 93.56 183 LEU B CA 1
ATOM 3537 C C . LEU B 1 183 ? -13.805 9.445 6.664 1 93.56 183 LEU B C 1
ATOM 3539 O O . LEU B 1 183 ? -14.07 8.344 6.172 1 93.56 183 LEU B O 1
ATOM 3543 N N . ASP B 1 184 ? -14.688 10.289 7.07 1 86.19 184 ASP B N 1
ATOM 3544 C CA . ASP B 1 184 ? -16.125 10.031 6.984 1 86.19 184 ASP B CA 1
ATOM 3545 C C . ASP B 1 184 ? -16.516 9.594 5.574 1 86.19 184 ASP B C 1
ATOM 3547 O O . ASP B 1 184 ? -15.875 9.992 4.598 1 86.19 184 ASP B O 1
ATOM 3551 N N . ASP B 1 185 ? -17.641 8.914 5.508 1 84.44 185 ASP B N 1
ATOM 3552 C CA . ASP B 1 185 ? -18.141 8.328 4.266 1 84.44 185 ASP B CA 1
ATOM 3553 C C . ASP B 1 185 ? -18.375 9.406 3.209 1 84.44 185 ASP B C 1
ATOM 3555 O O . ASP B 1 185 ? -18.219 9.156 2.012 1 84.44 185 ASP B O 1
ATOM 3559 N N . LEU B 1 186 ? -18.75 10.547 3.723 1 89.19 186 LEU B N 1
ATOM 3560 C CA . LEU B 1 186 ? -19.047 11.633 2.797 1 89.19 186 LEU B CA 1
ATOM 3561 C C . LEU B 1 186 ? -17.812 11.992 1.968 1 89.19 186 LEU B C 1
ATOM 3563 O O . LEU B 1 186 ? -17.938 12.391 0.807 1 89.19 186 LEU B O 1
ATOM 3567 N N . PHE B 1 187 ? -16.719 11.797 2.592 1 93.75 187 PHE B N 1
ATOM 3568 C CA . PHE B 1 187 ? -15.484 12.227 1.93 1 93.75 187 PHE B CA 1
ATOM 3569 C C . PHE B 1 187 ? -14.672 11.023 1.457 1 93.75 187 PHE B C 1
ATOM 3571 O O . PHE B 1 187 ? -13.773 11.164 0.627 1 93.75 187 PHE B O 1
ATOM 3578 N N . LYS B 1 188 ? -14.961 9.914 1.934 1 91.31 188 LYS B N 1
ATOM 3579 C CA . LYS B 1 188 ? -14.203 8.695 1.659 1 91.31 188 LYS B CA 1
ATOM 3580 C C . LYS B 1 188 ? -14.148 8.406 0.161 1 91.31 188 LYS B C 1
ATOM 3582 O O . LYS B 1 188 ? -13.078 8.094 -0.376 1 91.31 188 LYS B O 1
ATOM 3587 N N . LYS B 1 189 ? -15.289 8.484 -0.478 1 90.88 189 LYS B N 1
ATOM 3588 C CA . LYS B 1 189 ? -15.344 8.219 -1.913 1 90.88 189 LYS B CA 1
ATOM 3589 C C . LYS B 1 189 ? -14.398 9.148 -2.676 1 90.88 189 LYS B C 1
ATOM 3591 O O . LYS B 1 189 ? -13.672 8.711 -3.564 1 90.88 189 LYS B O 1
ATOM 3596 N N . SER B 1 190 ? -14.477 10.383 -2.322 1 94.06 190 SER B N 1
ATOM 3597 C CA . SER B 1 190 ? -13.633 11.383 -2.967 1 94.06 190 SER B CA 1
ATOM 3598 C C . SER B 1 190 ? -12.148 11.07 -2.775 1 94.06 190 SER B C 1
ATOM 3600 O O . SER B 1 190 ? -11.367 11.141 -3.725 1 94.06 190 SER B O 1
ATOM 3602 N N . VAL B 1 191 ? -11.789 10.703 -1.647 1 96.06 191 VAL B N 1
ATOM 3603 C CA . VAL B 1 191 ? -10.398 10.383 -1.326 1 96.06 191 VAL B CA 1
ATOM 3604 C C . VAL B 1 191 ? -9.969 9.133 -2.096 1 96.06 191 VAL B C 1
ATOM 3606 O O . VAL B 1 191 ? -8.883 9.102 -2.676 1 96.06 191 VAL B O 1
ATOM 3609 N N . MET B 1 192 ? -10.828 8.125 -2.16 1 92.12 192 MET B N 1
ATOM 3610 C CA . MET B 1 192 ? -10.508 6.879 -2.848 1 92.12 192 MET B CA 1
ATOM 3611 C C . MET B 1 192 ? -10.352 7.109 -4.348 1 92.12 192 MET B C 1
ATOM 3613 O O . MET B 1 192 ? -9.477 6.52 -4.98 1 92.12 192 MET B O 1
ATOM 3617 N N . GLU B 1 193 ? -11.203 7.914 -4.867 1 92.94 193 GLU B N 1
ATOM 3618 C CA . GLU B 1 193 ? -11.07 8.266 -6.277 1 92.94 193 GLU B CA 1
ATOM 3619 C C . GLU B 1 193 ? -9.758 8.984 -6.543 1 92.94 193 GLU B C 1
ATOM 3621 O O . GLU B 1 193 ? -9.086 8.719 -7.543 1 92.94 193 GLU B O 1
ATOM 3626 N N . TRP B 1 194 ? -9.445 9.906 -5.672 1 96.38 194 TRP B N 1
ATOM 3627 C CA . TRP B 1 194 ? -8.18 10.625 -5.746 1 96.38 194 TRP B CA 1
ATOM 3628 C C . TRP B 1 194 ? -7.004 9.648 -5.727 1 96.38 194 TRP B C 1
ATOM 3630 O O . TRP B 1 194 ? -6.094 9.75 -6.555 1 96.38 194 TRP B O 1
ATOM 3640 N N . PHE B 1 195 ? -7.039 8.688 -4.82 1 94.81 195 PHE B N 1
ATOM 3641 C CA . PHE B 1 195 ? -6.004 7.664 -4.703 1 94.81 195 PHE B CA 1
ATOM 3642 C C . PHE B 1 195 ? -5.922 6.828 -5.973 1 94.81 195 PHE B C 1
ATOM 3644 O O . PHE B 1 195 ? -4.824 6.535 -6.457 1 94.81 195 PHE B O 1
ATOM 3651 N N . GLU B 1 196 ? -7.043 6.41 -6.469 1 90.06 196 GLU B N 1
ATOM 3652 C CA . GLU B 1 196 ? -7.102 5.578 -7.664 1 90.06 196 GLU B CA 1
ATOM 3653 C C . GLU B 1 196 ? -6.5 6.297 -8.867 1 90.06 196 GLU B C 1
ATOM 3655 O O . GLU B 1 196 ? -5.766 5.695 -9.656 1 90.06 196 GLU B O 1
ATOM 3660 N N . GLU B 1 197 ? -6.816 7.57 -8.953 1 92.88 197 GLU B N 1
ATOM 3661 C CA . GLU B 1 197 ? -6.301 8.383 -10.047 1 92.88 197 GLU B CA 1
ATOM 3662 C C . GLU B 1 197 ? -4.777 8.398 -10.055 1 92.88 197 GLU B C 1
ATOM 3664 O O . GLU B 1 197 ? -4.156 8.547 -11.117 1 92.88 197 GLU B O 1
ATOM 3669 N N . HIS B 1 198 ? -4.195 8.242 -8.961 1 93.56 198 HIS B N 1
ATOM 3670 C CA . HIS B 1 198 ? -2.74 8.289 -8.844 1 93.56 198 HIS B CA 1
ATOM 3671 C C . HIS B 1 198 ? -2.16 6.887 -8.68 1 93.56 198 HIS B C 1
ATOM 3673 O O . HIS B 1 198 ? -1.004 6.73 -8.281 1 93.56 198 HIS B O 1
ATOM 3679 N N . GLN B 1 199 ? -2.893 5.855 -8.922 1 91.62 199 GLN B N 1
ATOM 3680 C CA . GLN B 1 199 ? -2.443 4.469 -8.82 1 91.62 199 GLN B CA 1
ATOM 3681 C C . GLN B 1 199 ? -1.818 4.191 -7.461 1 91.62 199 GLN B C 1
ATOM 3683 O O . GLN B 1 199 ? -0.737 3.605 -7.375 1 91.62 199 GLN B O 1
ATOM 3688 N N . PHE B 1 200 ? -2.518 4.668 -6.555 1 93.94 200 PHE B N 1
ATOM 3689 C CA . PHE B 1 200 ? -2.021 4.684 -5.184 1 93.94 200 PHE B CA 1
ATOM 3690 C C . PHE B 1 200 ? -1.614 3.285 -4.738 1 93.94 200 PHE B C 1
ATOM 3692 O O . PHE B 1 200 ? -0.533 3.098 -4.176 1 93.94 200 PHE B O 1
ATOM 3699 N N . LEU B 1 201 ? -2.432 2.293 -4.969 1 92 201 LEU B N 1
ATOM 3700 C CA . LEU B 1 201 ? -2.172 0.921 -4.547 1 92 201 LEU B CA 1
ATOM 3701 C C . LEU B 1 201 ? -0.883 0.396 -5.172 1 92 201 LEU B C 1
ATOM 3703 O O . LEU B 1 201 ? -0.05 -0.197 -4.48 1 92 201 LEU B O 1
ATOM 3707 N N . GLU B 1 202 ? -0.688 0.56 -6.395 1 92.5 202 GLU B N 1
ATOM 3708 C CA . GLU B 1 202 ? 0.526 0.142 -7.09 1 92.5 202 GLU B CA 1
ATOM 3709 C C . GLU B 1 202 ? 1.758 0.835 -6.516 1 92.5 202 GLU B C 1
ATOM 3711 O O . GLU B 1 202 ? 2.803 0.208 -6.336 1 92.5 202 GLU B O 1
ATOM 3716 N N . CYS B 1 203 ? 1.607 2.102 -6.285 1 94.25 203 CYS B N 1
ATOM 3717 C CA . CYS B 1 203 ? 2.705 2.863 -5.699 1 94.25 203 CYS B CA 1
ATOM 3718 C C . CYS B 1 203 ? 3.094 2.303 -4.336 1 94.25 203 CYS B C 1
ATOM 3720 O O . CYS B 1 203 ? 4.277 2.182 -4.023 1 94.25 203 CYS B O 1
ATOM 3722 N N . LEU B 1 204 ? 2.109 1.991 -3.496 1 94.81 204 LEU B N 1
ATOM 3723 C CA . LEU B 1 204 ? 2.389 1.422 -2.182 1 94.81 204 LEU B CA 1
ATOM 3724 C C . LEU B 1 204 ? 3.158 0.111 -2.311 1 94.81 204 LEU B C 1
ATOM 3726 O O . LEU B 1 204 ? 4.102 -0.136 -1.555 1 94.81 204 LEU B O 1
ATOM 3730 N N . ILE B 1 205 ? 2.74 -0.742 -3.244 1 94.25 205 ILE B N 1
ATOM 3731 C CA . ILE B 1 205 ? 3.42 -2.014 -3.475 1 94.25 205 ILE B CA 1
ATOM 3732 C C . ILE B 1 205 ? 4.863 -1.757 -3.896 1 94.25 205 ILE B C 1
ATOM 3734 O O . ILE B 1 205 ? 5.785 -2.432 -3.428 1 94.25 205 ILE B O 1
ATOM 3738 N N . GLN B 1 206 ? 5.055 -0.782 -4.773 1 93.25 206 GLN B N 1
ATOM 3739 C CA . GLN B 1 206 ? 6.398 -0.41 -5.207 1 93.25 206 GLN B CA 1
ATOM 3740 C C . GLN B 1 206 ? 7.246 0.064 -4.027 1 93.25 206 GLN B C 1
ATOM 3742 O O . GLN B 1 206 ? 8.445 -0.193 -3.977 1 93.25 206 GLN B O 1
ATOM 3747 N N . ILE B 1 207 ? 6.629 0.753 -3.158 1 93.75 207 ILE B N 1
ATOM 3748 C CA . ILE B 1 207 ? 7.34 1.239 -1.981 1 93.75 207 ILE B CA 1
ATOM 3749 C C . ILE B 1 207 ? 7.777 0.058 -1.118 1 93.75 207 ILE B C 1
ATOM 3751 O O . ILE B 1 207 ? 8.922 0.001 -0.666 1 93.75 207 ILE B O 1
ATOM 3755 N N . VAL B 1 208 ? 6.91 -0.857 -0.89 1 90.75 208 VAL B N 1
ATOM 3756 C CA . VAL B 1 208 ? 7.203 -2.039 -0.087 1 90.75 208 VAL B CA 1
ATOM 3757 C C . VAL B 1 208 ? 8.367 -2.809 -0.707 1 90.75 208 VAL B C 1
ATOM 3759 O O . VAL B 1 208 ? 9.234 -3.314 0.008 1 90.75 208 VAL B O 1
ATOM 3762 N N . CYS B 1 209 ? 8.383 -2.783 -2.02 1 89.06 209 CYS B N 1
ATOM 3763 C CA . CYS B 1 209 ? 9.398 -3.553 -2.734 1 89.06 209 CYS B CA 1
ATOM 3764 C C . CYS B 1 209 ? 10.672 -2.734 -2.926 1 89.06 209 CYS B C 1
ATOM 3766 O O . CYS B 1 209 ? 11.664 -3.238 -3.447 1 89.06 209 CYS B O 1
ATOM 3768 N N . GLY B 1 210 ? 10.617 -1.493 -2.604 1 88.5 210 GLY B N 1
ATOM 3769 C CA . GLY B 1 210 ? 11.789 -0.641 -2.75 1 88.5 210 GLY B CA 1
ATOM 3770 C C . GLY B 1 210 ? 11.992 -0.146 -4.172 1 88.5 210 GLY B C 1
ATOM 3771 O O . GLY B 1 210 ? 13.102 0.209 -4.559 1 88.5 210 GLY B O 1
ATOM 3772 N N . THR B 1 211 ? 10.945 -0.144 -5.004 1 87.75 211 THR B N 1
ATOM 3773 C CA . THR B 1 211 ? 11.086 0.222 -6.41 1 87.75 211 THR B CA 1
ATOM 3774 C C . THR B 1 211 ? 10.328 1.512 -6.711 1 87.75 211 THR B C 1
ATOM 3776 O O . THR B 1 211 ? 10.242 1.932 -7.867 1 87.75 211 THR B O 1
ATOM 3779 N N . TYR B 1 212 ? 9.781 2.172 -5.746 1 90.94 212 TYR B N 1
ATOM 3780 C CA . TYR B 1 212 ? 8.984 3.377 -5.957 1 90.94 212 TYR B CA 1
ATOM 3781 C C . TYR B 1 212 ? 9.867 4.551 -6.363 1 90.94 212 TYR B C 1
ATOM 3783 O O . TYR B 1 212 ? 10.891 4.816 -5.723 1 90.94 212 TYR B O 1
ATOM 3791 N N . VAL B 1 213 ? 9.586 5.137 -7.535 1 84.25 213 VAL B N 1
ATOM 3792 C CA . VAL B 1 213 ? 10.203 6.367 -8.008 1 84.25 213 VAL B CA 1
ATOM 3793 C C . VAL B 1 213 ? 9.133 7.418 -8.281 1 84.25 213 VAL B C 1
ATOM 3795 O O . VAL B 1 213 ? 8.242 7.207 -9.102 1 84.25 213 VAL B O 1
ATOM 3798 N N . ALA B 1 214 ? 9.25 8.383 -7.402 1 77.31 214 ALA B N 1
ATOM 3799 C CA . ALA B 1 214 ? 8.281 9.453 -7.59 1 77.31 214 ALA B CA 1
ATOM 3800 C C . ALA B 1 214 ? 8.492 10.156 -8.93 1 77.31 214 ALA B C 1
ATOM 3802 O O . ALA B 1 214 ? 9.633 10.406 -9.328 1 77.31 214 ALA B O 1
ATOM 3803 N N . GLU B 1 215 ? 7.656 9.953 -9.93 1 67.19 215 GLU B N 1
ATOM 3804 C CA . GLU B 1 215 ? 7.836 10.633 -11.211 1 67.19 215 GLU B CA 1
ATOM 3805 C C . GLU B 1 215 ? 7.961 12.141 -11.023 1 67.19 215 GLU B C 1
ATOM 3807 O O . GLU B 1 215 ? 7.25 12.727 -10.203 1 67.19 215 GLU B O 1
ATOM 3812 N N . ASP B 1 216 ? 9.094 12.578 -11.344 1 57.69 216 ASP B N 1
ATOM 3813 C CA . ASP B 1 216 ? 9.281 14.023 -11.344 1 57.69 216 ASP B CA 1
ATOM 3814 C C . ASP B 1 216 ? 8.203 14.711 -12.18 1 57.69 216 ASP B C 1
ATOM 3816 O O . ASP B 1 216 ? 8.062 14.438 -13.375 1 57.69 216 ASP B O 1
ATOM 3820 N N . GLN B 1 217 ? 7.156 14.664 -11.812 1 51.12 217 GLN B N 1
ATOM 3821 C CA . GLN B 1 217 ? 6.348 15.531 -12.664 1 51.12 217 GLN B CA 1
ATOM 3822 C C . GLN B 1 217 ? 7.074 16.828 -12.977 1 51.12 217 GLN B C 1
ATOM 3824 O O . GLN B 1 217 ? 7.57 17.5 -12.07 1 51.12 217 GLN B O 1
ATOM 3829 N N . ALA B 1 218 ? 7.676 16.859 -14.125 1 44.34 218 ALA B N 1
ATOM 3830 C CA . ALA B 1 218 ? 8.18 18.141 -14.602 1 44.34 218 ALA B CA 1
ATOM 3831 C C . ALA B 1 218 ? 7.363 19.297 -14.039 1 44.34 218 ALA B C 1
ATOM 3833 O O . ALA B 1 218 ? 6.133 19.234 -13.984 1 44.34 218 ALA B O 1
ATOM 3834 N N . PRO B 1 219 ? 8.008 20.125 -13.242 1 42.69 219 PRO B N 1
ATOM 3835 C CA . PRO B 1 219 ? 7.285 21.328 -12.812 1 42.69 219 PRO B CA 1
ATOM 3836 C C . PRO B 1 219 ? 6.25 21.781 -13.836 1 42.69 219 PRO B C 1
ATOM 3838 O O . PRO B 1 219 ? 6.457 21.625 -15.047 1 42.69 219 PRO B O 1
ATOM 3841 N N . LEU B 1 220 ? 5.07 21.641 -13.609 1 38.38 220 LEU B N 1
ATOM 3842 C CA . LEU B 1 220 ? 4.223 22.406 -14.516 1 38.38 220 LEU B CA 1
ATOM 3843 C C . LEU B 1 220 ? 4.941 23.672 -14.984 1 38.38 220 LEU B C 1
ATOM 3845 O O . LEU B 1 220 ? 5.387 24.469 -14.164 1 38.38 220 LEU B O 1
ATOM 3849 N N . GLU B 1 221 ? 5.691 23.719 -16.031 1 38.25 221 GLU B N 1
ATOM 3850 C CA . GLU B 1 221 ? 6.082 25.016 -16.594 1 38.25 221 GLU B CA 1
ATOM 3851 C C . GLU B 1 221 ? 5.035 26.078 -16.297 1 38.25 221 GLU B C 1
ATOM 3853 O O . GLU B 1 221 ? 3.859 25.906 -16.625 1 38.25 221 GLU B O 1
ATOM 3858 N N . SER B 1 222 ? 5.098 26.672 -15.117 1 36.12 222 SER B N 1
ATOM 3859 C CA . SER B 1 222 ? 4.375 27.938 -15.039 1 36.12 222 SER B CA 1
ATOM 3860 C C . SER B 1 222 ? 4.25 28.594 -16.406 1 36.12 222 SER B C 1
ATOM 3862 O O . SER B 1 222 ? 5.254 28.812 -17.094 1 36.12 222 SER B O 1
ATOM 3864 N N . HIS B 1 223 ? 3.258 28.312 -17.125 1 36.94 223 HIS B N 1
ATOM 3865 C CA . HIS B 1 223 ? 2.98 29.203 -18.25 1 36.94 223 HIS B CA 1
ATOM 3866 C C . HIS B 1 223 ? 3.393 30.641 -17.922 1 36.94 223 HIS B C 1
ATOM 3868 O O . HIS B 1 223 ? 2.854 31.25 -17 1 36.94 223 HIS B O 1
ATOM 3874 N N . GLU B 1 224 ? 4.648 30.984 -17.906 1 37.22 224 GLU B N 1
ATOM 3875 C CA . GLU B 1 224 ? 5.02 32.375 -18.047 1 37.22 224 GLU B CA 1
ATOM 3876 C C . GLU B 1 224 ? 3.953 33.156 -18.828 1 37.22 224 GLU B C 1
ATOM 3878 O O . GLU B 1 224 ? 3.674 32.844 -19.984 1 37.22 224 GLU B O 1
ATOM 3883 N N . LYS B 1 225 ? 2.967 33.688 -18.047 1 36.56 225 LYS B N 1
ATOM 3884 C CA . LYS B 1 225 ? 2.227 34.781 -18.672 1 36.56 225 LYS B CA 1
ATOM 3885 C C . LYS B 1 225 ? 3.146 35.656 -19.5 1 36.56 225 LYS B C 1
ATOM 3887 O O . LYS B 1 225 ? 4.02 36.344 -18.953 1 36.56 225 LYS B O 1
ATOM 3892 N N . ALA B 1 226 ? 3.652 35.219 -20.641 1 36.38 226 ALA B N 1
ATOM 3893 C CA . ALA B 1 226 ? 4.227 36.156 -21.594 1 36.38 226 ALA B CA 1
ATOM 3894 C C . ALA B 1 226 ? 3.455 37.469 -21.609 1 36.38 226 ALA B C 1
ATOM 3896 O O . ALA B 1 226 ? 2.268 37.5 -21.938 1 36.38 226 ALA B O 1
ATOM 3897 N N . ASP B 1 227 ? 3.715 38.344 -20.641 1 33.38 227 ASP B N 1
ATOM 3898 C CA . ASP B 1 227 ? 3.342 39.75 -20.766 1 33.38 227 ASP B CA 1
ATOM 3899 C C . ASP B 1 227 ? 3.449 40.219 -22.219 1 33.38 227 ASP B C 1
ATOM 3901 O O . ASP B 1 227 ? 4.551 40.375 -22.734 1 33.38 227 ASP B O 1
ATOM 3905 N N . HIS B 1 228 ? 2.715 39.469 -23.078 1 36.94 228 HIS B N 1
ATOM 3906 C CA . HIS B 1 228 ? 2.576 40.125 -24.375 1 36.94 228 HIS B CA 1
ATOM 3907 C C . HIS B 1 228 ? 2.305 41.594 -24.219 1 36.94 228 HIS B C 1
ATOM 3909 O O . HIS B 1 228 ? 1.223 42 -23.781 1 36.94 228 HIS B O 1
ATOM 3915 N N . GLU B 1 229 ? 3.352 42.344 -23.688 1 34.31 229 GLU B N 1
ATOM 3916 C CA . GLU B 1 229 ? 3.305 43.812 -23.828 1 34.31 229 GLU B CA 1
ATOM 3917 C C . GLU B 1 229 ? 2.666 44.219 -25.156 1 34.31 229 GLU B C 1
ATOM 3919 O O . GLU B 1 229 ? 3.111 43.781 -26.234 1 34.31 229 GLU B O 1
ATOM 3924 N N . PRO B 1 230 ? 1.34 44.344 -25.078 1 35.44 230 PRO B N 1
ATOM 3925 C CA . PRO B 1 230 ? 0.7 44.844 -26.297 1 35.44 230 PRO B CA 1
ATOM 3926 C C . PRO B 1 230 ? 1.544 45.875 -27.031 1 35.44 230 PRO B C 1
ATOM 3928 O O . PRO B 1 230 ? 1.925 46.906 -26.438 1 35.44 230 PRO B O 1
ATOM 3931 N N . SER B 1 231 ? 2.588 45.438 -27.703 1 34.88 231 SER B N 1
ATOM 3932 C CA . SER B 1 231 ? 3.271 46.406 -28.562 1 34.88 231 SER B CA 1
ATOM 3933 C C . SER B 1 231 ? 2.281 47.344 -29.203 1 34.88 231 SER B C 1
ATOM 3935 O O . SER B 1 231 ? 1.376 46.938 -29.922 1 34.88 231 SER B O 1
ATOM 3937 N N . GLU B 1 232 ? 1.827 48.344 -28.359 1 29 232 GLU B N 1
ATOM 3938 C CA . GLU B 1 232 ? 1.108 49.5 -28.906 1 29 232 GLU B CA 1
ATOM 3939 C C . GLU B 1 232 ? 1.688 49.906 -30.266 1 29 232 GLU B C 1
ATOM 3941 O O . GLU B 1 232 ? 2.82 50.375 -30.344 1 29 232 GLU B O 1
ATOM 3946 N N . LYS B 1 233 ? 1.685 48.875 -31.234 1 33.78 233 LYS B N 1
ATOM 3947 C CA . LYS B 1 233 ? 1.947 49.312 -32.594 1 33.78 233 LYS B CA 1
ATOM 3948 C C . LYS B 1 233 ? 1.25 50.625 -32.906 1 33.78 233 LYS B C 1
ATOM 3950 O O . LYS B 1 233 ? 0.039 50.656 -33.125 1 33.78 233 LYS B O 1
ATOM 3955 N N . THR B 1 234 ? 1.096 51.625 -31.875 1 29.17 234 THR B N 1
ATOM 3956 C CA . THR B 1 234 ? 0.358 52.781 -32.344 1 29.17 234 THR B CA 1
ATOM 3957 C C . THR B 1 234 ? 0.954 53.344 -33.625 1 29.17 234 THR B C 1
ATOM 3959 O O . THR B 1 234 ? 2.16 53.562 -33.719 1 29.17 234 THR B O 1
ATOM 3962 N N . GLU B 1 235 ? 0.269 52.938 -34.781 1 29.33 235 GLU B N 1
ATOM 3963 C CA . GLU B 1 235 ? 0.264 53.5 -36.125 1 29.33 235 GLU B CA 1
ATOM 3964 C C . GLU B 1 235 ? 0.454 55 -36.125 1 29.33 235 GLU B C 1
ATOM 3966 O O . GLU B 1 235 ? -0.363 55.719 -35.531 1 29.33 235 GLU B O 1
ATOM 3971 N N . ALA B 1 236 ? 1.713 55.375 -35.781 1 28.03 236 ALA B N 1
ATOM 3972 C CA . ALA B 1 236 ? 2.072 56.781 -35.938 1 28.03 236 ALA B CA 1
ATOM 3973 C C . ALA B 1 236 ? 1.396 57.375 -37.188 1 28.03 236 ALA B C 1
ATOM 3975 O O . ALA B 1 236 ? 1.484 56.812 -38.281 1 28.03 236 ALA B O 1
ATOM 3976 N N . ALA B 1 237 ? 0.259 58 -36.969 1 28.16 237 ALA B N 1
ATOM 3977 C CA . ALA B 1 237 ? -0.515 58.875 -37.844 1 28.16 237 ALA B CA 1
ATOM 3978 C C . ALA B 1 237 ? 0.403 59.719 -38.719 1 28.16 237 ALA B C 1
ATOM 3980 O O . ALA B 1 237 ? 1.157 60.562 -38.219 1 28.16 237 ALA B O 1
ATOM 3981 N N . GLU B 1 238 ? 1.189 59.094 -39.688 1 26.31 238 GLU B N 1
ATOM 3982 C CA . GLU B 1 238 ? 1.898 59.938 -40.625 1 26.31 238 GLU B CA 1
ATOM 3983 C C . GLU B 1 238 ? 1.035 61.125 -41.094 1 26.31 238 GLU B C 1
ATOM 3985 O O . GLU B 1 238 ? -0.093 60.906 -41.531 1 26.31 238 GLU B O 1
ATOM 3990 N N . GLU B 1 239 ? 1.089 62.188 -40.312 1 25.11 239 GLU B N 1
ATOM 3991 C CA . GLU B 1 239 ? 0.554 63.5 -40.719 1 25.11 239 GLU B CA 1
ATOM 3992 C C . GLU B 1 239 ? 0.855 63.781 -42.188 1 25.11 239 GLU B C 1
ATOM 3994 O O . GLU B 1 239 ? 2.016 63.969 -42.562 1 25.11 239 GLU B O 1
ATOM 3999 N N . ARG B 1 240 ? 0.235 62.938 -43.062 1 24.81 240 ARG B N 1
ATOM 4000 C CA . ARG B 1 240 ? 0.345 63.406 -44.406 1 24.81 240 ARG B CA 1
ATOM 4001 C C . ARG B 1 240 ? 0.008 64.875 -44.5 1 24.81 240 ARG B C 1
ATOM 4003 O O . ARG B 1 240 ? -1.072 65.312 -44.062 1 24.81 240 ARG B O 1
ATOM 4010 N N . LYS B 1 241 ? 1.047 65.812 -44.406 1 23.66 241 LYS B N 1
ATOM 4011 C CA . LYS B 1 241 ? 1.03 67.25 -44.656 1 23.66 241 LYS B CA 1
ATOM 4012 C C . LYS B 1 241 ? 0.146 67.562 -45.844 1 23.66 241 LYS B C 1
ATOM 4014 O O . LYS B 1 241 ? 0.205 66.938 -46.875 1 23.66 241 LYS B O 1
ATOM 4019 N N . PRO B 1 242 ? -1.01 68.188 -45.594 1 27.67 242 PRO B N 1
ATOM 4020 C CA . PRO B 1 242 ? -1.931 68.688 -46.594 1 27.67 242 PRO B CA 1
ATOM 4021 C C . PRO B 1 242 ? -1.213 69.5 -47.719 1 27.67 242 PRO B C 1
ATOM 4023 O O . PRO B 1 242 ? -0.245 70.188 -47.469 1 27.67 242 PRO B O 1
ATOM 4026 N N . ASP B 1 243 ? -0.935 68.812 -48.844 1 24.44 243 ASP B N 1
ATOM 4027 C CA . ASP B 1 243 ? -0.461 69.438 -50.062 1 24.44 243 ASP B CA 1
ATOM 4028 C C . ASP B 1 243 ? -1.221 70.75 -50.344 1 24.44 243 ASP B C 1
ATOM 4030 O O . ASP B 1 243 ? -2.453 70.75 -50.344 1 24.44 243 ASP B O 1
ATOM 4034 N N . THR B 1 244 ? -0.696 71.938 -50 1 27.02 244 THR B N 1
ATOM 4035 C CA . THR B 1 244 ? -1.091 73.312 -50.25 1 27.02 244 THR B CA 1
ATOM 4036 C C . THR B 1 244 ? -1.248 73.562 -51.75 1 27.02 244 THR B C 1
ATOM 4038 O O . THR B 1 244 ? -1.415 74.688 -52.156 1 27.02 244 THR B O 1
ATOM 4041 N N . GLY B 1 245 ? -1.531 72.5 -52.625 1 22.91 245 GLY B N 1
ATOM 4042 C CA . GLY B 1 245 ? -1.448 73 -54 1 22.91 245 GLY B CA 1
ATOM 4043 C C . GLY B 1 245 ? -2.242 74.25 -54.219 1 22.91 245 GLY B C 1
ATOM 4044 O O . GLY B 1 245 ? -3.35 74.375 -53.719 1 22.91 245 GLY B O 1
ATOM 4045 N N . ALA B 1 246 ? -1.617 75.375 -54.75 1 25.02 246 ALA B N 1
ATOM 4046 C CA . ALA B 1 246 ? -1.705 76.75 -55.188 1 25.02 246 ALA B CA 1
ATOM 4047 C C . ALA B 1 246 ? -2.762 76.938 -56.281 1 25.02 246 ALA B C 1
ATOM 4049 O O . ALA B 1 246 ? -3.512 77.875 -56.281 1 25.02 246 ALA B O 1
ATOM 4050 N N . GLY B 1 247 ? -2.639 76.125 -57.438 1 23.94 247 GLY B N 1
ATOM 4051 C CA . GLY B 1 247 ? -2.723 76.938 -58.625 1 23.94 247 GLY B CA 1
ATOM 4052 C C . GLY B 1 247 ? -4.074 77.625 -58.812 1 23.94 247 GLY B C 1
ATOM 4053 O O . GLY B 1 247 ? -5.055 77.25 -58.188 1 23.94 247 GLY B O 1
ATOM 4054 N N . GLU B 1 248 ? -4.059 78.75 -59.625 1 24.81 248 GLU B N 1
ATOM 4055 C CA . GLU B 1 248 ? -4.613 79.938 -60.188 1 24.81 248 GLU B CA 1
ATOM 4056 C C . GLU B 1 248 ? -5.707 79.625 -61.219 1 24.81 248 GLU B C 1
ATOM 4058 O O . GLU B 1 248 ? -6.258 80.562 -61.844 1 24.81 248 GLU B O 1
ATOM 4063 N N . LYS B 1 249 ? -6.363 78.375 -61.312 1 23.7 249 LYS B N 1
ATOM 4064 C CA . LYS B 1 249 ? -7.09 78.438 -62.594 1 23.7 249 LYS B CA 1
ATOM 4065 C C . LYS B 1 249 ? -7.934 79.75 -62.688 1 23.7 249 LYS B C 1
ATOM 4067 O O . LYS B 1 249 ? -8.727 80 -61.781 1 23.7 249 LYS B O 1
ATOM 4072 N N . GLN B 1 250 ? -7.324 80.688 -63.469 1 23.41 250 GLN B N 1
ATOM 4073 C CA . GLN B 1 250 ? -7.895 81.875 -64.125 1 23.41 250 GLN B CA 1
ATOM 4074 C C . GLN B 1 250 ? -9.125 81.438 -64.938 1 23.41 250 GLN B C 1
ATOM 4076 O O . GLN B 1 250 ? -9.023 80.688 -65.938 1 23.41 250 GLN B O 1
ATOM 4081 N N . GLY B 1 251 ? -10.156 80.812 -64.375 1 21.62 251 GLY B N 1
ATOM 4082 C CA . GLY B 1 251 ? -11.289 80.875 -65.312 1 21.62 251 GLY B CA 1
ATOM 4083 C C . GLY B 1 251 ? -11.383 82.25 -66 1 21.62 251 GLY B C 1
ATOM 4084 O O . GLY B 1 251 ? -11.008 83.25 -65.5 1 21.62 251 GLY B O 1
ATOM 4085 N N . ASN B 1 252 ? -11.609 82.188 -67.438 1 23.55 252 ASN B N 1
ATOM 4086 C CA . ASN B 1 252 ? -12.023 82.938 -68.625 1 23.55 252 ASN B CA 1
ATOM 4087 C C . ASN B 1 252 ? -13.078 84 -68.25 1 23.55 252 ASN B C 1
ATOM 4089 O O . ASN B 1 252 ? -14.086 83.688 -67.625 1 23.55 252 ASN B O 1
ATOM 4093 N N . LEU B 1 253 ? -12.203 85.062 -68.25 1 17.69 253 LEU B N 1
ATOM 4094 C CA . LEU B 1 253 ? -12.039 85.938 -69.375 1 17.69 253 LEU B CA 1
ATOM 4095 C C . LEU B 1 253 ? -11.492 85.188 -70.625 1 17.69 253 LEU B C 1
ATOM 4097 O O . LEU B 1 253 ? -10.641 84.312 -70.438 1 17.69 253 LEU B O 1
#

Organism: Spodoptera litura (NCBI:txid69820)

InterPro domains:
  IPR007587 SIT4 phosphatase-associated protein family [PTHR12634] (1-215)

Sequence (506 aa):
MFWSGNYIVVRELNFLLKEENVTLTQVLEADDILQECKADNKALIQFLTKPEVLAELITLITEEPPKNVELASQYRHANIACEVLTSHLSMLSDRLSMDATQMNRLCDFINKDPPLNPLLASYFSKTVEMLLERSPKQDCYLYHIVCLRVLDFFKSRRDFLPNLLRHMCTSAIADTFKYFIRLDDLFKKSVMEWFEEHQFLECLIQIVCGTYVAEDQAPLESHEKADHEPSEKTEAAEERKPDTGAGEKQGNLMFWSGNYIVVRELNFLLKEENVTLTQVLEADDILQECKADNKALIQFLTKPEVLAELITLITEEPPKNVELASQYRHANIACEVLTSHLSMLSDRLSMDATQMNRLCDFINKDPPLNPLLASYFSKTVEMLLERSPKQDCYLYHIVCLRVLDFFKSRRDFLPNLLRHMCTSAIADTFKYFIRLDDLFKKSVMEWFEEHQFLECLIQIVCGTYVAEDQAPLESHEKADHEPSEKTEAAEERKPDTGAGEKQGNL

Foldseek 3Di:
DPPPPPPPVQQAQVVQLPDPDRDVVSLLPHPCNLVCQLVLPVSVVVVCLPPVNLQVLLCLLQPFFDPVDDPVVRNSSNVSSLCSLLSLRPCSLVSCLPDLVSLVSLLCSLVDAPDHDLRSLLSSLSNLLSQQDDGPPDDPVSNVVSNVSSLVSQLVPVLRVLSLLNNCVRPSSVVSVVSLCPHDPVCNVVSVVSCVVVVVVVQVVCVVVVNHDRPPPPPPPPPPPPPPPPPPPPPPPPPPDDDPDDDDDDDDD/DPPPVPPPVQQAQVVQLPDPDRDVVSLLPHPCNLVCQLVLPPSVVVVCLPPVNLQVLLCLLQPFFDPVDDPVVRNSSNVSSLSSLLSLRPCSLVSCLPDLVSLVSLLCSLVDAPDHDLRSLLSSLSNLLSQQDDGPVDDPVSNVVSNVSSLVSQLVPVLRVLSLLNNCVRPSSVVSVVSLCPHDPVCNVVSVVSCVVVVVVVQVVCVVVVNHDRPPPPPPPPPPPPCVVVPCPVPPPPPPPPPPDDDDPPPDD

Solvent-accessible surface area (backbone atoms only — not comparable to full-atom values): 29894 Å² total; per-residue (Å²): 133,81,77,74,72,78,71,73,74,78,44,50,49,76,63,46,69,69,44,92,82,63,49,69,68,59,50,70,64,17,78,43,41,69,59,39,38,71,64,49,40,63,68,55,44,57,53,52,67,32,68,71,46,40,46,50,46,50,43,45,27,58,44,81,63,67,81,89,47,59,69,80,59,46,50,43,58,22,50,49,41,41,50,57,70,52,48,62,38,67,60,48,51,53,53,47,62,68,32,61,69,54,47,48,55,57,58,50,48,49,70,53,69,74,77,68,60,67,69,40,38,38,38,46,30,48,45,57,47,45,49,63,47,82,44,93,77,50,52,71,65,59,44,51,51,38,35,51,48,44,51,50,52,50,66,69,38,76,61,47,63,52,34,48,57,68,37,38,66,39,64,38,46,37,48,42,54,53,50,54,72,64,40,56,73,90,50,27,59,58,48,50,50,55,36,57,75,63,44,39,70,62,48,52,52,26,47,55,59,70,66,60,68,71,73,73,67,70,70,74,72,70,75,70,79,71,76,73,69,76,73,77,76,75,76,74,80,77,76,81,79,83,80,83,74,88,76,89,81,85,74,86,134,133,81,75,75,73,76,70,73,74,77,45,52,47,77,64,46,70,69,44,92,81,65,49,68,69,60,50,70,64,16,76,44,41,68,57,39,36,69,66,50,40,62,69,57,43,58,53,52,66,32,68,71,45,41,46,50,46,49,44,43,28,59,45,81,62,67,82,88,47,59,68,80,57,46,50,44,59,23,50,50,39,40,51,57,68,52,46,60,38,66,61,47,52,53,53,49,62,68,32,61,70,54,48,47,56,57,59,50,49,47,70,53,69,73,78,68,59,66,67,40,38,36,37,47,29,48,48,57,46,44,48,64,46,82,43,93,78,52,52,71,66,59,44,51,51,36,34,50,50,44,53,50,51,51,64,69,38,76,61,46,62,51,35,48,57,68,38,37,67,40,65,40,45,39,49,40,53,54,48,55,72,64,40,58,75,89,49,27,60,58,50,50,51,55,36,55,75,65,43,40,68,61,47,52,51,26,48,56,57,71,66,59,69,71,73,72,67,68,69,74,73,69,74,70,76,69,75,68,65,73,70,74,72,68,75,73,74,72,74,72,73,79,78,72,83,72,84,67,86,74,75,80,124

Nearest PDB structures (foldseek):
  6hom-assembly1_A  TM=6.110E-01  e=2.582E+00  Homo sapiens
  3qhe-assembly1_A  TM=4.003E-01  e=2.582E+00  Homo sapiens
  3qhe-assembly2_C  TM=3.965E-01  e=5.091E+00  Homo sapiens
  5uww-assembly1_C  TM=2.055E-01  e=2.957E+00  Saccharomyces cerevisiae
  6hom-assembly1_A  TM=6.152E-01  e=2.792E+00  Homo sapiens

Secondary structure (DSSP, 8-state):
------------HHHHTTSTT--HHHHHT-TTHHHHHHTT-HHHHHHHTSHHHHHHHHHHHHSPPPTTS-HHHHHHHHHHHHHHHTS--TTHHHHHHH-HHHHHHHHHGGGSPSSPPHHHHHHHHHHHHHHHSPPTTS-HHHHHHHHHHHHHHHHH-TTHHHHHHHTTTSHHHHHHHHHHHTS-HHHHHHHHHHHHHTTHHHHHHHHHHT-------------------------------------------/------------HHHHTTSTT--HHHHHT-TTHHHHHHTT-HHHHHHHTSHHHHHHHHHHHHSPPPTTS-HHHHHHHHHHHHHHHTS--TTHHHHHHH-HHHHHHHHHGGGSPSSPPHHHHHHHHHHHHHHHSPPTTS-HHHHHHHHHHHHHHHHH-TTHHHHHHHTTTSHHHHHHHHHHHTS-HHHHHHHHHHHHHTTHHHHHHHHHHT-------------------------------------------